Protein AF-A0A1V2LFI7-F1 (afdb_monomer)

Organism: Pichia kudriavzevii (NCBI:txid4909)

Sequence (660 aa):
MYMINSTVSSQMPGSMADKLGFGFVDTLTGFKWIGNKAIELEKKGYNVPFAFEEAIGFMFPVVHDKDGISALVVFLQLYNKLLKEGIKLGERLEQLYSKYGYFKQCNGYYITTPAVQDEIFNCIRSTKPYPSHIGNYRVNSWRDLTMGYDSDTVDHLPTLHVDPSSHMITCKLLTPNKDEFIRFTVRGSGTEPKLKVYIEAKAENENRADISDDKFTPKSKKKSTDIYKVLLGVIFTIGLFYKLFVHGPSPNETQRNLDASFNAESHVADTEVNPAEAMVTPPDQMNLAENVEFYDLMQYQGTPEGKSNEEIVLLLVPLRNAEKVLPLMFRNMMNITYDHSLIDIAFLVSDCSKSDKTLEKLYEYTSAMQEGKLVPILEDREREIKGKGVFGSSDLYLKYMPEGYIENVKKSYAPPFHSEYEKPFRSIQIYQKDFGQVIGQGFSDRHDVKIQGIRRKLMGRARNWLLSTAIKPYHSWVYWRDVDIELSPADILETMMNFGSEYDVIIPNVWRPLPVYLGGEQPYDLNSWIESNEALKLAKTLDEDDVIVEGYEEYATWRAHLAYIRDKNGDPNEVVELDGVGGVSILAKASTFRHGANFPAFTFLNHAETEAFGKMTRKMGMKIAGLPHYTIWHIYEPSEDDLIEISKLERRKRRFGKKH

Solvent-accessible surface area (backbone atoms only — not comparable to full-atom values): 37321 Å² total; per-residue (Å²): 81,36,40,39,35,21,72,81,25,82,61,60,64,44,40,42,17,80,76,67,79,42,45,62,45,80,27,57,81,58,63,71,46,49,25,53,48,45,55,45,39,42,58,62,72,31,54,50,73,38,34,41,37,72,86,82,30,35,29,47,90,84,52,70,50,74,36,69,64,64,49,49,52,54,51,50,54,51,50,59,49,31,59,76,72,72,48,51,71,67,61,54,50,48,55,47,24,72,70,50,41,20,75,37,76,57,70,52,70,44,80,44,54,68,70,60,48,52,52,52,52,49,56,60,60,65,50,62,77,68,67,66,50,61,62,93,28,42,44,71,32,48,32,30,34,34,79,49,32,14,62,84,40,96,88,30,50,50,93,52,88,64,37,73,90,47,54,36,40,37,37,35,26,42,52,102,51,87,98,32,33,41,39,42,35,43,27,58,44,97,79,50,58,30,42,36,39,34,35,38,25,36,15,86,40,63,86,72,12,60,77,80,51,91,78,71,57,87,84,70,95,73,94,71,102,50,74,69,57,58,55,49,50,59,47,47,60,53,49,54,45,72,78,64,76,84,72,88,81,90,85,92,83,85,91,83,92,87,86,91,83,92,89,70,73,80,85,90,88,90,85,90,83,79,82,85,82,71,80,78,78,79,77,84,83,71,89,61,57,99,90,56,87,85,78,68,61,86,78,21,52,48,47,44,60,24,84,83,67,68,46,25,32,38,40,39,32,65,40,60,65,38,53,85,39,48,70,47,30,51,54,55,57,34,46,34,69,60,61,29,70,33,29,35,37,36,38,36,42,36,58,55,56,100,85,55,49,32,68,63,53,45,53,55,46,56,52,26,36,62,68,61,47,36,68,65,54,56,50,51,55,53,50,51,53,60,71,69,71,66,82,44,84,84,54,53,56,69,83,39,39,48,88,62,48,74,56,51,57,48,54,79,74,44,82,85,71,63,90,42,38,63,48,43,52,55,42,79,44,81,44,79,56,71,87,78,63,83,84,89,68,56,82,71,66,57,67,42,63,79,56,39,41,51,49,32,19,51,48,8,50,50,54,43,52,49,48,75,68,65,67,59,78,72,30,7,28,35,32,38,36,47,53,54,46,64,47,66,71,36,53,50,63,58,60,51,25,57,49,33,83,78,28,46,30,36,29,64,18,34,29,25,60,33,37,47,94,74,66,34,52,44,66,58,45,63,44,24,19,29,80,32,76,52,32,64,51,51,55,75,75,50,57,65,78,44,44,66,68,84,92,45,89,91,57,78,37,78,51,55,32,39,37,76,64,48,48,96,83,51,58,58,83,46,72,44,75,46,35,26,28,38,70,57,44,34,43,28,27,32,45,52,47,74,75,66,44,56,29,36,52,48,55,45,96,28,17,34,9,42,33,18,24,29,45,45,34,49,72,72,74,48,41,35,35,30,21,34,37,32,66,32,28,36,56,73,79,78,51,74,68,51,49,50,48,52,50,49,50,54,52,49,48,68,70,52,72,76,74,127

Mean predicted aligned error: 17.85 Å

Radius of gyration: 32.69 Å; Cα contacts (8 Å, |Δi|>4): 1087; chains: 1; bounding box: 86×66×95 Å

Structure (mmCIF, N/CA/C/O backbone):
data_AF-A0A1V2LFI7-F1
#
_entry.id   AF-A0A1V2LFI7-F1
#
loop_
_atom_site.group_PDB
_atom_site.id
_atom_site.type_symbol
_atom_site.label_atom_id
_atom_site.label_alt_id
_atom_site.label_comp_id
_atom_site.label_asym_id
_atom_site.label_entity_id
_atom_site.label_seq_id
_atom_site.pdbx_PDB_ins_code
_atom_site.Cartn_x
_atom_site.Cartn_y
_atom_site.Cartn_z
_atom_site.occupancy
_atom_site.B_iso_or_equiv
_atom_site.auth_seq_id
_atom_site.auth_comp_id
_atom_site.auth_asym_id
_atom_site.auth_atom_id
_atom_site.pdbx_PDB_model_num
ATOM 1 N N . MET A 1 1 ? -32.663 1.498 31.294 1.00 93.19 1 MET A N 1
ATOM 2 C CA . MET A 1 1 ? -31.362 1.893 30.713 1.00 93.19 1 MET A CA 1
ATOM 3 C C . MET A 1 1 ? -30.389 0.762 30.967 1.00 93.19 1 MET A C 1
ATOM 5 O O . MET A 1 1 ? -30.428 0.239 32.076 1.00 93.19 1 MET A O 1
ATOM 9 N N . TYR A 1 2 ? -29.561 0.397 29.990 1.00 97.31 2 TYR A N 1
ATOM 10 C CA . TYR A 1 2 ? -28.500 -0.600 30.156 1.00 97.31 2 TYR A CA 1
ATOM 11 C C . TYR A 1 2 ? -27.151 -0.097 29.630 1.00 97.31 2 TYR A C 1
ATOM 13 O O . TYR A 1 2 ? -27.121 0.703 28.701 1.00 97.31 2 TYR A O 1
ATOM 21 N N . MET A 1 3 ? -26.044 -0.594 30.183 1.00 97.75 3 MET A N 1
ATOM 22 C CA . MET A 1 3 ? -24.731 -0.560 29.521 1.00 97.75 3 MET A CA 1
ATOM 23 C C . MET A 1 3 ? -24.240 -1.987 29.275 1.00 97.75 3 MET A C 1
ATOM 25 O O . MET A 1 3 ? -24.577 -2.899 30.032 1.00 97.75 3 MET A O 1
ATOM 29 N N . ILE A 1 4 ? -23.450 -2.176 28.220 1.00 97.75 4 ILE A N 1
ATOM 30 C CA . ILE A 1 4 ? -22.976 -3.494 27.776 1.00 97.75 4 ILE A CA 1
ATOM 31 C C . ILE A 1 4 ? -21.456 -3.445 27.602 1.00 97.75 4 ILE A C 1
ATOM 33 O O . ILE A 1 4 ? -20.920 -2.438 27.134 1.00 97.75 4 ILE A O 1
ATOM 37 N N . ASN A 1 5 ? -20.747 -4.517 27.949 1.00 96.75 5 ASN A N 1
ATOM 38 C CA . ASN A 1 5 ? -19.339 -4.667 27.581 1.00 96.75 5 ASN A CA 1
ATOM 39 C C . ASN A 1 5 ? -18.966 -6.121 27.254 1.00 96.75 5 ASN A C 1
ATOM 41 O O . ASN A 1 5 ? -19.789 -7.026 27.395 1.00 96.75 5 ASN A O 1
ATOM 45 N N . SER A 1 6 ? -17.725 -6.353 26.813 1.00 95.31 6 SER A N 1
ATOM 46 C CA . SER A 1 6 ? -17.168 -7.712 26.745 1.00 95.31 6 SER A CA 1
ATOM 47 C C . SER A 1 6 ? -16.627 -8.170 28.113 1.00 95.31 6 SER A C 1
ATOM 49 O O . SER A 1 6 ? -16.111 -7.369 28.892 1.00 95.31 6 SER A O 1
ATOM 51 N N . THR A 1 7 ? -16.632 -9.476 28.384 1.00 93.69 7 THR A N 1
ATOM 52 C CA . THR A 1 7 ? -16.223 -10.079 29.677 1.00 93.69 7 THR A CA 1
ATOM 53 C C . THR A 1 7 ? -14.741 -9.908 30.032 1.00 93.69 7 THR A C 1
ATOM 55 O O . THR A 1 7 ? -14.310 -10.105 31.173 1.00 93.69 7 THR A O 1
ATOM 58 N N . VAL A 1 8 ? -13.941 -9.475 29.057 1.00 93.69 8 VAL A N 1
ATOM 59 C CA . VAL A 1 8 ? -12.526 -9.100 29.203 1.00 93.69 8 VAL A CA 1
ATOM 60 C C . VAL A 1 8 ? -12.315 -7.579 29.314 1.00 93.69 8 VAL A C 1
ATOM 62 O O . VAL A 1 8 ? -11.237 -7.126 29.701 1.00 93.69 8 VAL A O 1
ATOM 65 N N . SER A 1 9 ? -13.353 -6.785 29.040 1.00 95.12 9 SER A N 1
ATOM 66 C CA . SER A 1 9 ? -13.378 -5.337 29.261 1.00 95.12 9 SER A CA 1
ATOM 67 C C . SER A 1 9 ? -13.508 -4.986 30.736 1.00 95.12 9 SER A C 1
ATOM 69 O O . SER A 1 9 ? -13.966 -5.796 31.556 1.00 95.12 9 SER A O 1
ATOM 71 N N . SER A 1 10 ? -13.136 -3.748 31.070 1.00 94.06 10 SER A N 1
ATOM 72 C CA . SER A 1 10 ? -13.283 -3.249 32.430 1.00 94.06 10 SER A CA 1
ATOM 73 C C . SER A 1 10 ? -14.738 -3.279 32.887 1.00 94.06 10 SER A C 1
ATOM 75 O O . SER A 1 10 ? -15.628 -2.764 32.207 1.00 94.06 10 SER A O 1
ATOM 77 N N . GLN A 1 11 ? -14.975 -3.859 34.061 1.00 94.00 11 GLN A N 1
ATOM 78 C CA . GLN A 1 11 ? -16.306 -4.000 34.659 1.00 94.00 11 GLN A CA 1
ATOM 79 C C . GLN A 1 11 ? -16.743 -2.743 35.435 1.00 94.00 11 GLN A C 1
ATOM 81 O O . GLN A 1 11 ? -17.710 -2.784 36.199 1.00 94.00 11 GLN A O 1
ATOM 86 N N . MET A 1 12 ? -16.077 -1.601 35.218 1.00 95.31 12 MET A N 1
ATOM 87 C CA . MET A 1 12 ? -16.473 -0.311 35.787 1.00 95.31 12 MET A CA 1
ATOM 88 C C . MET A 1 12 ? -17.936 0.071 35.483 1.00 95.31 12 MET A C 1
ATOM 90 O O . MET A 1 12 ? -18.602 0.523 36.416 1.00 95.31 12 MET A O 1
ATOM 94 N N . PRO A 1 13 ? -18.509 -0.169 34.279 1.00 95.44 13 PRO A N 1
ATOM 95 C CA . PRO A 1 13 ? -19.938 0.060 34.043 1.00 95.44 13 PRO A CA 1
ATOM 96 C C . PRO A 1 13 ? -20.858 -0.828 34.891 1.00 95.44 13 PRO A C 1
ATOM 98 O O . PRO A 1 13 ? -21.947 -0.385 35.246 1.00 95.44 13 PRO A O 1
ATOM 101 N N . GLY A 1 14 ? -20.407 -2.023 35.292 1.00 94.12 14 GLY A N 1
ATOM 102 C CA . GLY A 1 14 ? -21.100 -2.870 36.266 1.00 94.12 14 GLY A CA 1
ATOM 103 C C . GLY A 1 14 ? -21.158 -2.212 37.646 1.00 94.12 14 GLY A C 1
ATOM 104 O O . GLY A 1 14 ? -22.238 -1.996 38.179 1.00 94.12 14 GLY A O 1
ATOM 105 N N . SER A 1 15 ? -20.029 -1.734 38.181 1.00 94.62 15 SER A N 1
ATOM 106 C CA . SER A 1 15 ? -20.049 -0.978 39.451 1.00 94.62 15 SER A CA 1
ATOM 107 C C . SER A 1 15 ? -20.589 0.455 39.354 1.00 94.62 15 SER A C 1
ATOM 109 O O . SER A 1 15 ? -20.841 1.087 40.383 1.00 94.62 15 SER A O 1
ATOM 111 N N . MET A 1 16 ? -20.841 0.961 38.145 1.00 95.69 16 MET A N 1
ATOM 112 C CA . MET A 1 16 ? -21.719 2.110 37.923 1.00 95.69 16 MET A CA 1
ATOM 113 C C . MET A 1 16 ? -23.196 1.709 37.998 1.00 95.69 16 MET A C 1
ATOM 115 O O . MET A 1 16 ? -23.954 2.421 38.654 1.00 95.69 16 MET A O 1
ATOM 119 N N . ALA A 1 17 ? -23.593 0.584 37.393 1.00 95.94 17 ALA A N 1
ATOM 120 C CA . ALA A 1 17 ? -24.939 0.017 37.485 1.00 95.94 17 ALA A CA 1
ATOM 121 C C . ALA A 1 17 ? -25.322 -0.271 38.946 1.00 95.94 17 ALA A C 1
ATOM 123 O O . ALA A 1 17 ? -26.314 0.284 39.423 1.00 95.94 17 ALA A O 1
ATOM 124 N N . ASP A 1 18 ? -24.465 -0.987 39.689 1.00 93.25 18 ASP A N 1
ATOM 125 C CA . ASP A 1 18 ? -24.614 -1.289 41.125 1.00 93.25 18 ASP A CA 1
ATOM 126 C C . ASP A 1 18 ? -24.957 -0.039 41.964 1.00 93.25 18 ASP A C 1
ATOM 128 O O . ASP A 1 18 ? -25.740 -0.100 42.911 1.00 93.25 18 ASP A O 1
ATOM 132 N N . LYS A 1 19 ? -24.358 1.115 41.627 1.00 94.69 19 LYS A N 1
ATOM 133 C CA . LYS A 1 19 ? -24.480 2.377 42.383 1.00 94.69 19 LYS A CA 1
ATOM 134 C C . LYS A 1 19 ? -25.477 3.386 41.799 1.00 94.69 19 LYS A C 1
ATOM 136 O O . LYS A 1 19 ? -25.660 4.447 42.398 1.00 94.69 19 LYS A O 1
ATOM 141 N N . LEU A 1 20 ? -26.079 3.113 40.640 1.00 95.38 20 LEU A N 1
ATOM 142 C CA . LEU A 1 20 ? -27.017 4.021 39.958 1.00 95.38 20 LEU A CA 1
ATOM 143 C C . LEU A 1 20 ? -28.358 3.371 39.577 1.00 95.38 20 LEU A C 1
ATOM 145 O O . LEU A 1 20 ? -29.256 4.088 39.143 1.00 95.38 20 LEU A O 1
ATOM 149 N N . GLY A 1 21 ? -28.518 2.055 39.734 1.00 95.00 21 GLY A N 1
ATOM 150 C CA . GLY A 1 21 ? -29.783 1.354 39.483 1.00 95.00 21 GLY A CA 1
ATOM 151 C C . GLY A 1 21 ? -30.166 1.222 38.004 1.00 95.00 21 GLY A C 1
ATOM 152 O O . GLY A 1 21 ? -31.339 1.022 37.695 1.00 95.00 21 GLY A O 1
ATOM 153 N N . PHE A 1 22 ? -29.205 1.346 37.082 1.00 96.44 22 PHE A N 1
ATOM 154 C CA . PHE A 1 22 ? -29.393 0.958 35.679 1.00 96.44 22 PHE A CA 1
ATOM 155 C C . PHE A 1 22 ? -28.885 -0.477 35.456 1.00 96.44 22 PHE A C 1
ATOM 157 O O . PHE A 1 22 ? -28.164 -1.011 36.289 1.00 96.44 22 PHE A O 1
ATOM 164 N N . GLY A 1 23 ? -29.283 -1.127 34.361 1.00 96.12 23 GLY A N 1
ATOM 165 C CA . GLY A 1 23 ? -28.907 -2.515 34.090 1.00 96.12 23 GLY A CA 1
ATOM 166 C C . GLY A 1 23 ? -27.521 -2.663 33.453 1.00 96.12 23 GLY A C 1
ATOM 167 O O . GLY A 1 23 ? -27.052 -1.790 32.726 1.00 96.12 23 GLY A O 1
ATOM 168 N N . PHE A 1 24 ? -26.871 -3.800 33.662 1.00 96.94 24 PHE A N 1
ATOM 169 C CA . PHE A 1 24 ? -25.580 -4.110 33.049 1.00 96.94 24 PHE A CA 1
ATOM 170 C C . PHE A 1 24 ? -25.621 -5.500 32.412 1.00 96.94 24 PHE A C 1
ATOM 172 O O . PHE A 1 24 ? -26.244 -6.405 32.967 1.00 96.94 24 PHE A O 1
ATOM 179 N N . VAL A 1 25 ? -24.992 -5.665 31.244 1.00 95.62 25 VAL A N 1
ATOM 180 C CA . VAL A 1 25 ? -24.843 -6.975 30.593 1.00 95.62 25 VAL A CA 1
ATOM 181 C C . VAL A 1 25 ? -23.395 -7.212 30.176 1.00 95.62 25 VAL A C 1
ATOM 183 O O . VAL A 1 25 ? -22.834 -6.474 29.368 1.00 95.62 25 VAL A O 1
ATOM 186 N N . ASP A 1 26 ? -22.838 -8.295 30.709 1.00 93.44 26 ASP A N 1
ATOM 187 C CA . ASP A 1 26 ? -21.594 -8.911 30.259 1.00 93.44 26 ASP A CA 1
ATOM 188 C C . ASP A 1 26 ? -21.838 -9.731 28.973 1.00 93.44 26 ASP A C 1
ATOM 190 O O . ASP A 1 26 ? -22.870 -10.394 28.837 1.00 93.44 26 ASP A O 1
ATOM 194 N N . THR A 1 27 ? -20.901 -9.704 28.022 1.00 95.62 27 THR A N 1
ATOM 195 C CA . THR A 1 27 ? -20.996 -10.418 26.733 1.00 95.62 27 THR A CA 1
ATOM 196 C C . THR A 1 27 ? -19.667 -11.051 26.305 1.00 95.62 27 THR A C 1
ATOM 198 O O . THR A 1 27 ? -18.595 -10.758 26.836 1.00 95.62 27 THR A O 1
ATOM 201 N N . LEU A 1 28 ? -19.709 -11.950 25.318 1.00 93.50 28 LEU A N 1
ATOM 202 C CA . LEU A 1 28 ? -18.491 -12.483 24.705 1.00 93.50 28 LEU A CA 1
ATOM 203 C C . LEU A 1 28 ? -17.771 -11.420 23.858 1.00 93.50 28 LEU A C 1
ATOM 205 O O . LEU A 1 28 ? -18.378 -10.490 23.340 1.00 93.50 28 LEU A O 1
ATOM 209 N N . THR A 1 29 ? -16.463 -11.598 23.671 1.00 89.31 29 THR A N 1
ATOM 210 C CA . THR A 1 29 ? -15.646 -10.772 22.762 1.00 89.31 29 THR A CA 1
ATOM 211 C C . THR A 1 29 ? -16.115 -10.870 21.313 1.00 89.31 29 THR A C 1
ATOM 213 O O . THR A 1 29 ? -16.437 -11.966 20.838 1.00 89.31 29 THR A O 1
ATOM 216 N N . GLY A 1 30 ? -15.987 -9.777 20.574 1.00 88.44 30 GLY A N 1
ATOM 217 C CA . GLY A 1 30 ? -16.416 -9.634 19.194 1.00 88.44 30 GLY A CA 1
ATOM 218 C C . GLY A 1 30 ? -17.749 -8.905 19.146 1.00 88.44 30 GLY A C 1
ATOM 219 O O . GLY A 1 30 ? -18.752 -9.376 19.683 1.00 88.44 30 GLY A O 1
ATOM 220 N N . PHE A 1 31 ? -17.768 -7.756 18.473 1.00 91.25 31 PHE A N 1
ATOM 221 C CA . PHE A 1 31 ? -18.844 -6.774 18.611 1.00 91.25 31 PHE A CA 1
ATOM 222 C C . PHE A 1 31 ? -20.241 -7.275 18.214 1.00 91.25 31 PHE A C 1
ATOM 224 O O . PHE A 1 31 ? -21.228 -6.764 18.733 1.00 91.25 31 PHE A O 1
ATOM 231 N N . LYS A 1 32 ? -20.336 -8.359 17.427 1.00 92.81 32 LYS A N 1
ATOM 232 C CA . LYS A 1 32 ? -21.592 -9.087 17.170 1.00 92.81 32 LYS A CA 1
ATOM 233 C C . LYS A 1 32 ? -22.370 -9.436 18.447 1.00 92.81 32 LYS A C 1
ATOM 235 O O . LYS A 1 32 ? -23.593 -9.427 18.425 1.00 92.81 32 LYS A O 1
ATOM 240 N N . TRP A 1 33 ? -21.696 -9.738 19.560 1.00 94.69 33 TRP A N 1
ATOM 241 C CA . TRP A 1 33 ? -22.370 -10.053 20.825 1.00 94.69 33 TRP A CA 1
ATOM 242 C C . TRP A 1 33 ? -22.881 -8.797 21.536 1.00 94.69 33 TRP A C 1
ATOM 244 O O . TRP A 1 33 ? -23.938 -8.843 22.160 1.00 94.69 33 TRP A O 1
ATOM 254 N N . ILE A 1 34 ? -22.160 -7.682 21.406 1.00 95.69 34 ILE A N 1
ATOM 255 C CA . ILE A 1 34 ? -22.497 -6.388 22.007 1.00 95.69 34 ILE A CA 1
ATOM 256 C C . ILE A 1 34 ? -23.656 -5.737 21.241 1.00 95.69 34 ILE A C 1
ATOM 258 O O . ILE A 1 34 ? -24.687 -5.445 21.842 1.00 95.69 34 ILE A O 1
ATOM 262 N N . GLY A 1 35 ? -23.530 -5.598 19.917 1.00 96.12 35 GLY A N 1
ATOM 263 C CA . GLY A 1 35 ? -24.554 -5.023 19.041 1.00 96.12 35 GLY A CA 1
ATOM 264 C C . GLY A 1 35 ? -25.863 -5.814 19.062 1.00 96.12 35 GLY A C 1
ATOM 265 O O . GLY A 1 35 ? -26.921 -5.244 19.320 1.00 96.12 35 GLY A O 1
ATOM 266 N N . ASN A 1 36 ? -25.810 -7.147 18.925 1.00 96.06 36 ASN A N 1
ATOM 267 C CA . ASN A 1 36 ? -27.023 -7.971 19.016 1.00 96.06 36 ASN A CA 1
ATOM 268 C C . ASN A 1 36 ? -27.684 -7.874 20.399 1.00 96.06 36 ASN A C 1
ATOM 270 O O . ASN A 1 36 ? -28.910 -7.864 20.482 1.00 96.06 36 ASN A O 1
ATOM 274 N N . LYS A 1 37 ? -26.905 -7.766 21.488 1.00 96.31 37 LYS A N 1
ATOM 275 C CA . LYS A 1 37 ? -27.459 -7.578 22.837 1.00 96.31 37 LYS A CA 1
ATOM 276 C C . LYS A 1 37 ? -28.069 -6.185 23.023 1.00 96.31 37 LYS A C 1
ATOM 278 O O . LYS A 1 37 ? -29.076 -6.074 23.717 1.00 96.31 37 LYS A O 1
ATOM 283 N N . ALA A 1 38 ? -27.512 -5.150 22.393 1.00 96.94 38 ALA A N 1
ATOM 284 C CA . ALA A 1 38 ? -28.099 -3.812 22.374 1.00 96.94 38 ALA A CA 1
ATOM 285 C C . ALA A 1 38 ? -29.464 -3.821 21.673 1.00 96.94 38 ALA A C 1
ATOM 287 O O . ALA A 1 38 ? -30.466 -3.466 22.289 1.00 96.94 38 ALA A O 1
ATOM 288 N N . ILE A 1 39 ? -29.521 -4.369 20.455 1.00 97.38 39 ILE A N 1
ATOM 289 C CA . ILE A 1 39 ? -30.756 -4.554 19.677 1.00 97.38 39 ILE A CA 1
ATOM 290 C C . ILE A 1 39 ? -31.795 -5.372 20.467 1.00 97.38 39 ILE A C 1
ATOM 292 O O . ILE A 1 39 ? -32.974 -5.024 20.495 1.00 97.38 39 ILE A O 1
ATOM 296 N N . GLU A 1 40 ? -31.379 -6.442 21.154 1.00 96.88 40 GLU A N 1
ATOM 297 C CA . GLU A 1 40 ? -32.258 -7.262 22.001 1.00 96.88 40 GLU A CA 1
ATOM 298 C C . GLU A 1 40 ? -32.828 -6.482 23.202 1.00 96.88 40 GLU A C 1
ATOM 300 O O . GLU A 1 40 ? -33.975 -6.700 23.587 1.00 96.88 40 GLU A O 1
ATOM 305 N N . LEU A 1 41 ? -32.054 -5.579 23.811 1.00 96.62 41 LEU A N 1
ATOM 306 C CA . LEU A 1 41 ? -32.498 -4.748 24.936 1.00 96.62 41 LEU A CA 1
ATOM 307 C C . LEU A 1 41 ? -33.395 -3.589 24.477 1.00 96.62 41 LEU A C 1
ATOM 309 O O . LEU A 1 41 ? -34.417 -3.320 25.109 1.00 96.62 41 LEU A O 1
ATOM 313 N N . GLU A 1 42 ? -33.072 -2.952 23.355 1.00 96.50 42 GLU A N 1
ATOM 314 C CA . GLU A 1 42 ? -33.871 -1.876 22.759 1.00 96.50 42 GLU A CA 1
ATOM 315 C C . GLU A 1 42 ? -35.248 -2.373 22.310 1.00 96.50 42 GLU A C 1
ATOM 317 O O . GLU A 1 42 ? -36.256 -1.719 22.580 1.00 96.50 42 GLU A O 1
ATOM 322 N N . LYS A 1 43 ? -35.324 -3.588 21.755 1.00 97.38 43 LYS A N 1
ATOM 323 C CA . LYS A 1 43 ? -36.589 -4.260 21.407 1.00 97.38 43 LYS A CA 1
ATOM 324 C C . LYS A 1 43 ? -37.484 -4.589 22.609 1.00 97.38 43 LYS A C 1
ATOM 326 O O . LYS A 1 43 ? -38.687 -4.753 22.433 1.00 97.38 43 LYS A O 1
ATOM 331 N N . LYS A 1 44 ? -36.933 -4.613 23.829 1.00 97.25 44 LYS A N 1
ATOM 332 C CA . LYS A 1 44 ? -37.685 -4.693 25.101 1.00 97.25 44 LYS A CA 1
ATOM 333 C C . LYS A 1 44 ? -38.065 -3.313 25.660 1.00 97.25 44 LYS A C 1
ATOM 335 O O . LYS A 1 44 ? -38.572 -3.219 26.775 1.00 97.25 44 LYS A O 1
ATOM 340 N N . GLY A 1 45 ? -37.788 -2.233 24.927 1.00 96.75 45 GLY A N 1
ATOM 341 C CA . GLY A 1 45 ? -38.019 -0.852 25.353 1.00 96.75 45 GLY A CA 1
ATOM 342 C C . GLY A 1 45 ? -36.908 -0.252 26.226 1.00 96.75 45 GLY A C 1
ATOM 343 O O . GLY A 1 45 ? -37.118 0.798 26.838 1.00 96.75 45 GLY A O 1
ATOM 344 N N . TYR A 1 46 ? -35.726 -0.874 26.319 1.00 97.12 46 TYR A N 1
ATOM 345 C CA . TYR A 1 46 ? -34.617 -0.333 27.108 1.00 97.12 46 TYR A CA 1
ATOM 346 C C . TYR A 1 46 ? -33.633 0.493 26.269 1.00 97.12 46 TYR A C 1
ATOM 348 O O . TYR A 1 46 ? -32.974 -0.024 25.380 1.00 97.12 46 TYR A O 1
ATOM 356 N N . ASN A 1 47 ? -33.419 1.756 26.645 1.00 96.25 47 ASN A N 1
ATOM 357 C CA . ASN A 1 47 ? -32.333 2.578 26.095 1.00 96.25 47 ASN A CA 1
ATOM 358 C C . ASN A 1 47 ? -30.941 2.020 26.487 1.00 96.25 47 ASN A C 1
ATOM 360 O O . ASN A 1 47 ? -30.682 1.821 27.684 1.00 96.25 47 ASN A O 1
ATOM 364 N N . VAL A 1 48 ? -30.058 1.827 25.500 1.00 97.25 48 VAL A N 1
ATOM 365 C CA . VAL A 1 48 ? -28.647 1.424 25.650 1.00 97.25 48 VAL A CA 1
ATOM 366 C C . VAL A 1 48 ? -27.726 2.591 25.232 1.00 97.25 48 VAL A C 1
ATOM 368 O O . VAL A 1 48 ? -27.221 2.616 24.113 1.00 97.25 48 VAL A O 1
ATOM 371 N N . PRO A 1 49 ? -27.485 3.597 26.098 1.00 95.38 49 PRO A N 1
ATOM 372 C CA . PRO A 1 49 ? -26.754 4.811 25.717 1.00 95.38 49 PRO A CA 1
ATOM 373 C C . PRO A 1 49 ? -25.246 4.613 25.502 1.00 95.38 49 PRO A C 1
ATOM 375 O O . PRO A 1 49 ? -24.585 5.539 25.036 1.00 95.38 49 PRO A O 1
ATOM 378 N N . PHE A 1 50 ? -24.687 3.465 25.897 1.00 96.50 50 PHE A N 1
ATOM 379 C CA . PHE A 1 50 ? -23.263 3.166 25.764 1.00 96.50 50 PHE A CA 1
ATOM 380 C C . PHE A 1 50 ? -22.991 1.659 25.814 1.00 96.50 50 PHE A C 1
ATOM 382 O O . PHE A 1 50 ? -23.489 0.962 26.705 1.00 96.50 50 PHE A O 1
ATOM 389 N N . ALA A 1 51 ? -22.129 1.181 24.919 1.00 97.06 51 ALA A N 1
ATOM 390 C CA . ALA A 1 51 ? -21.478 -0.118 25.048 1.00 97.06 51 ALA A CA 1
ATOM 391 C C . ALA A 1 51 ? -20.018 -0.071 24.574 1.00 97.06 51 ALA A C 1
ATOM 393 O O . ALA A 1 51 ? -19.665 0.782 23.757 1.00 97.06 51 ALA A O 1
ATOM 394 N N . PHE A 1 52 ? -19.157 -0.965 25.080 1.00 96.31 52 PHE A N 1
ATOM 395 C CA . PHE A 1 52 ? -17.737 -0.955 24.703 1.00 96.31 52 PHE A CA 1
ATOM 396 C C . PHE A 1 52 ? -17.000 -2.301 24.789 1.00 96.31 52 PHE A C 1
ATOM 398 O O . PHE A 1 52 ? -17.414 -3.230 25.478 1.00 96.31 52 PHE A O 1
ATOM 405 N N . GLU A 1 53 ? -15.861 -2.372 24.105 1.00 94.50 53 GLU A N 1
ATOM 406 C CA . GLU A 1 53 ? -14.910 -3.483 24.120 1.00 94.50 53 GLU A CA 1
ATOM 407 C C . GLU A 1 53 ? -13.483 -2.957 24.367 1.00 94.50 53 GLU A C 1
ATOM 409 O O . GLU A 1 53 ? -13.114 -1.896 23.859 1.00 94.50 53 GLU A O 1
ATOM 414 N N . GLU A 1 54 ? -12.661 -3.705 25.113 1.00 89.12 54 GLU A N 1
ATOM 415 C CA . GLU A 1 54 ? -11.294 -3.328 25.506 1.00 89.12 54 GLU A CA 1
ATOM 416 C C . GLU A 1 54 ? -10.378 -3.078 24.304 1.00 89.12 54 GLU A C 1
ATOM 418 O O . GLU A 1 54 ? -9.480 -2.237 24.357 1.00 89.12 54 GLU A O 1
ATOM 423 N N . ALA A 1 55 ? -10.656 -3.763 23.193 1.00 87.19 55 ALA A N 1
ATOM 424 C CA . ALA A 1 55 ? -10.064 -3.544 21.879 1.00 87.19 55 ALA A CA 1
ATOM 425 C C . ALA A 1 55 ? -10.599 -2.262 21.195 1.00 87.19 55 ALA A C 1
ATOM 427 O O . ALA A 1 55 ? -11.012 -2.298 20.032 1.00 87.19 55 ALA A O 1
ATOM 428 N N . ILE A 1 56 ? -10.619 -1.149 21.945 1.00 90.94 56 ILE A N 1
ATOM 429 C CA . ILE A 1 56 ? -10.963 0.228 21.536 1.00 90.94 56 ILE A CA 1
ATOM 430 C C . ILE A 1 56 ? -12.267 0.298 20.710 1.00 90.94 56 ILE A C 1
ATOM 432 O O . ILE A 1 56 ? -12.391 1.058 19.752 1.00 90.94 56 ILE A O 1
ATOM 436 N N . GLY A 1 57 ? -13.248 -0.538 21.060 1.00 94.62 57 GLY A N 1
ATOM 437 C CA . GLY A 1 57 ? -14.565 -0.546 20.430 1.00 94.62 57 GLY A CA 1
ATOM 438 C C . GLY A 1 57 ? -15.557 0.227 21.279 1.00 94.62 57 GLY A C 1
ATOM 439 O O . GLY A 1 57 ? -15.710 -0.097 22.450 1.00 94.62 57 GLY A O 1
ATOM 440 N N . PHE A 1 58 ? -16.253 1.203 20.704 1.00 96.62 58 PHE A N 1
ATOM 441 C CA . PHE A 1 58 ? -17.266 1.996 21.402 1.00 96.62 58 PHE A CA 1
ATOM 442 C C . PHE A 1 58 ? -18.531 2.092 20.553 1.00 96.62 58 PHE A C 1
ATOM 444 O O . PHE A 1 58 ? -18.447 2.260 19.340 1.00 96.62 58 PHE A O 1
ATOM 451 N N . MET A 1 59 ? -19.687 2.005 21.204 1.00 96.62 59 MET A N 1
ATOM 452 C CA . MET A 1 59 ? -21.010 2.116 20.599 1.00 96.62 59 MET A CA 1
ATOM 453 C C . MET A 1 59 ? -21.804 3.185 21.345 1.00 96.62 59 MET A C 1
ATOM 455 O O . MET A 1 59 ? -21.894 3.163 22.576 1.00 96.62 59 MET A O 1
ATOM 459 N N . PHE A 1 60 ? -22.404 4.089 20.581 1.00 95.44 60 PHE A N 1
ATOM 460 C CA . PHE A 1 60 ? -23.376 5.080 21.037 1.00 95.44 60 PHE A CA 1
ATOM 461 C C . PHE A 1 60 ? -24.647 4.948 20.173 1.00 95.44 60 PHE A C 1
ATOM 463 O O . PHE A 1 60 ? -24.565 4.303 19.128 1.00 95.44 60 PHE A O 1
ATOM 470 N N . PRO A 1 61 ? -25.806 5.524 20.562 1.00 88.25 61 PRO A N 1
ATOM 471 C CA . PRO A 1 61 ? -27.089 5.338 19.860 1.00 88.25 61 PRO A CA 1
ATOM 472 C C . PRO A 1 61 ? -27.165 6.021 18.477 1.00 88.25 61 PRO A C 1
ATOM 474 O O . PRO A 1 61 ? -27.893 6.992 18.279 1.00 88.25 61 PRO A O 1
ATOM 477 N N . VAL A 1 62 ? -26.373 5.517 17.533 1.00 89.69 62 VAL A N 1
ATOM 478 C CA . VAL A 1 62 ? -26.250 5.960 16.136 1.00 89.69 62 VAL A CA 1
ATOM 479 C C . VAL A 1 62 ? -26.166 4.733 15.224 1.00 89.69 62 VAL A C 1
ATOM 481 O O . VAL A 1 62 ? -26.903 4.645 14.248 1.00 89.69 62 VAL A O 1
ATOM 484 N N . VAL A 1 63 ? -25.322 3.758 15.586 1.00 92.06 63 VAL A N 1
ATOM 485 C CA . VAL A 1 63 ? -25.202 2.438 14.946 1.00 92.06 63 VAL A CA 1
ATOM 486 C C . VAL A 1 63 ? -24.939 1.365 16.007 1.00 92.06 63 VAL A C 1
ATOM 488 O O . VAL A 1 63 ? -24.324 1.647 17.034 1.00 92.06 63 VAL A O 1
ATOM 491 N N . HIS A 1 64 ? -25.344 0.119 15.751 1.00 94.88 64 HIS A N 1
ATOM 492 C CA . HIS A 1 64 ? -25.082 -1.030 16.637 1.00 94.88 64 HIS A CA 1
ATOM 493 C C . HIS A 1 64 ? -23.729 -1.716 16.376 1.00 94.88 64 HIS A C 1
ATOM 495 O O . HIS A 1 64 ? -23.588 -2.924 16.563 1.00 94.88 64 HIS A O 1
ATOM 501 N N . ASP A 1 65 ? -22.730 -0.938 15.952 1.00 94.88 65 ASP A N 1
ATOM 502 C CA . ASP A 1 65 ? -21.352 -1.382 15.706 1.00 94.88 65 ASP A CA 1
ATOM 503 C C . ASP A 1 65 ? -20.329 -0.377 16.288 1.00 94.88 65 ASP A C 1
ATOM 505 O O . ASP A 1 65 ? -20.704 0.608 16.930 1.00 94.88 65 ASP A O 1
ATOM 509 N N . LYS A 1 66 ? -19.028 -0.633 16.118 1.00 94.25 66 LYS A N 1
ATOM 510 C CA . LYS A 1 66 ? -17.935 0.226 16.594 1.00 94.25 66 LYS A CA 1
ATOM 511 C C . LYS A 1 66 ? -17.884 1.545 15.816 1.00 94.25 66 LYS A C 1
ATOM 513 O O . LYS A 1 66 ? -17.410 1.574 14.684 1.00 94.25 66 LYS A O 1
ATOM 518 N N . ASP A 1 67 ? -18.249 2.652 16.460 1.00 95.06 67 ASP A N 1
ATOM 519 C CA . ASP A 1 67 ? -18.153 3.998 15.884 1.00 95.06 67 ASP A CA 1
ATOM 520 C C . ASP A 1 67 ? -17.179 4.896 16.671 1.00 95.06 67 ASP A C 1
ATOM 522 O O . ASP A 1 67 ? -17.500 5.489 17.707 1.00 95.06 67 ASP A O 1
ATOM 526 N N . GLY A 1 68 ? -15.965 5.025 16.129 1.00 95.06 68 GLY A N 1
ATOM 527 C CA . GLY A 1 68 ? -14.932 5.922 16.649 1.00 95.06 68 GLY A CA 1
ATOM 528 C C . GLY A 1 68 ? -15.212 7.415 16.424 1.00 95.06 68 GLY A C 1
ATOM 529 O O . GLY A 1 68 ? -14.685 8.239 17.171 1.00 95.06 68 GLY A O 1
ATOM 530 N N . ILE A 1 69 ? -16.048 7.781 15.446 1.00 95.75 69 ILE A N 1
ATOM 531 C CA . ILE A 1 69 ? -16.422 9.174 15.163 1.00 95.75 69 ILE A CA 1
ATOM 532 C C . ILE A 1 69 ? -17.456 9.636 16.193 1.00 95.75 69 ILE A C 1
ATOM 534 O O . ILE A 1 69 ? -17.238 10.658 16.846 1.00 95.75 69 ILE A O 1
ATOM 538 N N . SER A 1 70 ? -18.517 8.858 16.432 1.00 95.00 70 SER A N 1
ATOM 539 C CA . SER A 1 70 ? -19.464 9.142 17.523 1.00 95.00 70 SER A CA 1
ATOM 540 C C . SER A 1 70 ? -18.767 9.168 18.884 1.00 95.00 70 SER A C 1
ATOM 542 O O . SER A 1 70 ? -19.014 10.077 19.680 1.00 95.00 70 SER A O 1
ATOM 544 N N . ALA A 1 71 ? -17.833 8.245 19.142 1.00 96.06 71 ALA A N 1
ATOM 545 C CA . ALA A 1 71 ? -17.043 8.255 20.372 1.00 96.06 71 ALA A CA 1
ATOM 546 C C . ALA A 1 71 ? -16.197 9.532 20.531 1.00 96.06 71 ALA A C 1
ATOM 548 O O . ALA A 1 71 ? -16.184 10.130 21.610 1.00 96.06 71 ALA A O 1
ATOM 549 N N . LEU A 1 72 ? -15.545 9.997 19.458 1.00 97.00 72 LEU A N 1
ATOM 550 C CA . LEU A 1 72 ? -14.807 11.262 19.451 1.00 97.00 72 LEU A CA 1
ATOM 551 C C . LEU A 1 72 ? -15.734 12.463 19.701 1.00 97.00 72 LEU A C 1
ATOM 553 O O . LEU A 1 72 ? -15.407 13.323 20.519 1.00 97.00 72 LEU A O 1
ATOM 557 N N . VAL A 1 73 ? -16.901 12.520 19.053 1.00 96.94 73 VAL A N 1
ATOM 558 C CA . VAL A 1 73 ? -17.872 13.614 19.230 1.00 96.94 73 VAL A CA 1
ATOM 559 C C . VAL A 1 73 ? -18.396 13.666 20.668 1.00 96.94 73 VAL A C 1
ATOM 561 O O . VAL A 1 73 ? -18.395 14.740 21.273 1.00 96.94 73 VAL A O 1
ATOM 564 N N . VAL A 1 74 ? -18.771 12.528 21.262 1.00 96.25 74 VAL A N 1
ATOM 565 C CA . VAL A 1 74 ? -19.209 12.464 22.669 1.00 96.25 74 VAL A CA 1
ATOM 566 C C . VAL A 1 74 ? -18.075 12.857 23.626 1.00 96.25 74 VAL A C 1
ATOM 568 O O . VAL A 1 74 ? -18.306 13.594 24.589 1.00 96.25 74 VAL A O 1
ATOM 571 N N . PHE A 1 75 ? -16.830 12.455 23.348 1.00 96.31 75 PHE A N 1
ATOM 572 C CA . PHE A 1 75 ? -15.675 12.866 24.151 1.00 96.31 75 PHE A CA 1
ATOM 573 C C . PHE A 1 75 ? -15.395 14.377 24.053 1.00 96.31 75 PHE A C 1
ATOM 575 O O . PHE A 1 75 ? -15.112 15.022 25.064 1.00 96.31 75 PHE A O 1
ATOM 582 N N . LEU A 1 76 ? -15.540 14.979 22.868 1.00 97.62 76 LEU A N 1
ATOM 583 C CA . LEU A 1 76 ? -15.415 16.429 22.674 1.00 97.62 76 LEU A CA 1
ATOM 584 C C . LEU A 1 76 ? -16.543 17.209 23.371 1.00 97.62 76 LEU A C 1
ATOM 586 O O . LEU A 1 76 ? -16.287 18.272 23.941 1.00 97.62 76 LEU A O 1
ATOM 590 N N . GLN A 1 77 ? -17.770 16.678 23.397 1.00 97.00 77 GLN A N 1
ATOM 591 C CA . GLN A 1 77 ? -18.878 17.250 24.174 1.00 97.00 77 GLN A CA 1
ATOM 592 C C . GLN A 1 77 ? -18.588 17.217 25.684 1.00 97.00 77 GLN A C 1
ATOM 594 O O . GLN A 1 77 ? -18.767 18.233 26.363 1.00 97.00 77 GLN A O 1
ATOM 599 N N . LEU A 1 78 ? -18.075 16.093 26.202 1.00 96.25 78 LEU A N 1
ATOM 600 C CA . LEU A 1 78 ? -17.610 15.973 27.588 1.00 96.25 78 LEU A CA 1
ATOM 601 C C . LEU A 1 78 ? -16.500 16.990 27.894 1.00 96.25 78 LEU A C 1
ATOM 603 O O . LEU A 1 78 ? -16.585 17.706 28.889 1.00 96.25 78 LEU A O 1
ATOM 607 N N . TYR A 1 79 ? -15.487 17.095 27.033 1.00 96.88 79 TYR A N 1
ATOM 608 C CA . TYR A 1 79 ? -14.360 18.009 27.228 1.00 96.88 79 TYR A CA 1
ATOM 609 C C . TYR A 1 79 ? -14.791 19.486 27.227 1.00 96.88 79 TYR A C 1
ATOM 611 O O . TYR A 1 79 ? -14.440 20.228 28.141 1.00 96.88 79 TYR A O 1
ATOM 619 N N . ASN A 1 80 ? -15.630 19.902 26.271 1.00 97.75 80 ASN A N 1
ATOM 620 C CA . ASN A 1 80 ? -16.218 21.248 26.210 1.00 97.75 80 ASN A CA 1
ATOM 621 C C . ASN A 1 80 ? -17.033 21.585 27.473 1.00 97.75 80 ASN A C 1
ATOM 623 O O . ASN A 1 80 ? -16.979 22.710 27.970 1.00 97.75 80 ASN A O 1
ATOM 627 N N . LYS A 1 81 ? -17.761 20.608 28.031 1.00 97.75 81 LYS A N 1
ATOM 628 C CA . LYS A 1 81 ? -18.465 20.782 29.305 1.00 97.75 81 LYS A CA 1
ATOM 629 C C . LYS A 1 81 ? -17.488 20.976 30.471 1.00 97.75 81 LYS A C 1
ATOM 631 O O . LYS A 1 81 ? -17.614 21.959 31.196 1.00 97.75 81 LYS A O 1
ATOM 636 N N . LEU A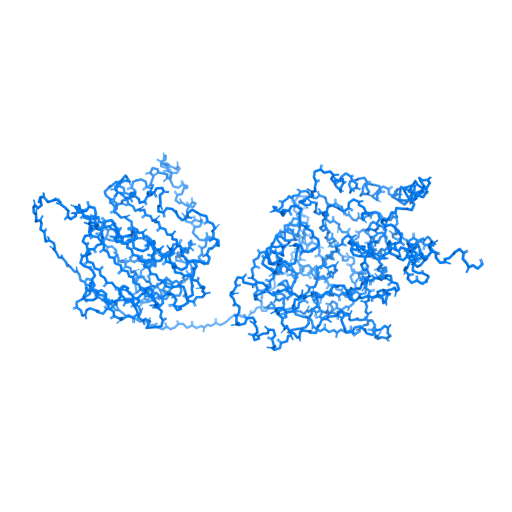 1 82 ? -16.500 20.094 30.619 1.00 97.06 82 LEU A N 1
ATOM 637 C CA . LEU A 1 82 ? -15.525 20.156 31.715 1.00 97.06 82 LEU A CA 1
ATOM 638 C C . LEU A 1 82 ? -14.689 21.446 31.686 1.00 97.06 82 LEU A C 1
ATOM 640 O O . LEU A 1 82 ? -14.464 22.041 32.737 1.00 97.06 82 LEU A O 1
ATOM 644 N N . LEU A 1 83 ? -14.320 21.938 30.496 1.00 96.38 83 LEU A N 1
ATOM 645 C CA . LEU A 1 83 ? -13.662 23.240 30.323 1.00 96.38 83 LEU A CA 1
ATOM 646 C C . LEU A 1 83 ? -14.502 24.405 30.872 1.00 96.38 83 LEU A C 1
ATOM 648 O O . LEU A 1 83 ? -13.955 25.294 31.519 1.00 96.38 83 LEU A O 1
ATOM 652 N N . LYS A 1 84 ? -15.823 24.397 30.650 1.00 97.19 84 LYS A N 1
ATOM 653 C CA . LYS A 1 84 ? -16.749 25.417 31.183 1.00 97.19 84 LYS A CA 1
ATOM 654 C C . LYS A 1 84 ? -16.962 25.295 32.693 1.00 97.19 84 LYS A C 1
ATOM 656 O O . LYS A 1 84 ? -17.234 26.295 33.347 1.00 97.19 84 LYS A O 1
ATOM 661 N N . GLU A 1 85 ? -16.832 24.087 33.235 1.00 96.81 85 GLU A N 1
ATOM 662 C CA . GLU A 1 85 ? -16.899 23.800 34.674 1.00 96.81 85 GLU A CA 1
ATOM 663 C C . GLU A 1 85 ? -15.546 24.020 35.389 1.00 96.81 85 GLU A C 1
ATOM 665 O O . GLU A 1 85 ? -15.488 23.967 36.615 1.00 96.81 85 GLU A O 1
ATOM 670 N N . GLY A 1 86 ? -14.460 24.288 34.649 1.00 96.75 86 GLY A N 1
ATOM 671 C CA . GLY A 1 86 ? -13.108 24.488 35.187 1.00 96.75 86 GLY A CA 1
ATOM 672 C C . GLY A 1 86 ? -12.393 23.205 35.638 1.00 96.75 86 GLY A C 1
ATOM 673 O O . GLY A 1 86 ? -11.363 23.287 36.304 1.00 96.75 86 GLY A O 1
ATOM 674 N N . ILE A 1 87 ? -12.923 22.029 35.287 1.00 96.25 87 ILE A N 1
ATOM 675 C CA . ILE A 1 87 ? -12.458 20.710 35.743 1.00 96.25 87 ILE A CA 1
ATOM 676 C C . ILE A 1 87 ? -11.557 20.076 34.672 1.00 96.25 87 ILE A C 1
ATOM 678 O O . ILE A 1 87 ? -11.893 20.074 33.487 1.00 96.25 87 ILE A O 1
ATOM 682 N N . LYS A 1 88 ? -10.423 19.480 35.058 1.00 95.38 88 LYS A N 1
ATOM 683 C CA . LYS A 1 88 ? -9.554 18.741 34.120 1.00 95.38 88 LYS A CA 1
ATOM 684 C C . LYS A 1 88 ? -10.064 17.317 33.878 1.00 95.38 88 LYS A C 1
ATOM 686 O O . LYS A 1 88 ? -10.637 16.687 34.762 1.00 95.38 88 LYS A O 1
ATOM 691 N N . LEU A 1 89 ? -9.764 16.748 32.706 1.00 92.88 89 LEU A N 1
ATOM 692 C CA . LEU A 1 89 ? -10.118 15.357 32.366 1.00 92.88 89 LEU A CA 1
ATOM 693 C C . LEU A 1 89 ? -9.614 14.333 33.401 1.00 92.88 89 LEU A C 1
ATOM 695 O O . LEU A 1 89 ? -10.368 13.444 33.785 1.00 92.88 89 LEU A O 1
ATOM 699 N N . GLY A 1 90 ? -8.378 14.485 33.892 1.00 93.50 90 GLY A N 1
ATOM 700 C CA . GLY A 1 90 ? -7.818 13.612 34.933 1.00 93.50 90 GLY A CA 1
ATOM 701 C C . GLY A 1 90 ? -8.552 13.730 36.272 1.00 93.50 90 GLY A C 1
ATOM 702 O O . GLY A 1 90 ? -8.904 12.720 36.867 1.00 93.50 90 GLY A O 1
ATOM 703 N N . GLU A 1 91 ? -8.881 14.952 36.699 1.00 95.56 91 GLU A N 1
ATOM 704 C CA . GLU A 1 91 ? -9.683 15.204 37.909 1.00 95.56 91 GLU A CA 1
ATOM 705 C C . GLU A 1 91 ? -11.090 14.608 37.777 1.00 95.56 91 GLU A C 1
ATOM 707 O O . GLU A 1 91 ? -11.640 14.076 38.740 1.00 95.56 91 GLU A O 1
ATOM 712 N N . ARG A 1 92 ? -11.672 14.643 36.570 1.00 95.50 92 ARG A N 1
ATOM 713 C CA . ARG A 1 92 ? -12.966 14.014 36.303 1.00 95.50 92 ARG A CA 1
ATOM 714 C C . ARG A 1 92 ? -12.893 12.487 36.318 1.00 95.50 92 ARG A C 1
ATOM 716 O O . ARG A 1 92 ? -13.826 11.862 36.816 1.00 95.50 92 ARG A O 1
ATOM 723 N N . LEU A 1 93 ? -11.825 11.889 35.791 1.00 93.75 93 LEU A N 1
ATOM 724 C CA . LEU A 1 93 ? -11.604 10.443 35.869 1.00 93.75 93 LEU A CA 1
ATOM 725 C C . LEU A 1 93 ? -11.414 9.997 37.326 1.00 93.75 93 LEU A C 1
ATOM 727 O O . LEU A 1 93 ? -12.041 9.032 37.752 1.00 93.75 93 LEU A O 1
ATOM 731 N N . GLU A 1 94 ? -10.650 10.759 38.107 1.00 94.62 94 GLU A N 1
ATOM 732 C CA . GLU A 1 94 ? -10.427 10.495 39.528 1.00 94.62 94 GLU A CA 1
ATOM 733 C C . GLU A 1 94 ? -11.742 10.522 40.323 1.00 94.62 94 GLU A C 1
ATOM 735 O O . GLU A 1 94 ? -12.051 9.573 41.036 1.00 94.62 94 GLU A O 1
ATOM 740 N N . GLN A 1 95 ? -12.606 11.522 40.097 1.00 95.25 95 GLN A N 1
ATOM 741 C CA . GLN A 1 95 ? -13.966 11.555 40.665 1.00 95.25 95 GLN A CA 1
ATOM 742 C C . GLN A 1 95 ? -14.806 10.310 40.322 1.00 95.25 95 GLN A C 1
ATOM 744 O O . GLN A 1 95 ? -15.667 9.913 41.111 1.00 95.25 95 GLN A O 1
ATOM 749 N N . LEU A 1 96 ? -14.613 9.712 39.140 1.00 95.25 96 LEU A N 1
ATOM 750 C CA . LEU A 1 96 ? -15.313 8.489 38.741 1.00 95.25 96 LEU A CA 1
ATOM 751 C C . LEU A 1 96 ? -14.730 7.266 39.462 1.00 95.25 96 LEU A C 1
ATOM 753 O O . LEU A 1 96 ? -15.510 6.450 39.955 1.00 95.25 96 LEU A O 1
ATOM 757 N N . TYR A 1 97 ? -13.406 7.162 39.600 1.00 94.94 97 TYR A N 1
ATOM 758 C CA . TYR A 1 97 ? -12.777 6.088 40.373 1.00 94.94 97 TYR A CA 1
ATOM 759 C C . TYR A 1 97 ? -13.112 6.172 41.867 1.00 94.94 97 TYR A C 1
ATOM 761 O O . TYR A 1 97 ? -13.610 5.194 42.423 1.00 94.94 97 TYR A O 1
ATOM 769 N N . SER A 1 98 ? -12.987 7.340 42.510 1.00 93.75 98 SER A N 1
ATOM 770 C CA . SER A 1 98 ? -13.389 7.510 43.915 1.00 93.75 98 SER A CA 1
ATOM 771 C C . SER A 1 98 ? -14.876 7.191 44.142 1.00 93.75 98 SER A C 1
ATOM 773 O O . SER A 1 98 ? -15.260 6.756 45.227 1.00 93.75 98 SER A O 1
ATOM 775 N N . LYS A 1 99 ? -15.740 7.371 43.128 1.00 94.75 99 LYS A N 1
ATOM 776 C CA . LYS A 1 99 ? -17.171 7.046 43.233 1.00 94.75 99 LYS A CA 1
ATOM 777 C C . LYS A 1 99 ? -17.490 5.567 42.978 1.00 94.75 99 LYS A C 1
ATOM 779 O O . LYS A 1 99 ? -18.322 5.010 43.700 1.00 94.75 99 LYS A O 1
ATOM 784 N N . TYR A 1 100 ? -16.889 4.919 41.979 1.00 94.75 100 TYR A N 1
ATOM 785 C CA . TYR A 1 100 ? -17.289 3.572 41.520 1.00 94.75 100 TYR A CA 1
ATOM 786 C C . TYR A 1 100 ? -16.272 2.455 41.833 1.00 94.75 100 TYR A C 1
ATOM 788 O O . TYR A 1 100 ? -16.610 1.275 41.719 1.00 94.75 100 TYR A O 1
ATOM 796 N N . GLY A 1 101 ? -15.080 2.811 42.315 1.00 92.94 101 GLY A N 1
ATOM 797 C CA . GLY A 1 101 ? -13.927 1.932 42.519 1.00 92.94 101 GLY A CA 1
ATOM 798 C C . GLY A 1 101 ? -12.824 2.228 41.500 1.00 92.94 101 GLY A C 1
ATOM 799 O O . GLY A 1 101 ? -13.109 2.633 40.373 1.00 92.94 101 GLY A O 1
ATOM 800 N N . TYR A 1 102 ? -11.568 2.019 41.891 1.00 91.94 102 TYR A N 1
ATOM 801 C CA . TYR A 1 102 ? -10.409 2.153 41.010 1.00 91.94 102 TYR A CA 1
ATOM 802 C C . TYR A 1 102 ? -10.232 0.847 40.251 1.00 91.94 102 TYR A C 1
ATOM 804 O O . TYR A 1 102 ? -10.069 -0.204 40.872 1.00 91.94 102 TYR A O 1
ATOM 812 N N . PHE A 1 103 ? -10.265 0.919 38.923 1.00 91.56 103 PHE A N 1
ATOM 813 C CA . PHE A 1 103 ? -10.097 -0.231 38.041 1.00 91.56 103 PHE A CA 1
ATOM 814 C C . PHE A 1 103 ? -8.757 -0.138 37.308 1.00 91.56 103 PHE A C 1
ATOM 816 O O . PHE A 1 103 ? -8.409 0.903 36.749 1.00 91.56 103 PHE A O 1
ATOM 823 N N . LYS A 1 104 ? -8.001 -1.236 37.302 1.00 87.69 104 LYS A N 1
ATOM 824 C CA . LYS A 1 104 ? -6.742 -1.383 36.558 1.00 87.69 104 LYS A CA 1
ATOM 825 C C . LYS A 1 104 ? -6.783 -2.680 35.767 1.00 87.69 104 LYS A C 1
ATOM 827 O O . LYS A 1 104 ? -7.196 -3.707 36.300 1.00 87.69 104 LYS A O 1
ATOM 832 N N . GLN A 1 105 ? -6.324 -2.641 34.517 1.00 83.25 105 GLN A N 1
ATOM 833 C CA . GLN A 1 105 ? -6.229 -3.821 33.658 1.00 83.25 105 GLN A CA 1
ATOM 834 C C . GLN A 1 105 ? -4.778 -4.103 33.247 1.00 83.25 105 GLN A C 1
ATOM 836 O O . GLN A 1 105 ? -4.035 -3.186 32.900 1.00 83.25 105 GLN A O 1
ATOM 841 N N . CYS A 1 106 ? -4.394 -5.378 33.252 1.00 80.69 106 CYS A N 1
ATOM 842 C CA . CYS A 1 106 ? -3.135 -5.893 32.726 1.00 80.69 106 CYS A CA 1
ATOM 843 C C . CYS A 1 106 ? -3.470 -7.037 31.765 1.00 80.69 106 CYS A C 1
ATOM 845 O O . CYS A 1 106 ? -3.821 -8.142 32.182 1.00 80.69 106 CYS A O 1
ATOM 847 N N . ASN A 1 107 ? -3.419 -6.735 30.468 1.00 84.44 107 ASN A N 1
ATOM 848 C CA . ASN A 1 107 ? -3.861 -7.621 29.396 1.00 84.44 107 ASN A CA 1
ATOM 849 C C . ASN A 1 107 ? -2.667 -7.973 28.498 1.00 84.44 107 ASN A C 1
ATOM 851 O O . ASN A 1 107 ? -1.816 -7.126 28.221 1.00 84.44 107 ASN A O 1
ATOM 855 N N . GLY A 1 108 ? -2.602 -9.213 28.020 1.00 77.62 108 GLY A N 1
ATOM 856 C CA . GLY A 1 108 ? -1.498 -9.709 27.203 1.00 77.62 108 GLY A CA 1
ATOM 857 C C . GLY A 1 108 ? -1.821 -11.028 26.508 1.00 77.62 108 GLY A C 1
ATOM 858 O O . GLY A 1 108 ? -2.946 -11.523 26.554 1.00 77.62 108 GLY A O 1
ATOM 859 N N . TYR A 1 109 ? -0.828 -11.608 25.837 1.00 81.19 109 TYR A N 1
ATOM 860 C CA . TYR A 1 109 ? -0.960 -12.919 25.207 1.00 81.19 109 TYR A CA 1
ATOM 861 C C . TYR A 1 109 ? 0.383 -13.642 25.092 1.00 81.19 109 TYR A C 1
ATOM 863 O O . TYR A 1 109 ? 1.444 -13.018 25.056 1.00 81.19 109 TYR A O 1
ATOM 871 N N . TYR A 1 110 ? 0.312 -14.964 24.965 1.00 72.44 110 TYR A N 1
ATOM 872 C CA . TYR A 1 110 ? 1.427 -15.839 24.614 1.00 72.44 110 TYR A CA 1
ATOM 873 C C . TYR A 1 110 ? 1.168 -16.453 23.239 1.00 72.44 110 TYR A C 1
ATOM 875 O O . TYR A 1 110 ? 0.046 -16.869 22.960 1.00 72.44 110 TYR A O 1
ATOM 883 N N . ILE A 1 111 ? 2.187 -16.522 22.380 1.00 71.56 111 ILE A N 1
ATOM 884 C CA . ILE A 1 111 ? 2.092 -17.240 21.099 1.00 71.56 111 ILE A CA 1
ATOM 885 C C . ILE A 1 111 ? 2.226 -18.740 21.385 1.00 71.56 111 ILE A C 1
ATOM 887 O O . ILE A 1 111 ? 3.157 -19.143 22.082 1.00 71.56 111 ILE A O 1
ATOM 891 N N . THR A 1 112 ? 1.289 -19.551 20.894 1.00 70.00 112 THR A N 1
ATOM 892 C CA . THR A 1 112 ? 1.191 -20.984 21.212 1.00 70.00 112 THR A CA 1
ATOM 893 C C . THR A 1 112 ? 0.319 -21.740 20.199 1.00 70.00 112 THR A C 1
ATOM 895 O O . THR A 1 112 ? -0.562 -21.155 19.572 1.00 70.00 112 THR A O 1
ATOM 898 N N . THR A 1 113 ? 0.539 -23.046 20.040 1.00 75.12 113 THR A N 1
ATOM 899 C CA . THR A 1 113 ? -0.264 -23.909 19.155 1.00 75.12 113 THR A CA 1
ATOM 900 C C . THR A 1 113 ? -1.563 -24.363 19.838 1.00 75.12 113 THR A C 1
ATOM 902 O O . THR A 1 113 ? -1.630 -24.345 21.069 1.00 75.12 113 THR A O 1
ATOM 905 N N . PRO A 1 114 ? -2.592 -24.812 19.088 1.00 79.25 114 PRO A N 1
ATOM 906 C CA . PRO A 1 114 ? -3.802 -25.396 19.673 1.00 79.25 114 PRO A CA 1
ATOM 907 C C . PRO A 1 114 ? -3.499 -26.544 20.643 1.00 79.25 114 PRO A C 1
ATOM 909 O O . PRO A 1 114 ? -3.911 -26.473 21.790 1.00 79.25 114 PRO A O 1
ATOM 912 N N . ALA A 1 115 ? -2.645 -27.502 20.261 1.00 77.56 115 ALA A N 1
ATOM 913 C CA . ALA A 1 115 ? -2.271 -28.625 21.127 1.00 77.56 115 ALA A CA 1
ATOM 914 C C . ALA A 1 115 ? -1.660 -28.190 22.478 1.00 77.56 115 ALA A C 1
ATOM 916 O O . ALA A 1 115 ? -1.971 -28.771 23.512 1.00 77.56 115 ALA A O 1
ATOM 917 N N . VAL A 1 116 ? -0.836 -27.135 22.502 1.00 77.06 116 VAL A N 1
ATOM 918 C CA . VAL A 1 116 ? -0.273 -26.604 23.760 1.00 77.06 116 VAL A CA 1
ATOM 919 C C . VAL A 1 116 ? -1.320 -25.804 24.552 1.00 77.06 116 VAL A C 1
ATOM 921 O O . VAL A 1 116 ? -1.253 -25.754 25.778 1.00 77.06 116 VAL A O 1
ATOM 924 N N . GLN A 1 117 ? -2.325 -25.209 23.898 1.00 80.31 117 GLN A N 1
ATOM 925 C CA . GLN A 1 117 ? -3.497 -24.673 24.603 1.00 80.31 117 GLN A CA 1
ATOM 926 C C . GLN A 1 117 ? -4.313 -25.808 25.234 1.00 80.31 117 GLN A C 1
ATOM 928 O O . GLN A 1 117 ? -4.622 -25.720 26.420 1.00 80.31 117 GLN A O 1
ATOM 933 N N . ASP A 1 118 ? -4.586 -26.885 24.497 1.00 83.94 118 ASP A N 1
ATOM 934 C CA . ASP A 1 118 ? -5.286 -28.066 25.007 1.00 83.94 118 ASP A CA 1
ATOM 935 C C . ASP A 1 118 ? -4.540 -28.655 26.215 1.00 83.94 118 ASP A C 1
ATOM 937 O O . ASP A 1 118 ? -5.149 -28.891 27.254 1.00 83.94 118 ASP A O 1
ATOM 941 N N . GLU A 1 119 ? -3.214 -28.821 26.146 1.00 82.50 119 GLU A N 1
ATOM 942 C CA . GLU A 1 119 ? -2.380 -29.249 27.282 1.00 82.50 119 GLU A CA 1
ATOM 943 C C . GLU A 1 119 ? -2.509 -28.315 28.497 1.00 82.50 119 GLU A C 1
ATOM 945 O O . GLU A 1 119 ? -2.744 -28.786 29.613 1.00 82.50 119 GLU A O 1
ATOM 950 N N . ILE A 1 120 ? -2.399 -26.994 28.303 1.00 81.94 120 ILE A N 1
ATOM 951 C CA . ILE A 1 120 ? -2.505 -25.999 29.384 1.00 81.94 120 ILE A CA 1
ATOM 952 C C . ILE A 1 120 ? -3.893 -26.039 30.032 1.00 81.94 120 ILE A C 1
ATOM 954 O O . ILE A 1 120 ? -4.004 -26.102 31.258 1.00 81.94 120 ILE A O 1
ATOM 958 N N . PHE A 1 121 ? -4.963 -26.030 29.240 1.00 87.50 121 PHE A N 1
ATOM 959 C CA . PHE A 1 121 ? -6.326 -26.033 29.764 1.00 87.50 121 PHE A CA 1
ATOM 960 C C . PHE A 1 121 ? -6.738 -27.393 30.332 1.00 87.50 121 PHE A C 1
ATOM 962 O O . PHE A 1 121 ? -7.468 -27.423 31.319 1.00 87.50 121 PHE A O 1
ATOM 969 N N . ASN A 1 122 ? -6.252 -28.513 29.795 1.00 85.38 122 ASN A N 1
ATOM 970 C CA . ASN A 1 122 ? -6.460 -29.835 30.391 1.00 85.38 122 ASN A CA 1
ATOM 971 C C . ASN A 1 122 ? -5.679 -29.989 31.702 1.00 85.38 122 ASN A C 1
ATOM 973 O O . ASN A 1 122 ? -6.203 -30.570 32.649 1.00 85.38 122 ASN A O 1
ATOM 977 N N . CYS A 1 123 ? -4.484 -29.400 31.812 1.00 83.75 123 CYS A N 1
ATOM 978 C CA . CYS A 1 123 ? -3.760 -29.280 33.077 1.00 83.75 123 CYS A CA 1
ATOM 979 C C . CYS A 1 123 ? -4.553 -28.444 34.098 1.00 83.75 123 CYS A C 1
ATOM 981 O O . CYS A 1 123 ? -4.770 -28.887 35.221 1.00 83.75 123 CYS A O 1
ATOM 983 N N . ILE A 1 124 ? -5.095 -27.288 33.699 1.00 83.06 124 ILE A N 1
ATOM 984 C CA . ILE A 1 124 ? -5.984 -26.487 34.557 1.00 83.06 124 ILE A CA 1
ATOM 985 C C . ILE A 1 124 ? -7.229 -27.298 34.970 1.00 83.06 124 ILE A C 1
ATOM 987 O O . ILE A 1 124 ? -7.581 -27.336 36.148 1.00 83.06 124 ILE A O 1
ATOM 991 N N . ARG A 1 125 ? -7.879 -28.002 34.036 1.00 86.31 125 ARG A N 1
ATOM 992 C CA . ARG A 1 125 ? -9.090 -28.811 34.281 1.00 86.31 125 ARG A CA 1
ATOM 993 C C . ARG A 1 125 ? -8.835 -30.103 35.059 1.00 86.31 125 ARG A C 1
ATOM 995 O O . ARG A 1 125 ? -9.791 -30.640 35.615 1.00 86.31 125 ARG A O 1
ATOM 1002 N N . SER A 1 126 ? -7.599 -30.600 35.133 1.00 80.50 126 SER A N 1
ATOM 1003 C CA . SER A 1 126 ? -7.253 -31.778 35.942 1.00 80.50 126 SER A CA 1
ATOM 1004 C C . SER A 1 126 ? -7.246 -31.477 37.443 1.00 80.50 126 SER A C 1
ATOM 1006 O O . SER A 1 126 ? -7.388 -32.393 38.246 1.00 80.50 126 SER A O 1
ATOM 1008 N N . THR A 1 127 ? -7.202 -30.195 37.831 1.00 73.81 127 THR A N 1
ATOM 1009 C CA . THR A 1 127 ? -7.305 -29.753 39.233 1.00 73.81 127 THR A CA 1
ATOM 1010 C C . THR A 1 127 ? -8.692 -29.953 39.866 1.00 73.81 127 THR A C 1
ATOM 1012 O O . THR A 1 127 ? -8.865 -29.597 41.025 1.00 73.81 127 THR A O 1
ATOM 1015 N N . LYS A 1 128 ? -9.680 -30.500 39.134 1.00 69.56 128 LYS A N 1
ATOM 1016 C CA . LYS A 1 128 ? -11.087 -30.645 39.561 1.00 69.56 128 LYS A CA 1
ATOM 1017 C C . LYS A 1 128 ? -11.244 -31.350 40.931 1.00 69.56 128 LYS A C 1
ATOM 1019 O O . LYS A 1 128 ? -10.665 -32.419 41.119 1.00 69.56 128 LYS A O 1
ATOM 1024 N N . PRO A 1 129 ? -12.110 -30.846 41.839 1.00 70.38 129 PRO A N 1
ATOM 1025 C CA . PRO A 1 129 ? -12.893 -29.607 41.735 1.00 70.38 129 PRO A CA 1
ATOM 1026 C C . PRO A 1 129 ? -11.982 -28.373 41.726 1.00 70.38 129 PRO A C 1
ATOM 1028 O O . PRO A 1 129 ? -10.986 -28.345 42.438 1.00 70.38 129 PRO A O 1
ATOM 1031 N N . TYR A 1 130 ? -12.319 -27.388 40.885 1.00 80.31 130 TYR A N 1
ATOM 1032 C CA . TYR A 1 130 ? -11.445 -26.263 40.521 1.00 80.31 130 TYR A CA 1
ATOM 1033 C C . TYR A 1 130 ? -10.826 -25.548 41.742 1.00 80.31 130 TYR A C 1
ATOM 1035 O O . TYR A 1 130 ? -11.417 -25.557 42.828 1.00 80.31 130 TYR A O 1
ATOM 1043 N N . PRO A 1 131 ? -9.648 -24.907 41.593 1.00 82.38 131 PRO A N 1
ATOM 1044 C CA . PRO A 1 131 ? -8.850 -24.471 42.732 1.00 82.38 131 PRO A CA 1
ATOM 1045 C C . PRO A 1 131 ? -9.629 -23.539 43.660 1.00 82.38 131 PRO A C 1
ATOM 1047 O O . PRO A 1 131 ? -10.215 -22.554 43.222 1.00 82.38 131 PRO A O 1
ATOM 1050 N N . SER A 1 132 ? -9.598 -23.813 44.965 1.00 83.25 132 SER A N 1
ATOM 1051 C CA . SER A 1 132 ? -10.225 -22.939 45.967 1.00 83.25 132 SER A CA 1
ATOM 1052 C C . SER A 1 132 ? -9.445 -21.638 46.196 1.00 83.25 132 SER A C 1
ATOM 1054 O O . SER A 1 132 ? -9.993 -20.677 46.739 1.00 83.25 132 SER A O 1
ATOM 1056 N N . HIS A 1 133 ? -8.174 -21.600 45.786 1.00 82.25 133 HIS A N 1
ATOM 1057 C CA . HIS A 1 133 ? -7.250 -20.478 45.938 1.00 82.25 133 HIS A CA 1
ATOM 1058 C C . HIS A 1 133 ? -6.327 -20.366 44.717 1.00 82.25 133 HIS A C 1
ATOM 1060 O O . HIS A 1 133 ? -5.995 -21.376 44.095 1.00 82.25 133 HIS A O 1
ATOM 1066 N N . ILE A 1 134 ? -5.865 -19.149 44.422 1.00 76.75 134 ILE A N 1
ATOM 1067 C CA . ILE A 1 134 ? -4.756 -18.860 43.505 1.00 76.75 134 ILE A CA 1
ATOM 1068 C C . ILE A 1 134 ? -3.780 -17.932 44.239 1.00 76.75 134 ILE A C 1
ATOM 1070 O O . ILE A 1 134 ? -4.089 -16.774 44.529 1.00 76.75 134 ILE A O 1
ATOM 1074 N N . GLY A 1 135 ? -2.605 -18.461 44.588 1.00 74.31 135 GLY A N 1
ATOM 1075 C CA . GLY A 1 135 ? -1.689 -17.809 45.522 1.00 74.31 135 GLY A CA 1
ATOM 1076 C C . GLY A 1 135 ? -2.375 -17.571 46.871 1.00 74.31 135 GLY A C 1
ATOM 1077 O O . GLY A 1 135 ? -2.957 -18.487 47.446 1.00 74.31 135 GLY A O 1
ATOM 1078 N N . ASN A 1 136 ? -2.349 -16.324 47.346 1.00 75.19 136 ASN A N 1
ATOM 1079 C CA . ASN A 1 136 ? -2.983 -15.924 48.609 1.00 75.19 136 ASN A CA 1
ATOM 1080 C C . ASN A 1 136 ? -4.475 -15.585 48.485 1.00 75.19 136 ASN A C 1
ATOM 1082 O O . ASN A 1 136 ? -5.118 -15.308 49.496 1.00 75.19 136 ASN A O 1
ATOM 1086 N N . TYR A 1 137 ? -5.027 -15.562 47.272 1.00 79.44 137 TYR A N 1
ATOM 1087 C CA . TYR A 1 137 ? -6.394 -15.111 47.041 1.00 79.44 137 TYR A CA 1
ATOM 1088 C C . TYR A 1 137 ? -7.338 -16.302 46.917 1.00 79.44 137 TYR A C 1
ATOM 1090 O O . TYR A 1 137 ? -7.097 -17.228 46.142 1.00 79.44 137 TYR A O 1
ATOM 1098 N N . ARG A 1 138 ? -8.441 -16.269 47.666 1.00 84.38 138 ARG A N 1
ATOM 1099 C CA . ARG A 1 138 ? -9.515 -17.259 47.550 1.00 84.38 138 ARG A CA 1
ATOM 1100 C C . ARG A 1 138 ? -10.264 -17.049 46.236 1.00 84.38 138 ARG A C 1
ATOM 1102 O O . ARG A 1 138 ? -10.653 -15.924 45.923 1.00 84.38 138 ARG A O 1
ATOM 1109 N N . VAL A 1 139 ? -10.528 -18.128 45.505 1.00 88.50 139 VAL A N 1
ATOM 1110 C CA . VAL A 1 139 ? -11.426 -18.097 44.346 1.00 88.50 139 VAL A CA 1
ATOM 1111 C C . VAL A 1 139 ? -12.854 -17.868 44.852 1.00 88.50 139 VAL A C 1
ATOM 1113 O O . VAL A 1 139 ? -13.387 -18.663 45.627 1.00 88.50 139 VAL A O 1
ATOM 1116 N N . ASN A 1 140 ? -13.454 -16.749 44.442 1.00 90.44 140 ASN A N 1
ATOM 1117 C CA . ASN A 1 140 ? -14.884 -16.491 44.589 1.00 90.44 140 ASN A CA 1
ATOM 1118 C C . ASN A 1 140 ? -15.665 -17.402 43.647 1.00 90.44 140 ASN A C 1
ATOM 1120 O O . ASN A 1 140 ? -16.585 -18.095 44.072 1.00 90.44 140 ASN A O 1
ATOM 1124 N N . SER A 1 141 ? -15.278 -17.374 42.371 1.00 92.69 141 SER A N 1
ATOM 1125 C CA . SER A 1 141 ? -16.012 -18.033 41.304 1.00 92.69 141 SER A CA 1
ATOM 1126 C C . SER A 1 141 ? -15.144 -18.440 40.125 1.00 92.69 141 SER A C 1
ATOM 1128 O O . SER A 1 141 ? -14.055 -17.897 39.910 1.00 92.69 141 SER A O 1
ATOM 1130 N N . TRP A 1 142 ? -15.645 -19.425 39.382 1.00 93.81 142 TRP A N 1
ATOM 1131 C CA . TRP A 1 142 ? -14.972 -20.086 38.276 1.00 93.81 142 TRP A CA 1
ATOM 1132 C C . TRP A 1 142 ? -15.960 -20.397 37.148 1.00 93.81 142 TRP A C 1
ATOM 1134 O O . TRP A 1 142 ? -16.920 -21.144 37.337 1.00 93.81 142 TRP A O 1
ATOM 1144 N N . ARG A 1 143 ? -15.676 -19.863 35.963 1.00 94.94 143 ARG A N 1
ATOM 1145 C CA . ARG A 1 143 ? -16.431 -20.019 34.719 1.00 94.94 143 ARG A CA 1
ATOM 1146 C C . ARG A 1 143 ? -15.526 -20.680 33.684 1.00 94.94 143 ARG A C 1
ATOM 1148 O O . ARG A 1 143 ? -14.483 -20.127 33.356 1.00 94.94 143 ARG A O 1
ATOM 1155 N N . ASP A 1 144 ? -15.919 -21.834 33.158 1.00 95.12 144 ASP A N 1
ATOM 1156 C CA . ASP A 1 144 ? -15.252 -22.554 32.067 1.00 95.12 144 ASP A CA 1
ATOM 1157 C C . ASP A 1 144 ? -16.253 -22.716 30.915 1.00 95.12 144 ASP A C 1
ATOM 1159 O O . ASP A 1 144 ? -17.116 -23.598 30.929 1.00 95.12 144 ASP A O 1
ATOM 1163 N N . LEU A 1 145 ? -16.156 -21.824 29.924 1.00 95.00 145 LEU A N 1
ATOM 1164 C CA . LEU A 1 145 ? -17.096 -21.743 28.798 1.00 95.00 145 LEU A CA 1
ATOM 1165 C C . LEU A 1 145 ? -16.895 -22.848 27.756 1.00 95.00 145 LEU A C 1
ATOM 1167 O O . LEU A 1 145 ? -17.723 -22.991 26.862 1.00 95.00 145 LEU A O 1
ATOM 1171 N N . THR A 1 146 ? -15.838 -23.650 27.888 1.00 93.06 146 THR A N 1
ATOM 1172 C CA . THR A 1 146 ? -15.654 -24.880 27.107 1.00 93.06 146 THR A CA 1
ATOM 1173 C C . THR A 1 146 ? -16.379 -26.050 27.763 1.00 93.06 146 THR A C 1
ATOM 1175 O O . THR A 1 146 ? -16.975 -26.880 27.086 1.00 93.06 146 THR A O 1
ATOM 1178 N N . MET A 1 147 ? -16.338 -26.120 29.099 1.00 92.81 147 MET A N 1
ATOM 1179 C CA . MET A 1 147 ? -17.015 -27.170 29.866 1.00 92.81 147 MET A CA 1
ATOM 1180 C C . MET A 1 147 ? -18.505 -26.892 30.103 1.00 92.81 147 MET A C 1
ATOM 1182 O O . MET A 1 147 ? -19.199 -27.777 30.597 1.00 92.81 147 MET A O 1
ATOM 1186 N N . GLY A 1 148 ? -18.985 -25.681 29.799 1.00 93.94 148 GLY A N 1
ATOM 1187 C CA . GLY A 1 148 ? -20.359 -25.265 30.082 1.00 93.94 148 GLY A CA 1
ATOM 1188 C C . GLY A 1 148 ? -20.642 -25.110 31.576 1.00 93.94 148 GLY A C 1
ATOM 1189 O O . GLY A 1 148 ? -21.724 -25.473 32.022 1.00 93.94 148 GLY A O 1
ATOM 1190 N N . TYR A 1 149 ? -19.671 -24.600 32.343 1.00 94.25 149 TYR A N 1
ATOM 1191 C CA . TYR A 1 149 ? -19.758 -24.471 33.802 1.00 94.25 149 TYR A CA 1
ATOM 1192 C C . TYR A 1 149 ? -19.532 -23.025 34.267 1.00 94.25 149 TYR A C 1
ATOM 1194 O O . TYR A 1 149 ? -18.565 -22.397 33.836 1.00 94.25 149 TYR A O 1
ATOM 1202 N N . ASP A 1 150 ? -20.366 -22.508 35.171 1.00 94.56 150 ASP A N 1
ATOM 1203 C CA . ASP A 1 150 ? -20.168 -21.220 35.853 1.00 94.56 150 ASP A CA 1
ATOM 1204 C C . ASP A 1 150 ? -20.605 -21.289 37.321 1.00 94.56 150 ASP A C 1
ATOM 1206 O O . ASP A 1 150 ? -21.779 -21.456 37.626 1.00 94.56 150 ASP A O 1
ATOM 1210 N N . SER A 1 151 ? -19.673 -21.143 38.263 1.00 93.38 151 SER A N 1
ATOM 1211 C CA . SER A 1 151 ? -20.011 -21.202 39.687 1.00 93.38 151 SER A CA 1
ATOM 1212 C C . SER A 1 151 ? -20.692 -19.937 40.235 1.00 93.38 151 SER A C 1
ATOM 1214 O O . SER A 1 151 ? -21.075 -19.948 41.403 1.00 93.38 151 SER A O 1
ATOM 1216 N N . ASP A 1 152 ? -20.793 -18.843 39.466 1.00 88.44 152 ASP A N 1
ATOM 1217 C CA . ASP A 1 152 ? -21.577 -17.655 39.856 1.00 88.44 152 ASP A CA 1
ATOM 1218 C C . ASP A 1 152 ? -23.094 -17.831 39.585 1.00 88.44 152 ASP A C 1
ATOM 1220 O O . ASP A 1 152 ? -23.875 -16.948 39.938 1.00 88.44 152 ASP A O 1
ATOM 1224 N N . THR A 1 153 ? -23.539 -18.958 39.002 1.00 88.69 153 THR A N 1
ATOM 1225 C CA . THR A 1 153 ? -24.960 -19.245 38.705 1.00 88.69 153 THR A CA 1
ATOM 1226 C C . THR A 1 153 ? -25.532 -20.413 39.521 1.00 88.69 153 THR A C 1
ATOM 1228 O O . THR A 1 153 ? -24.806 -21.297 39.985 1.00 88.69 153 THR A O 1
ATOM 1231 N N . VAL A 1 154 ? -26.858 -20.410 39.726 1.00 87.31 154 VAL A N 1
ATOM 1232 C CA . VAL A 1 154 ? -27.591 -21.355 40.602 1.00 87.31 154 VAL A CA 1
ATOM 1233 C C . VAL A 1 154 ? -27.626 -22.780 40.047 1.00 87.31 154 VAL A C 1
ATOM 1235 O O . VAL A 1 154 ? -27.477 -23.743 40.795 1.00 87.31 154 VAL A O 1
ATOM 1238 N N . ASP A 1 155 ? -27.829 -22.909 38.739 1.00 92.56 155 ASP A N 1
ATOM 1239 C CA . ASP A 1 155 ? -27.819 -24.164 37.977 1.00 92.56 155 ASP A CA 1
ATOM 1240 C C . ASP A 1 155 ? -26.404 -24.581 37.535 1.00 92.56 155 ASP A C 1
ATOM 1242 O O . ASP A 1 155 ? -26.216 -25.650 36.953 1.00 92.56 155 ASP A O 1
ATOM 1246 N N . HIS A 1 156 ? -25.414 -23.739 37.837 1.00 92.31 156 HIS A N 1
ATOM 1247 C CA . HIS A 1 156 ? -24.029 -23.809 37.390 1.00 92.31 156 HIS A CA 1
ATOM 1248 C C . HIS A 1 156 ? -23.823 -23.736 35.867 1.00 92.31 156 HIS A C 1
ATOM 1250 O O . HIS A 1 156 ? -22.761 -24.124 35.370 1.00 92.31 156 HIS A O 1
ATOM 1256 N N . LEU A 1 157 ? -24.803 -23.217 35.118 1.00 92.81 157 LEU A N 1
ATOM 1257 C CA . LEU A 1 157 ? -24.707 -22.998 33.675 1.00 92.81 157 LEU A CA 1
ATOM 1258 C C . LEU A 1 157 ? -24.289 -21.544 33.369 1.00 92.81 157 LEU A C 1
ATOM 1260 O O . LEU A 1 157 ? -24.844 -20.615 33.960 1.00 92.81 157 LEU A O 1
ATOM 1264 N N . PRO A 1 158 ? -23.333 -21.299 32.452 1.00 92.44 158 PRO A N 1
ATOM 1265 C CA . PRO A 1 158 ? -22.931 -19.944 32.086 1.00 92.44 158 PRO A CA 1
ATOM 1266 C C . PRO A 1 158 ? -24.046 -19.113 31.442 1.00 92.44 158 PRO A C 1
ATOM 1268 O O . PRO A 1 158 ? -24.751 -19.570 30.545 1.00 92.44 158 PRO A O 1
ATOM 1271 N N . THR A 1 159 ? -24.123 -17.834 31.818 1.00 87.88 159 THR A N 1
ATOM 1272 C CA . THR A 1 159 ? -24.973 -16.830 31.144 1.00 87.88 159 THR A CA 1
ATOM 1273 C C . THR A 1 159 ? -24.394 -16.339 29.812 1.00 87.88 159 THR A C 1
ATOM 1275 O O . THR A 1 159 ? -25.110 -15.750 29.000 1.00 87.88 159 THR A O 1
ATOM 1278 N N . LEU A 1 160 ? -23.101 -16.582 29.576 1.00 92.31 160 LEU A N 1
ATOM 1279 C CA . LEU A 1 160 ? -22.433 -16.380 28.291 1.00 92.31 160 LEU A CA 1
ATOM 1280 C C . LEU A 1 160 ? -22.536 -17.650 27.438 1.00 92.31 160 LEU A C 1
ATOM 1282 O O . LEU A 1 160 ? -22.558 -18.758 27.965 1.00 92.31 160 LEU A O 1
ATOM 1286 N N . HIS A 1 161 ? -22.553 -17.494 26.113 1.00 89.81 161 HIS A N 1
ATOM 1287 C CA . HIS A 1 161 ? -22.630 -18.629 25.193 1.00 89.81 161 HIS A CA 1
ATOM 1288 C C . HIS A 1 161 ? -21.453 -19.606 25.387 1.00 89.81 161 HIS A C 1
ATOM 1290 O O . HIS A 1 161 ? -20.296 -19.196 25.496 1.00 89.81 161 HIS A O 1
ATOM 1296 N N . VAL A 1 162 ? -21.783 -20.897 25.434 1.00 91.31 162 VAL A N 1
ATOM 1297 C CA . VAL A 1 162 ? -20.866 -22.019 25.669 1.00 91.31 162 VAL A CA 1
ATOM 1298 C C . VAL A 1 162 ? -20.383 -22.563 24.329 1.00 91.31 162 VAL A C 1
ATOM 1300 O O . VAL A 1 162 ? -21.198 -22.876 23.465 1.00 91.31 162 VAL A O 1
ATOM 1303 N N . ASP A 1 163 ? -19.070 -22.717 24.179 1.00 88.31 163 ASP A N 1
ATOM 1304 C CA . ASP A 1 163 ? -18.436 -23.258 22.976 1.00 88.31 163 ASP A CA 1
ATOM 1305 C C . ASP A 1 163 ? -17.400 -24.324 23.377 1.00 88.31 163 ASP A C 1
ATOM 1307 O O . ASP A 1 163 ? -16.271 -23.985 23.745 1.00 88.31 163 ASP A O 1
ATOM 1311 N N . PRO A 1 164 ? -17.746 -25.623 23.294 1.00 87.50 164 PRO A N 1
ATOM 1312 C CA . PRO A 1 164 ? -16.831 -26.717 23.619 1.00 87.50 164 PRO A CA 1
ATOM 1313 C C . PRO A 1 164 ? -15.582 -26.802 22.728 1.00 87.50 164 PRO A C 1
ATOM 1315 O O . PRO A 1 164 ? -14.641 -27.507 23.086 1.00 87.50 164 PRO A O 1
ATOM 1318 N N . SER A 1 165 ? -15.547 -26.097 21.591 1.00 84.19 165 SER A N 1
ATOM 1319 C CA . SER A 1 165 ? -14.365 -26.002 20.725 1.00 84.19 165 SER A CA 1
ATOM 1320 C C . SER A 1 165 ? -13.436 -24.840 21.093 1.00 84.19 165 SER A C 1
ATOM 1322 O O . SER A 1 165 ? -12.268 -24.843 20.709 1.00 84.19 165 SER A O 1
ATOM 1324 N N . SER A 1 166 ? -13.909 -23.868 21.882 1.00 86.56 166 SER A N 1
ATOM 1325 C CA . SER A 1 166 ? -13.161 -22.656 22.218 1.00 86.56 166 SER A CA 1
ATOM 1326 C C . SER A 1 166 ? -12.758 -22.630 23.688 1.00 86.56 166 SER A C 1
ATOM 1328 O O . SER A 1 166 ? -13.578 -22.692 24.605 1.00 86.56 166 SER A O 1
ATOM 1330 N N . HIS A 1 167 ? -11.453 -22.560 23.937 1.00 91.88 167 HIS A N 1
ATOM 1331 C CA . HIS A 1 167 ? -10.904 -22.575 25.287 1.00 91.88 167 HIS A CA 1
ATOM 1332 C C . HIS A 1 167 ? -11.049 -21.216 25.978 1.00 91.88 167 HIS A C 1
ATOM 1334 O O . HIS A 1 167 ? -10.446 -20.238 25.544 1.00 91.88 167 HIS A O 1
ATOM 1340 N N . MET A 1 168 ? -11.833 -21.138 27.059 1.00 95.00 168 MET A N 1
ATOM 1341 C CA . MET A 1 168 ? -12.006 -19.902 27.832 1.00 95.00 168 MET A CA 1
ATOM 1342 C C . MET A 1 168 ? -12.391 -20.180 29.289 1.00 95.00 168 MET A C 1
ATOM 1344 O O . MET A 1 168 ? -13.450 -20.741 29.566 1.00 95.00 168 MET A O 1
ATOM 1348 N N . ILE A 1 169 ? -11.531 -19.744 30.215 1.00 94.31 169 ILE A N 1
ATOM 1349 C CA . ILE A 1 169 ? -11.731 -19.827 31.663 1.00 94.31 169 ILE A CA 1
ATOM 1350 C C . ILE A 1 169 ? -11.598 -18.430 32.277 1.00 94.31 169 ILE A C 1
ATOM 1352 O O . ILE A 1 169 ? -10.590 -17.751 32.086 1.00 94.31 169 ILE A O 1
ATOM 1356 N N . THR A 1 170 ? -12.596 -18.034 33.061 1.00 94.88 170 THR A N 1
ATOM 1357 C CA . THR A 1 170 ? -12.603 -16.822 33.887 1.00 94.88 170 THR A CA 1
ATOM 1358 C C . THR A 1 170 ? -12.715 -17.230 35.351 1.00 94.88 170 THR A C 1
ATOM 1360 O O . THR A 1 170 ? -13.583 -18.023 35.703 1.00 94.88 170 THR A O 1
ATOM 1363 N N . CYS A 1 171 ? -11.900 -16.656 36.231 1.00 91.44 171 CYS A N 1
ATOM 1364 C CA . CYS A 1 171 ? -12.089 -16.768 37.673 1.00 91.44 171 CYS A CA 1
ATOM 1365 C C . CYS A 1 171 ? -12.028 -15.398 38.354 1.00 91.44 171 CYS A C 1
ATOM 1367 O O . CYS A 1 171 ? -11.231 -14.530 37.987 1.00 91.44 171 CYS A O 1
ATOM 1369 N N . LYS A 1 172 ? -12.859 -15.211 39.379 1.00 91.50 172 LYS A N 1
ATOM 1370 C CA . LYS A 1 172 ? -12.852 -14.025 40.241 1.00 91.50 172 LYS A CA 1
ATOM 1371 C C . LYS A 1 172 ? -12.241 -14.402 41.583 1.00 91.50 172 LYS A C 1
ATOM 1373 O O . LYS A 1 172 ? -12.607 -15.417 42.169 1.00 91.50 172 LYS A O 1
ATOM 1378 N N . LEU A 1 173 ? -11.315 -13.588 42.068 1.00 87.44 173 LEU A N 1
ATOM 1379 C CA . LEU A 1 173 ? -10.569 -13.786 43.304 1.00 87.44 173 LEU A CA 1
ATOM 1380 C C . LEU A 1 173 ? -10.970 -12.711 44.319 1.00 87.44 173 LEU A C 1
ATOM 1382 O O . LEU A 1 173 ? -11.043 -11.529 43.972 1.00 87.44 173 LEU A O 1
ATOM 1386 N N . LEU A 1 174 ? -11.211 -13.116 45.566 1.00 79.38 174 LEU A N 1
ATOM 1387 C CA . LEU A 1 174 ? -11.465 -12.197 46.677 1.00 79.38 174 LEU A CA 1
ATOM 1388 C C . LEU A 1 174 ? -10.146 -11.616 47.197 1.00 79.38 174 LEU A C 1
ATOM 1390 O O . LEU A 1 174 ? -9.198 -12.365 47.443 1.00 79.38 174 LEU A O 1
ATOM 1394 N N . THR A 1 175 ? -10.109 -10.302 47.430 1.00 80.50 175 THR A N 1
ATOM 1395 C CA . THR A 1 175 ? -9.087 -9.683 48.293 1.00 80.50 175 THR A CA 1
ATOM 1396 C C . THR A 1 175 ? -9.555 -9.748 49.761 1.00 80.50 175 THR A C 1
ATOM 1398 O O . THR A 1 175 ? -10.722 -10.051 50.018 1.00 80.50 175 THR A O 1
ATOM 1401 N N . PRO A 1 176 ? -8.690 -9.456 50.751 1.00 76.38 176 PRO A N 1
ATOM 1402 C CA . PRO A 1 176 ? -9.102 -9.325 52.153 1.00 76.38 176 PRO A CA 1
ATOM 1403 C C . PRO A 1 176 ? -10.045 -8.143 52.455 1.00 76.38 176 PRO A C 1
ATOM 1405 O O . PRO A 1 176 ? -10.410 -7.953 53.612 1.00 76.38 176 PRO A O 1
ATOM 1408 N N . ASN A 1 177 ? -10.399 -7.316 51.464 1.00 78.44 177 ASN A N 1
ATOM 1409 C CA . ASN A 1 177 ? -11.154 -6.076 51.648 1.00 78.44 177 ASN A CA 1
ATOM 1410 C C . ASN A 1 177 ? -12.468 -6.121 50.858 1.00 78.44 177 ASN A C 1
ATOM 1412 O O . ASN A 1 177 ? -12.579 -6.767 49.816 1.00 78.44 177 ASN A O 1
ATOM 1416 N N . LYS A 1 178 ? -13.483 -5.430 51.377 1.00 77.00 178 LYS A N 1
ATOM 1417 C CA . LYS A 1 178 ? -14.842 -5.475 50.837 1.00 77.00 178 LYS A CA 1
ATOM 1418 C C . LYS A 1 178 ? -14.958 -4.711 49.507 1.00 77.00 178 LYS A C 1
ATOM 1420 O O . LYS A 1 178 ? -14.319 -3.685 49.315 1.00 77.00 178 LYS A O 1
ATOM 1425 N N . ASP A 1 179 ? -15.819 -5.211 48.618 1.00 80.81 179 ASP A N 1
ATOM 1426 C CA . ASP A 1 179 ? -16.177 -4.642 47.305 1.00 80.81 179 ASP A CA 1
ATOM 1427 C C . ASP A 1 179 ? -15.022 -4.571 46.279 1.00 80.81 179 ASP A C 1
ATOM 1429 O O . ASP A 1 179 ? -15.191 -4.023 45.181 1.00 80.81 179 ASP A O 1
ATOM 1433 N N . GLU A 1 180 ? -13.893 -5.208 46.607 1.00 87.56 180 GLU A N 1
ATOM 1434 C CA . GLU A 1 180 ? -12.710 -5.417 45.772 1.00 87.56 180 GLU A CA 1
ATOM 1435 C C . GLU A 1 180 ? -12.671 -6.814 45.142 1.00 87.56 180 GLU A C 1
ATOM 1437 O O . GLU A 1 180 ? -13.250 -7.770 45.661 1.00 87.56 180 GLU A O 1
ATOM 1442 N N . PHE A 1 181 ? -11.937 -6.959 44.038 1.00 86.81 181 PHE A N 1
ATOM 1443 C CA . PHE A 1 181 ? -11.636 -8.264 43.444 1.00 86.81 181 PHE A CA 1
ATOM 1444 C C . PHE A 1 181 ? -10.435 -8.201 42.498 1.00 86.81 181 PHE A C 1
ATOM 1446 O O . PHE A 1 181 ? -10.087 -7.137 41.987 1.00 86.81 181 PHE A O 1
ATOM 1453 N N . ILE A 1 182 ? -9.879 -9.371 42.180 1.00 88.94 182 ILE A N 1
ATOM 1454 C CA . ILE A 1 182 ? -9.055 -9.583 40.983 1.00 88.94 182 ILE A CA 1
ATOM 1455 C C . ILE A 1 182 ? -9.812 -10.561 40.076 1.00 88.94 182 ILE A C 1
ATOM 1457 O O . ILE A 1 182 ? -10.104 -11.677 40.494 1.00 88.94 182 ILE A O 1
ATOM 1461 N N . ARG A 1 183 ? -10.157 -10.174 38.846 1.00 91.12 183 ARG A N 1
ATOM 1462 C CA . ARG A 1 183 ? -10.681 -11.087 37.818 1.00 91.12 183 ARG A CA 1
ATOM 1463 C C . ARG A 1 183 ? -9.542 -11.470 36.888 1.00 91.12 183 ARG A C 1
ATOM 1465 O O . ARG A 1 183 ? -8.878 -10.597 36.339 1.00 91.12 183 ARG A O 1
ATOM 1472 N N . PHE A 1 184 ? -9.348 -12.766 36.704 1.00 89.62 184 PHE A N 1
ATOM 1473 C CA . PHE A 1 184 ? -8.410 -13.339 35.751 1.00 89.62 184 PHE A CA 1
ATOM 1474 C C . PHE A 1 184 ? -9.203 -14.089 34.682 1.00 89.62 184 PHE A C 1
ATOM 1476 O O . PHE A 1 184 ? -10.053 -14.912 35.014 1.00 89.62 184 PHE A O 1
ATOM 1483 N N . THR A 1 185 ? -8.910 -13.830 33.412 1.00 93.50 185 THR A N 1
ATOM 1484 C CA . THR A 1 185 ? -9.503 -14.536 32.274 1.00 93.50 185 THR A CA 1
ATOM 1485 C C . THR A 1 185 ? -8.396 -15.016 31.350 1.00 93.50 185 THR A C 1
ATOM 1487 O O . THR A 1 185 ? -7.632 -14.209 30.823 1.00 93.50 185 THR A O 1
ATOM 1490 N N . VAL A 1 186 ? -8.332 -16.324 31.114 1.00 91.62 186 VAL A N 1
ATOM 1491 C CA . VAL A 1 186 ? -7.443 -16.955 30.136 1.00 91.62 186 VAL A CA 1
ATOM 1492 C C . VAL A 1 186 ? -8.274 -17.595 29.034 1.00 91.62 186 VAL A C 1
ATOM 1494 O O . VAL A 1 186 ? -9.273 -18.265 29.299 1.00 91.62 186 VAL A O 1
ATOM 1497 N N . ARG A 1 187 ? -7.880 -17.390 27.778 1.00 91.44 187 ARG A N 1
ATOM 1498 C CA . ARG A 1 187 ? -8.606 -17.923 26.624 1.00 91.44 187 ARG A CA 1
ATOM 1499 C C . ARG A 1 187 ? -7.717 -18.169 25.414 1.00 91.44 187 ARG A C 1
ATOM 1501 O O . ARG A 1 187 ? -6.725 -17.471 25.218 1.00 91.44 187 ARG A O 1
ATOM 1508 N N . GLY A 1 188 ? -8.126 -19.088 24.556 1.00 85.12 188 GLY A N 1
ATOM 1509 C CA . GLY A 1 188 ? -7.634 -19.153 23.190 1.00 85.12 188 GLY A CA 1
ATOM 1510 C C . GLY A 1 188 ? -8.161 -17.999 22.337 1.00 85.12 188 GLY A C 1
ATOM 1511 O O . GLY A 1 188 ? -9.231 -17.424 22.589 1.00 85.12 188 GLY A O 1
ATOM 1512 N N . SER A 1 189 ? -7.395 -17.649 21.310 1.00 77.81 189 SER A N 1
ATOM 1513 C CA . SER A 1 189 ? -7.885 -16.876 20.173 1.00 77.81 189 SER A CA 1
ATOM 1514 C C . SER A 1 189 ? -8.377 -17.843 19.097 1.00 77.81 189 SER A C 1
ATOM 1516 O O . SER A 1 189 ? -7.680 -18.795 18.766 1.00 77.81 189 SER A O 1
ATOM 1518 N N . GLY A 1 190 ? -9.576 -17.614 18.557 1.00 64.69 190 GLY A N 1
ATOM 1519 C CA . GLY A 1 190 ? -10.166 -18.489 17.531 1.00 64.69 190 GLY A CA 1
ATOM 1520 C C . GLY A 1 190 ? -9.626 -18.257 16.114 1.00 64.69 190 GLY A C 1
ATOM 1521 O O . GLY A 1 190 ? -9.987 -18.992 15.205 1.00 64.69 190 GLY A O 1
ATOM 1522 N N . THR A 1 191 ? -8.801 -17.224 15.925 1.00 58.25 191 THR A N 1
ATOM 1523 C CA . THR A 1 191 ? -8.287 -16.764 14.622 1.00 58.25 191 THR A CA 1
ATOM 1524 C C . THR A 1 191 ? -6.771 -16.542 14.620 1.00 58.25 191 THR A C 1
ATOM 1526 O O . THR A 1 191 ? -6.229 -16.016 13.657 1.00 58.25 191 THR A O 1
ATOM 1529 N N . GLU A 1 192 ? -6.076 -16.873 15.713 1.00 57.62 192 GLU A N 1
ATOM 1530 C CA . GLU A 1 192 ? -4.639 -16.626 15.876 1.00 57.62 192 GLU A CA 1
ATOM 1531 C C . GLU A 1 192 ? -4.026 -17.700 16.798 1.00 57.62 192 GLU A C 1
ATOM 1533 O O . GLU A 1 192 ? -4.676 -18.089 17.773 1.00 57.62 192 GLU A O 1
ATOM 1538 N N . PRO A 1 193 ? -2.752 -18.100 16.622 1.00 75.00 193 PRO A N 1
ATOM 1539 C CA . PRO A 1 193 ? -2.038 -18.995 17.540 1.00 75.00 193 PRO A CA 1
ATOM 1540 C C . PRO A 1 193 ? -1.637 -18.266 18.840 1.00 75.00 193 PRO A C 1
ATOM 1542 O O . PRO A 1 193 ? -0.456 -18.053 19.129 1.00 75.00 193 PRO A O 1
ATOM 1545 N N . LYS A 1 194 ? -2.628 -17.792 19.611 1.00 79.00 194 LYS A N 1
ATOM 1546 C CA . LYS A 1 194 ? -2.448 -16.911 20.778 1.00 79.00 194 LYS A CA 1
ATOM 1547 C C . LYS A 1 194 ? -3.336 -17.325 21.958 1.00 79.00 194 LYS A C 1
ATOM 1549 O O . LYS A 1 194 ? -4.559 -17.338 21.850 1.00 79.00 194 LYS A O 1
ATOM 1554 N N . LEU A 1 195 ? -2.712 -17.553 23.112 1.00 82.44 195 LEU A N 1
ATOM 1555 C CA . LEU A 1 195 ? -3.355 -17.669 24.423 1.00 82.44 195 LEU A CA 1
ATOM 1556 C C . LEU A 1 195 ? -3.437 -16.269 25.040 1.00 82.44 195 LEU A C 1
ATOM 1558 O O . LEU A 1 195 ? -2.417 -15.729 25.469 1.00 82.44 195 LEU A O 1
ATOM 1562 N N . LYS A 1 196 ? -4.624 -15.663 25.052 1.00 87.19 196 LYS A N 1
ATOM 1563 C CA . LYS A 1 196 ? -4.865 -14.316 25.587 1.00 87.19 196 LYS A CA 1
ATOM 1564 C C . LYS A 1 196 ? -5.169 -14.392 27.083 1.00 87.19 196 LYS A C 1
ATOM 1566 O O . LYS A 1 196 ? -5.923 -15.257 27.528 1.00 87.19 196 LYS A O 1
ATOM 1571 N N . VAL A 1 197 ? -4.574 -13.481 27.846 1.00 86.62 197 VAL A N 1
ATOM 1572 C CA . VAL A 1 197 ? -4.693 -13.377 29.304 1.00 86.62 197 VAL A CA 1
ATOM 1573 C C . VAL A 1 197 ? -5.094 -11.953 29.660 1.00 86.62 197 VAL A C 1
ATOM 1575 O O . VAL A 1 197 ? -4.474 -10.993 29.208 1.00 86.62 197 VAL A O 1
ATOM 1578 N N . TYR A 1 198 ? -6.120 -11.830 30.489 1.00 90.12 198 TYR A N 1
ATOM 1579 C CA . TYR A 1 198 ? -6.680 -10.568 30.942 1.00 90.12 198 TYR A CA 1
ATOM 1580 C C . TYR A 1 198 ? -6.756 -10.582 32.463 1.00 90.12 198 TYR A C 1
ATOM 1582 O O . TYR A 1 198 ? -7.289 -11.526 33.048 1.00 90.12 198 TYR A O 1
ATOM 1590 N N . ILE A 1 199 ? -6.232 -9.541 33.101 1.00 89.25 199 ILE A N 1
ATOM 1591 C CA . ILE A 1 199 ? -6.301 -9.356 34.549 1.00 89.25 199 ILE A CA 1
ATOM 1592 C C . ILE A 1 199 ? -6.941 -7.999 34.804 1.00 89.25 199 ILE A C 1
ATOM 1594 O O . ILE A 1 199 ? -6.435 -6.989 34.326 1.00 89.25 199 ILE A O 1
ATOM 1598 N N . GLU A 1 200 ? -8.030 -7.957 35.565 1.00 92.19 200 GLU A N 1
ATOM 1599 C CA . GLU A 1 200 ? -8.593 -6.715 36.096 1.00 92.19 200 GLU A CA 1
ATOM 1600 C C . GLU A 1 200 ? -8.589 -6.750 37.621 1.00 92.19 200 GLU A C 1
ATOM 1602 O O . GLU A 1 200 ? -9.133 -7.677 38.218 1.00 92.19 200 GLU A O 1
ATOM 1607 N N . ALA A 1 201 ? -8.038 -5.716 38.248 1.00 90.25 201 ALA A N 1
ATOM 1608 C CA . ALA A 1 201 ? -8.202 -5.459 39.671 1.00 90.25 201 ALA A CA 1
ATOM 1609 C C . ALA A 1 201 ? -9.168 -4.290 39.891 1.00 90.25 201 ALA A C 1
ATOM 1611 O O . ALA A 1 201 ? -9.086 -3.268 39.204 1.00 90.25 201 ALA A O 1
ATOM 1612 N N . LYS A 1 202 ? -10.056 -4.443 40.877 1.00 91.88 202 LYS A N 1
ATOM 1613 C CA . LYS A 1 202 ? -10.885 -3.374 41.437 1.00 91.88 202 LYS A CA 1
ATOM 1614 C C . LYS A 1 202 ? -10.502 -3.171 42.899 1.00 91.88 202 LYS A C 1
ATOM 1616 O O . LYS A 1 202 ? -10.570 -4.134 43.663 1.00 91.88 202 LYS A O 1
ATOM 1621 N N . ALA A 1 203 ? -10.190 -1.938 43.292 1.00 90.81 203 ALA A N 1
ATOM 1622 C CA . ALA A 1 203 ? -9.901 -1.586 44.683 1.00 90.81 203 ALA A CA 1
ATOM 1623 C C . ALA A 1 203 ? -10.500 -0.237 45.114 1.00 90.81 203 ALA A C 1
ATOM 1625 O O . ALA A 1 203 ? -11.034 0.524 44.304 1.00 90.81 203 ALA A O 1
ATOM 1626 N N . GLU A 1 204 ? -10.383 0.065 46.407 1.00 85.38 204 GLU A N 1
ATOM 1627 C CA . GLU A 1 204 ? -10.796 1.346 47.000 1.00 85.38 204 GLU A CA 1
ATOM 1628 C C . GLU A 1 204 ? -9.935 2.545 46.551 1.00 85.38 204 GLU A C 1
ATOM 1630 O O . GLU A 1 204 ? -10.434 3.665 46.498 1.00 85.38 204 GLU A O 1
ATOM 1635 N N . ASN A 1 205 ? -8.658 2.328 46.213 1.00 83.88 205 ASN A N 1
ATOM 1636 C CA . ASN A 1 205 ? -7.729 3.367 45.750 1.00 83.88 205 ASN A CA 1
ATOM 1637 C C . ASN A 1 205 ? -6.702 2.823 44.742 1.00 83.88 205 ASN A C 1
ATOM 1639 O O . ASN A 1 205 ? -6.467 1.615 44.681 1.00 83.88 205 ASN A O 1
ATOM 1643 N N . GLU A 1 206 ? -6.072 3.719 43.974 1.00 79.88 206 GLU A N 1
ATOM 1644 C CA . GLU A 1 206 ? -5.154 3.369 42.879 1.00 79.88 206 GLU A CA 1
ATOM 1645 C C . GLU A 1 206 ? -4.029 2.413 43.306 1.00 79.88 206 GLU A C 1
ATOM 1647 O O . GLU A 1 206 ? -3.858 1.370 42.679 1.00 79.88 206 GLU A O 1
ATOM 1652 N N . ASN A 1 207 ? -3.331 2.705 44.409 1.00 76.00 207 ASN A N 1
ATOM 1653 C CA . ASN A 1 207 ? -2.213 1.891 44.913 1.00 76.00 207 ASN A CA 1
ATOM 1654 C C . ASN A 1 207 ? -2.615 0.449 45.268 1.00 76.00 207 ASN A C 1
ATOM 1656 O O . ASN A 1 207 ? -1.764 -0.435 45.316 1.00 76.00 207 ASN A O 1
ATOM 1660 N N . ARG A 1 208 ? -3.898 0.213 45.569 1.00 78.31 208 ARG A N 1
ATOM 1661 C CA . ARG A 1 208 ? -4.437 -1.110 45.916 1.00 78.31 208 ARG A CA 1
ATOM 1662 C C . ARG A 1 208 ? -5.108 -1.808 44.729 1.00 78.31 208 ARG A C 1
ATOM 1664 O O . ARG A 1 208 ? -5.297 -3.020 44.784 1.00 78.31 208 ARG A O 1
ATOM 1671 N N . ALA A 1 209 ? -5.425 -1.067 43.665 1.00 72.50 209 ALA A N 1
ATOM 1672 C CA . ALA A 1 209 ? -5.803 -1.615 42.364 1.00 72.50 209 ALA A CA 1
ATOM 1673 C C . ALA A 1 209 ? -4.573 -1.928 41.497 1.00 72.50 209 ALA A C 1
ATOM 1675 O O . ALA A 1 209 ? -4.704 -2.598 40.476 1.00 72.50 209 ALA A O 1
ATOM 1676 N N . ASP A 1 210 ? -3.390 -1.424 41.858 1.00 71.06 210 ASP A N 1
ATOM 1677 C CA . ASP A 1 210 ? -2.196 -1.588 41.042 1.00 71.06 210 ASP A CA 1
ATOM 1678 C C . ASP A 1 210 ? -1.755 -3.058 40.936 1.00 71.06 210 ASP A C 1
ATOM 1680 O O . ASP A 1 210 ? -1.555 -3.770 41.920 1.00 71.06 210 ASP A O 1
ATOM 1684 N N . ILE A 1 211 ? -1.602 -3.492 39.688 1.00 67.12 211 ILE A N 1
ATOM 1685 C CA . ILE A 1 211 ? -1.181 -4.832 39.267 1.00 67.12 211 ILE A CA 1
ATOM 1686 C C . ILE A 1 211 ? 0.109 -4.775 38.431 1.00 67.12 211 ILE A C 1
ATOM 1688 O O . ILE A 1 211 ? 0.504 -5.769 37.821 1.00 67.12 211 ILE A O 1
ATOM 1692 N N . SER A 1 212 ? 0.792 -3.625 38.415 1.00 48.62 212 SER A N 1
ATOM 1693 C CA . SER A 1 212 ? 2.055 -3.404 37.709 1.00 48.62 212 SER A CA 1
ATOM 1694 C C . SER A 1 212 ? 3.300 -3.779 38.537 1.00 48.62 212 SER A C 1
ATOM 1696 O O . SER A 1 212 ? 4.225 -2.987 38.704 1.00 48.62 212 SER A O 1
ATOM 1698 N N . ASP A 1 213 ? 3.402 -5.041 38.989 1.00 44.97 213 ASP A N 1
ATOM 1699 C CA . ASP A 1 213 ? 4.741 -5.578 39.299 1.00 44.97 213 ASP A CA 1
ATOM 1700 C C . ASP A 1 213 ? 5.545 -5.599 37.990 1.00 44.97 213 ASP A C 1
ATOM 1702 O O . ASP A 1 213 ? 5.110 -6.142 36.970 1.00 44.97 213 ASP A O 1
ATOM 1706 N N . ASP A 1 214 ? 6.752 -5.043 38.026 1.00 37.38 214 ASP A N 1
ATOM 1707 C CA . ASP A 1 214 ? 7.653 -4.868 36.885 1.00 37.38 214 ASP A CA 1
ATOM 1708 C C . ASP A 1 214 ? 8.169 -6.207 36.289 1.00 37.38 214 ASP A C 1
ATOM 1710 O O . ASP A 1 214 ? 8.964 -6.237 35.345 1.00 37.38 214 ASP A O 1
ATOM 1714 N N . LYS A 1 215 ? 7.687 -7.331 36.839 1.00 36.22 215 LYS A N 1
ATOM 1715 C CA . LYS A 1 215 ? 7.856 -8.721 36.382 1.00 36.22 215 LYS A CA 1
ATOM 1716 C C . LYS A 1 215 ? 6.649 -9.287 35.616 1.00 36.22 215 LYS A C 1
ATOM 1718 O O . LYS A 1 215 ? 6.819 -10.262 34.892 1.00 36.22 215 LYS A O 1
ATOM 1723 N N . PHE A 1 216 ? 5.452 -8.718 35.790 1.00 34.44 216 PHE A N 1
ATOM 1724 C CA . PHE A 1 216 ? 4.214 -9.167 35.134 1.00 34.44 216 PHE A CA 1
ATOM 1725 C C . PHE A 1 216 ? 3.945 -8.462 33.798 1.00 34.44 216 PHE A C 1
ATOM 1727 O O . PHE A 1 216 ? 3.145 -8.950 33.002 1.00 34.44 216 PHE A O 1
ATOM 1734 N N . THR A 1 217 ? 4.638 -7.358 33.505 1.00 33.25 217 THR A N 1
ATOM 1735 C CA . THR A 1 217 ? 4.618 -6.750 32.168 1.00 33.25 217 THR A CA 1
ATOM 1736 C C . THR A 1 217 ? 5.235 -7.709 31.131 1.00 33.25 217 THR A C 1
ATOM 1738 O O . THR A 1 217 ? 6.374 -8.148 31.318 1.00 33.25 217 THR A O 1
ATOM 1741 N N . PRO A 1 218 ? 4.550 -8.033 30.010 1.00 38.41 218 PRO A N 1
ATOM 1742 C CA . PRO A 1 218 ? 5.103 -8.880 28.944 1.00 38.41 218 PRO A CA 1
ATOM 1743 C C . PRO A 1 218 ? 6.254 -8.196 28.181 1.00 38.41 218 PRO A C 1
ATOM 1745 O O . PRO A 1 218 ? 6.095 -7.671 27.077 1.00 38.41 218 PRO A O 1
ATOM 1748 N N . LYS A 1 219 ? 7.447 -8.171 28.787 1.00 29.88 219 LYS A N 1
ATOM 1749 C CA . LYS A 1 219 ? 8.627 -7.452 28.290 1.00 29.88 219 LYS A CA 1
ATOM 1750 C C . LYS A 1 219 ? 9.243 -8.100 27.044 1.00 29.88 219 LYS A C 1
ATOM 1752 O O . LYS A 1 219 ? 10.257 -8.794 27.104 1.00 29.88 219 LYS A O 1
ATOM 1757 N N . SER A 1 220 ? 8.700 -7.689 25.897 1.00 30.12 220 SER A N 1
ATOM 1758 C CA . SER A 1 220 ? 9.267 -7.764 24.541 1.00 30.12 220 SER A CA 1
ATOM 1759 C C . SER A 1 220 ? 9.278 -9.127 23.831 1.00 30.12 220 SER A C 1
ATOM 1761 O O . SER A 1 220 ? 9.219 -10.201 24.424 1.00 30.12 220 SER A O 1
ATOM 1763 N N . LYS A 1 221 ? 9.373 -9.047 22.497 1.00 31.50 221 LYS A N 1
ATOM 1764 C CA . LYS A 1 221 ? 9.438 -10.173 21.559 1.00 31.50 221 LYS A CA 1
ATOM 1765 C C . LYS A 1 221 ? 10.691 -11.028 21.815 1.00 31.50 221 LYS A C 1
ATOM 1767 O O . LYS A 1 221 ? 11.799 -10.582 21.526 1.00 31.50 221 LYS A O 1
ATOM 1772 N N . LYS A 1 222 ? 10.527 -12.286 22.238 1.00 27.39 222 LYS A N 1
ATOM 1773 C CA . LYS A 1 222 ? 11.588 -13.310 22.190 1.00 27.39 222 LYS A CA 1
ATOM 1774 C C . LYS A 1 222 ? 11.079 -14.604 21.555 1.00 27.39 222 LYS A C 1
ATOM 1776 O O . LYS A 1 222 ? 10.234 -15.282 22.128 1.00 27.39 222 LYS A O 1
ATOM 1781 N N . LYS A 1 223 ? 11.644 -14.971 20.396 1.00 30.39 223 LYS A N 1
ATOM 1782 C CA . LYS A 1 223 ? 11.591 -16.352 19.884 1.00 30.39 223 LYS A CA 1
ATOM 1783 C C . LYS A 1 223 ? 12.393 -17.238 20.853 1.00 30.39 223 LYS A C 1
ATOM 1785 O O . LYS A 1 223 ? 13.548 -16.924 21.129 1.00 30.39 223 LYS A O 1
ATOM 1790 N N . SER A 1 224 ? 11.812 -18.324 21.361 1.00 29.33 224 SER A N 1
ATOM 1791 C CA . SER A 1 224 ? 12.534 -19.351 22.129 1.00 29.33 224 SER A CA 1
ATOM 1792 C C . SER A 1 224 ? 11.790 -20.682 22.038 1.00 29.33 224 SER A C 1
ATOM 1794 O O . SER A 1 224 ? 10.730 -20.852 22.633 1.00 29.33 224 SER A O 1
ATOM 1796 N N . THR A 1 225 ? 12.341 -21.626 21.279 1.00 28.83 225 THR A N 1
ATOM 1797 C CA . THR A 1 225 ? 11.808 -22.984 21.093 1.00 28.83 225 THR A CA 1
ATOM 1798 C C . THR A 1 225 ? 12.180 -23.884 22.276 1.00 28.83 225 THR A C 1
ATOM 1800 O O . THR A 1 225 ? 12.954 -24.821 22.127 1.00 28.83 225 THR A O 1
ATOM 1803 N N . ASP A 1 226 ? 11.663 -23.562 23.466 1.00 31.58 226 ASP A N 1
ATOM 1804 C CA . ASP A 1 226 ? 11.915 -24.286 24.721 1.00 31.58 226 ASP A CA 1
ATOM 1805 C C . ASP A 1 226 ? 10.613 -24.431 25.529 1.00 31.58 226 ASP A C 1
ATOM 1807 O O . ASP A 1 226 ? 10.292 -23.616 26.399 1.00 31.58 226 ASP A O 1
ATOM 1811 N N . ILE A 1 227 ? 9.855 -25.498 25.254 1.00 36.97 227 ILE A N 1
ATOM 1812 C CA . ILE A 1 227 ? 8.546 -25.768 25.882 1.00 36.97 227 ILE A CA 1
ATOM 1813 C C . ILE A 1 227 ? 8.635 -25.837 27.422 1.00 36.97 227 ILE A C 1
ATOM 1815 O O . ILE A 1 227 ? 7.743 -25.368 28.132 1.00 36.97 227 ILE A O 1
ATOM 1819 N N . TYR A 1 228 ? 9.777 -26.296 27.946 1.00 33.72 228 TYR A N 1
ATOM 1820 C CA . TYR A 1 228 ? 10.065 -26.366 29.381 1.00 33.72 228 TYR A CA 1
ATOM 1821 C C . TYR A 1 228 ? 10.014 -25.010 30.100 1.00 33.72 228 TYR A C 1
ATOM 1823 O O . TYR A 1 228 ? 9.716 -24.979 31.292 1.00 33.72 228 TYR A O 1
ATOM 1831 N N . LYS A 1 229 ? 10.260 -23.883 29.413 1.00 32.72 229 LYS A N 1
ATOM 1832 C CA . LYS A 1 229 ? 10.239 -22.540 30.030 1.00 32.72 229 LYS A CA 1
ATOM 1833 C C . LYS A 1 229 ? 8.826 -21.971 30.178 1.00 32.72 229 LYS A C 1
ATOM 1835 O O . LYS A 1 229 ? 8.589 -21.196 31.100 1.00 32.72 229 LYS A O 1
ATOM 1840 N N . VAL A 1 230 ? 7.884 -22.378 29.322 1.00 36.78 230 VAL A N 1
ATOM 1841 C CA . VAL A 1 230 ? 6.470 -21.962 29.406 1.00 36.78 230 VAL A CA 1
ATOM 1842 C C . VAL A 1 230 ? 5.787 -22.660 30.583 1.00 36.78 230 VAL A C 1
ATOM 1844 O O . VAL A 1 230 ? 5.170 -21.999 31.419 1.00 36.78 230 VAL A O 1
ATOM 1847 N N . LEU A 1 231 ? 6.009 -23.973 30.721 1.00 38.47 231 LEU A N 1
ATOM 1848 C CA . LEU A 1 231 ? 5.634 -24.739 31.913 1.00 38.47 231 LEU A CA 1
ATOM 1849 C C . LEU A 1 231 ? 6.248 -24.137 33.184 1.00 38.47 231 LEU A C 1
ATOM 1851 O O . LEU A 1 231 ? 5.522 -23.904 34.145 1.00 38.47 231 LEU A O 1
ATOM 1855 N N . LEU A 1 232 ? 7.542 -23.790 33.176 1.00 37.25 232 LEU A N 1
ATOM 1856 C CA . LEU A 1 232 ? 8.194 -23.128 34.315 1.00 37.25 232 LEU A CA 1
ATOM 1857 C C . LEU A 1 232 ? 7.580 -21.767 34.680 1.00 37.25 232 LEU A C 1
ATOM 1859 O O . LEU A 1 232 ? 7.638 -21.398 35.846 1.00 37.25 232 LEU A O 1
ATOM 1863 N N . GLY A 1 233 ? 6.964 -21.048 33.735 1.00 37.72 233 GLY A N 1
ATOM 1864 C CA . GLY A 1 233 ? 6.233 -19.804 34.000 1.00 37.72 233 GLY A CA 1
ATOM 1865 C C . GLY A 1 233 ? 4.926 -20.033 34.764 1.00 37.72 233 GLY A C 1
ATOM 1866 O O . GLY A 1 233 ? 4.710 -19.418 35.805 1.00 37.72 233 GLY A O 1
ATOM 1867 N N . VAL A 1 234 ? 4.095 -20.978 34.309 1.00 43.19 234 VAL A N 1
ATOM 1868 C CA . VAL A 1 234 ? 2.862 -21.386 35.017 1.00 43.19 234 VAL A CA 1
ATOM 1869 C C . VAL A 1 234 ? 3.196 -22.008 36.380 1.00 43.19 234 VAL A C 1
ATOM 1871 O O . VAL A 1 234 ? 2.551 -21.716 37.389 1.00 43.19 234 VAL A O 1
ATOM 1874 N N . ILE A 1 235 ? 4.272 -22.796 36.440 1.00 42.94 235 ILE A N 1
ATOM 1875 C CA . ILE A 1 235 ? 4.823 -23.350 37.680 1.00 42.94 235 ILE A CA 1
ATOM 1876 C C . ILE A 1 235 ? 5.418 -22.250 38.575 1.00 42.94 235 ILE A C 1
ATOM 1878 O O . ILE A 1 235 ? 5.444 -22.442 39.782 1.00 42.94 235 ILE A O 1
ATOM 1882 N N . PHE A 1 236 ? 5.818 -21.078 38.068 1.00 39.69 236 PHE A N 1
ATOM 1883 C CA . PHE A 1 236 ? 6.231 -19.947 38.915 1.00 39.69 236 PHE A CA 1
ATOM 1884 C C . PHE A 1 236 ? 5.031 -19.277 39.601 1.00 39.69 236 PHE A C 1
ATOM 1886 O O . PHE A 1 236 ? 5.127 -18.892 40.767 1.00 39.69 236 PHE A O 1
ATOM 1893 N N . THR A 1 237 ? 3.874 -19.225 38.931 1.00 40.03 237 THR A N 1
ATOM 1894 C CA . THR A 1 237 ? 2.594 -18.825 39.542 1.00 40.03 237 THR A CA 1
ATOM 1895 C C . THR A 1 237 ? 2.188 -19.791 40.662 1.00 40.03 237 THR A C 1
ATOM 1897 O O . THR A 1 237 ? 1.696 -19.364 41.705 1.00 40.03 237 THR A O 1
ATOM 1900 N N . ILE A 1 238 ? 2.469 -21.089 40.490 1.00 41.59 238 ILE A N 1
ATOM 1901 C CA . ILE A 1 238 ? 2.310 -22.114 41.537 1.00 41.59 238 ILE A CA 1
ATOM 1902 C C . ILE A 1 238 ? 3.432 -22.012 42.594 1.00 41.59 238 ILE A C 1
ATOM 1904 O O . ILE A 1 238 ? 3.194 -22.218 43.779 1.00 41.59 238 ILE A O 1
ATOM 1908 N N . GLY A 1 239 ? 4.642 -21.606 42.212 1.00 35.38 239 GLY A N 1
ATOM 1909 C CA . GLY A 1 239 ? 5.804 -21.450 43.090 1.00 35.38 239 GLY A CA 1
ATOM 1910 C C . GLY A 1 239 ? 5.612 -20.394 44.179 1.00 35.38 239 GLY A C 1
ATOM 1911 O O . GLY A 1 239 ? 6.224 -20.492 45.244 1.00 35.38 239 GLY A O 1
ATOM 1912 N N . LEU A 1 240 ? 4.702 -19.436 43.974 1.00 36.38 240 LEU A N 1
ATOM 1913 C CA . LEU A 1 240 ? 4.311 -18.487 45.015 1.00 36.38 240 LEU A CA 1
ATOM 1914 C C . LEU A 1 240 ? 3.565 -19.161 46.188 1.00 36.38 240 LEU A C 1
ATOM 1916 O O . LEU A 1 240 ? 3.727 -18.711 47.322 1.00 36.38 240 LEU A O 1
ATOM 1920 N N . PHE A 1 241 ? 2.843 -20.274 45.966 1.00 37.22 241 PHE A N 1
ATOM 1921 C CA . PHE A 1 241 ? 2.236 -21.063 47.057 1.00 37.22 241 PHE A CA 1
ATOM 1922 C C . PHE A 1 241 ? 3.296 -21.632 48.013 1.00 37.22 241 PHE A C 1
ATOM 1924 O O . PHE A 1 241 ? 3.059 -21.717 49.218 1.00 37.22 241 PHE A O 1
ATOM 1931 N N . TYR A 1 242 ? 4.488 -21.983 47.510 1.00 35.88 242 TYR A N 1
ATOM 1932 C CA . TYR A 1 242 ? 5.544 -22.586 48.333 1.00 35.88 242 TYR A CA 1
ATOM 1933 C C . TYR A 1 242 ? 6.079 -21.628 49.412 1.00 35.88 242 TYR A C 1
ATOM 1935 O O . TYR A 1 242 ? 6.646 -22.064 50.411 1.00 35.88 242 TYR A O 1
ATOM 1943 N N . LYS A 1 243 ? 5.882 -20.310 49.251 1.00 31.33 243 LYS A N 1
ATOM 1944 C CA . LYS A 1 243 ? 6.419 -19.302 50.175 1.00 31.33 243 LYS A CA 1
ATOM 1945 C C . LYS A 1 243 ? 5.505 -18.965 51.362 1.00 31.33 243 LYS A C 1
ATOM 1947 O O . LYS A 1 243 ? 5.925 -18.186 52.214 1.00 31.33 243 LYS A O 1
ATOM 1952 N N . LEU A 1 244 ? 4.293 -19.530 51.440 1.00 31.30 244 LEU A N 1
ATOM 1953 C CA . LEU A 1 244 ? 3.297 -19.190 52.473 1.00 31.30 244 LEU A CA 1
ATOM 1954 C C . LEU A 1 244 ? 2.756 -20.374 53.297 1.00 31.30 244 LEU A C 1
ATOM 1956 O O . LEU A 1 244 ? 1.889 -20.173 54.140 1.00 31.30 244 LEU A O 1
ATOM 1960 N N . PHE A 1 245 ? 3.311 -21.581 53.142 1.00 35.97 245 PHE A N 1
ATOM 1961 C CA . PHE A 1 245 ? 2.887 -22.777 53.894 1.00 35.97 245 PHE A CA 1
ATOM 1962 C C . PHE A 1 245 ? 3.909 -23.318 54.913 1.00 35.97 245 PHE A C 1
ATOM 1964 O O . PHE A 1 245 ? 3.835 -24.478 55.309 1.00 35.97 245 PHE A O 1
ATOM 1971 N N . VAL A 1 246 ? 4.848 -22.483 55.380 1.00 36.16 246 VAL A N 1
ATOM 1972 C CA . VAL A 1 246 ? 5.849 -22.884 56.397 1.00 36.16 246 VAL A CA 1
ATOM 1973 C C . VAL A 1 246 ? 5.557 -22.314 57.800 1.00 36.16 246 VAL A C 1
ATOM 1975 O O . VAL A 1 246 ? 5.943 -22.939 58.781 1.00 36.16 246 VAL A O 1
ATOM 1978 N N . HIS A 1 247 ? 4.833 -21.190 57.935 1.00 28.72 247 HIS A N 1
ATOM 1979 C CA . HIS A 1 247 ? 4.418 -20.625 59.237 1.00 28.72 247 HIS A CA 1
ATOM 1980 C C . HIS A 1 247 ? 3.050 -19.897 59.143 1.00 28.72 247 HIS A C 1
ATOM 1982 O O . HIS A 1 247 ? 2.899 -19.006 58.312 1.00 28.72 247 HIS A O 1
ATOM 1988 N N . GLY A 1 248 ? 2.074 -20.264 59.994 1.00 26.22 248 GLY A N 1
ATOM 1989 C CA . GLY A 1 248 ? 0.780 -19.560 60.214 1.00 26.22 248 GLY A CA 1
ATOM 1990 C C . GLY A 1 248 ? 0.756 -18.787 61.554 1.00 26.22 248 GLY A C 1
ATOM 1991 O O . GLY A 1 248 ? 1.851 -18.569 62.079 1.00 26.22 248 GLY A O 1
ATOM 1992 N N . PRO A 1 249 ? -0.403 -18.412 62.172 1.00 30.11 249 PRO A N 1
ATOM 1993 C CA . PRO A 1 249 ? -1.834 -18.722 61.886 1.00 30.11 249 PRO A CA 1
ATOM 1994 C C . PRO A 1 249 ? -2.728 -17.461 61.576 1.00 30.11 249 PRO A C 1
ATOM 1996 O O . PRO A 1 249 ? -2.289 -16.350 61.839 1.00 30.11 249 PRO A O 1
ATOM 1999 N N . SER A 1 250 ? -3.866 -17.528 60.840 1.00 24.64 250 SER A N 1
ATOM 2000 C CA . SER A 1 250 ? -5.300 -17.802 61.224 1.00 24.64 250 SER A CA 1
ATOM 2001 C C . SER A 1 250 ? -6.007 -16.706 62.081 1.00 24.64 250 SER A C 1
ATOM 2003 O O . SER A 1 250 ? -5.276 -16.106 62.868 1.00 24.64 250 SER A O 1
ATOM 2005 N N . PRO A 1 251 ? -7.362 -16.461 62.070 1.00 33.12 251 PRO A N 1
ATOM 2006 C CA . PRO A 1 251 ? -8.505 -17.095 61.337 1.00 33.12 251 PRO A CA 1
ATOM 2007 C C . PRO A 1 251 ? -9.609 -16.153 60.697 1.00 33.12 251 PRO A C 1
ATOM 2009 O O . PRO A 1 251 ? -9.614 -14.953 60.941 1.00 33.12 251 PRO A O 1
ATOM 2012 N N . ASN A 1 252 ? -10.609 -16.756 59.997 1.00 24.94 252 ASN A N 1
ATOM 2013 C CA . ASN A 1 252 ? -12.035 -16.338 59.729 1.00 24.94 252 ASN A CA 1
ATOM 2014 C C . ASN A 1 252 ? -12.386 -15.089 58.839 1.00 24.94 252 ASN A C 1
ATOM 2016 O O . ASN A 1 252 ? -11.624 -14.134 58.807 1.00 24.94 252 ASN A O 1
ATOM 2020 N N . GLU A 1 253 ? -13.526 -14.966 58.101 1.00 25.91 253 GLU A N 1
ATOM 2021 C CA . GLU A 1 253 ? -14.618 -15.895 57.662 1.00 25.91 253 GLU A CA 1
ATOM 2022 C C . GLU A 1 253 ? -15.494 -15.374 56.458 1.00 25.91 253 GLU A C 1
ATOM 2024 O O . GLU A 1 253 ? -15.640 -14.174 56.275 1.00 25.91 253 GLU A O 1
ATOM 2029 N N . THR A 1 254 ? -16.106 -16.306 55.688 1.00 23.22 254 THR A N 1
ATOM 2030 C CA . THR A 1 254 ? -17.447 -16.326 54.986 1.00 23.22 254 THR A CA 1
ATOM 2031 C C . THR A 1 254 ? -18.013 -15.085 54.206 1.00 23.22 254 THR A C 1
ATOM 2033 O O . THR A 1 254 ? -18.256 -14.057 54.816 1.00 23.22 254 THR A O 1
ATOM 2036 N N . GLN A 1 255 ? -18.198 -15.068 52.855 1.00 25.44 255 GLN A N 1
ATOM 2037 C CA . GLN A 1 255 ? -19.303 -15.587 51.950 1.00 25.44 255 GLN A CA 1
ATOM 2038 C C . GLN A 1 255 ? -20.688 -14.832 52.068 1.00 25.44 255 GLN A C 1
ATOM 2040 O O . GLN A 1 255 ? -20.967 -14.370 53.164 1.00 25.44 255 GLN A O 1
ATOM 2045 N N . ARG A 1 256 ? -21.621 -14.609 51.090 1.00 25.66 256 ARG A N 1
ATOM 2046 C CA . ARG A 1 256 ? -22.159 -15.304 49.861 1.00 25.66 256 ARG A CA 1
ATOM 2047 C C . ARG A 1 256 ? -22.934 -14.374 48.852 1.00 25.66 256 ARG A C 1
ATOM 2049 O O . ARG A 1 256 ? -23.357 -13.317 49.294 1.00 25.66 256 ARG A O 1
ATOM 2056 N N . ASN A 1 257 ? -23.164 -14.850 47.597 1.00 24.81 257 ASN A N 1
ATOM 2057 C CA . ASN A 1 257 ? -24.370 -14.873 46.676 1.00 24.81 257 ASN A CA 1
ATOM 2058 C C . ASN A 1 257 ? -25.369 -13.659 46.576 1.00 24.81 257 ASN A C 1
ATOM 2060 O O . ASN A 1 257 ? -25.505 -12.951 47.562 1.00 24.81 257 ASN A O 1
ATOM 2064 N N . LEU A 1 258 ? -26.210 -13.363 45.544 1.00 24.91 258 LEU A N 1
ATOM 2065 C CA . LEU A 1 258 ? -26.585 -13.793 44.144 1.00 24.91 258 LEU A CA 1
ATOM 2066 C C . LEU A 1 258 ? -27.467 -12.624 43.503 1.00 24.91 258 LEU A C 1
ATOM 2068 O O . LEU A 1 258 ? -27.355 -11.529 44.047 1.00 24.91 258 LEU A O 1
ATOM 2072 N N . ASP A 1 259 ? -28.331 -12.617 42.446 1.00 26.61 259 ASP A N 1
ATOM 2073 C CA . ASP A 1 259 ? -28.992 -13.586 41.511 1.00 26.61 259 ASP A CA 1
ATOM 2074 C C . ASP A 1 259 ? -29.634 -12.924 40.217 1.00 26.61 259 ASP A C 1
ATOM 2076 O O . ASP A 1 259 ? -29.668 -11.702 40.114 1.00 26.61 259 ASP A O 1
ATOM 2080 N N . ALA A 1 260 ? -30.161 -13.754 39.283 1.00 29.78 260 ALA A N 1
ATOM 2081 C CA . ALA A 1 260 ? -31.275 -13.682 38.269 1.00 29.78 260 ALA A CA 1
ATOM 2082 C C . ALA A 1 260 ? -32.014 -12.371 37.788 1.00 29.78 260 ALA A C 1
ATOM 2084 O O . ALA A 1 260 ? -32.197 -11.442 38.564 1.00 29.78 260 ALA A O 1
ATOM 2085 N N . SER A 1 261 ? -32.672 -12.262 36.592 1.00 27.83 261 SER A N 1
ATOM 2086 C CA . SER A 1 261 ? -32.687 -13.020 35.290 1.00 27.83 261 SER A CA 1
ATOM 2087 C C . SER A 1 261 ? -33.629 -12.413 34.176 1.00 27.83 261 SER A C 1
ATOM 2089 O O . SER A 1 261 ? -34.577 -11.715 34.526 1.00 27.83 261 SER A O 1
ATOM 2091 N N . PHE A 1 262 ? -33.435 -12.780 32.876 1.00 24.64 262 PHE A N 1
ATOM 2092 C CA . PHE A 1 262 ? -34.404 -12.767 31.712 1.00 24.64 262 PHE A CA 1
ATOM 2093 C C . PHE A 1 262 ? -35.016 -11.399 31.231 1.00 24.64 262 PHE A C 1
ATOM 2095 O O . PHE A 1 262 ? -34.722 -10.383 31.846 1.00 24.64 262 PHE A O 1
ATOM 2102 N N . ASN A 1 263 ? -35.832 -11.176 30.156 1.00 28.75 263 ASN A N 1
ATOM 2103 C CA . ASN A 1 263 ? -36.163 -11.731 28.790 1.00 28.75 263 ASN A CA 1
ATOM 2104 C C . ASN A 1 263 ? -36.963 -10.638 27.979 1.00 28.75 263 ASN A C 1
ATOM 2106 O O . ASN A 1 263 ? -37.285 -9.628 28.592 1.00 28.75 263 ASN A O 1
ATOM 2110 N N . ALA A 1 264 ? -37.349 -10.663 26.677 1.00 27.47 264 ALA A N 1
ATOM 2111 C CA . ALA A 1 264 ? -36.974 -11.366 25.418 1.00 27.47 264 ALA A CA 1
ATOM 2112 C C . ALA A 1 264 ? -37.456 -10.558 24.145 1.00 27.47 264 ALA A C 1
ATOM 2114 O O . ALA A 1 264 ? -38.313 -9.697 24.284 1.00 27.47 264 ALA A O 1
ATOM 2115 N N . GLU A 1 265 ? -36.867 -10.837 22.963 1.00 30.41 265 GLU A N 1
ATOM 2116 C CA . GLU A 1 265 ? -37.293 -10.733 21.519 1.00 30.41 265 GLU A CA 1
ATOM 2117 C C . GLU A 1 265 ? -38.210 -9.642 20.867 1.00 30.41 265 GLU A C 1
ATOM 2119 O O . GLU A 1 265 ? -39.222 -9.223 21.417 1.00 30.41 265 GLU A O 1
ATOM 2124 N N . SER A 1 266 ? -37.919 -9.311 19.580 1.00 26.70 266 SER A N 1
ATOM 2125 C CA . SER A 1 266 ? -38.887 -9.084 18.455 1.00 26.70 266 SER A CA 1
ATOM 2126 C C . SER A 1 266 ? -38.200 -8.826 17.067 1.00 26.70 266 SER A C 1
ATOM 2128 O O . SER A 1 266 ? -36.970 -8.868 16.958 1.00 26.70 266 SER A O 1
ATOM 2130 N N . HIS A 1 267 ? -38.965 -8.612 15.976 1.00 31.75 267 HIS A N 1
ATOM 2131 C CA . HIS A 1 267 ? -38.531 -8.635 14.547 1.00 31.75 267 HIS A CA 1
ATOM 2132 C C . HIS A 1 267 ? -38.597 -7.254 13.817 1.00 31.75 267 HIS A C 1
ATOM 2134 O O . HIS A 1 267 ? -38.527 -6.232 14.491 1.00 31.75 267 HIS A O 1
ATOM 2140 N N . VAL A 1 268 ? -38.746 -7.250 12.471 1.00 28.17 268 VAL A N 1
ATOM 2141 C CA . VAL A 1 268 ? -38.894 -6.109 11.516 1.00 28.17 268 VAL A CA 1
ATOM 2142 C C . VAL A 1 268 ? -37.568 -5.401 11.131 1.00 28.17 268 VAL A C 1
ATOM 2144 O O . VAL A 1 268 ? -36.709 -5.283 12.001 1.00 28.17 268 VAL A O 1
ATOM 2147 N N . ALA A 1 269 ? -37.357 -4.835 9.921 1.00 26.31 269 ALA A N 1
ATOM 2148 C CA . ALA A 1 269 ? -37.515 -5.289 8.504 1.00 26.31 269 ALA A CA 1
ATOM 2149 C C . ALA A 1 269 ? -36.997 -4.184 7.526 1.00 26.31 269 ALA A C 1
ATOM 2151 O O . ALA A 1 269 ? -36.867 -3.036 7.947 1.00 26.31 269 ALA A O 1
ATOM 2152 N N . ASP A 1 270 ? -36.767 -4.504 6.239 1.00 32.34 270 ASP A N 1
ATOM 2153 C CA . ASP A 1 270 ? -36.104 -3.623 5.245 1.00 32.34 270 ASP A CA 1
ATOM 2154 C C . ASP A 1 270 ? -37.016 -3.042 4.136 1.00 32.34 270 ASP A C 1
ATOM 2156 O O . ASP A 1 270 ? -37.983 -3.678 3.710 1.00 32.34 270 ASP A O 1
ATOM 2160 N N . THR A 1 271 ? -36.640 -1.869 3.598 1.00 30.44 271 THR A N 1
ATOM 2161 C CA . THR A 1 271 ? -37.137 -1.285 2.329 1.00 30.44 271 THR A CA 1
ATOM 2162 C C . THR A 1 271 ? -36.041 -0.458 1.639 1.00 30.44 271 THR A C 1
ATOM 2164 O O . THR A 1 271 ? -35.446 0.410 2.277 1.00 30.44 271 THR A O 1
ATOM 2167 N N . GLU A 1 272 ? -35.802 -0.683 0.344 1.00 35.06 272 GLU A N 1
ATOM 2168 C CA . GLU A 1 272 ? -34.760 -0.008 -0.456 1.00 35.06 272 GLU A CA 1
ATOM 2169 C C . GLU A 1 272 ? -35.211 1.345 -1.053 1.00 35.06 272 GLU A C 1
ATOM 2171 O O . GLU A 1 272 ? -36.406 1.625 -1.161 1.00 35.06 272 GLU A O 1
ATOM 2176 N N . VAL A 1 273 ? -34.250 2.174 -1.490 1.00 36.38 273 VAL A N 1
ATOM 2177 C CA . VAL A 1 273 ? -34.478 3.459 -2.187 1.00 36.38 273 VAL A CA 1
ATOM 2178 C C . VAL A 1 273 ? -33.599 3.537 -3.446 1.00 36.38 273 VAL A C 1
ATOM 2180 O O . VAL A 1 273 ? -32.444 3.117 -3.430 1.00 36.38 273 VAL A O 1
ATOM 2183 N N . ASN A 1 274 ? -34.148 4.065 -4.544 1.00 34.16 274 ASN A N 1
ATOM 2184 C CA . ASN A 1 274 ? -33.523 4.075 -5.872 1.00 34.16 274 ASN A CA 1
ATOM 2185 C C . ASN A 1 274 ? -32.554 5.274 -6.063 1.00 34.16 274 ASN A C 1
ATOM 2187 O O . ASN A 1 274 ? -32.995 6.413 -5.905 1.00 34.16 274 ASN A O 1
ATOM 2191 N N . PRO A 1 275 ? -31.274 5.080 -6.455 1.00 40.44 275 PRO A N 1
ATOM 2192 C CA . PRO A 1 275 ? -30.299 6.176 -6.578 1.00 40.44 275 PRO A CA 1
ATOM 2193 C C . PRO A 1 275 ? -30.560 7.219 -7.681 1.00 40.44 275 PRO A C 1
ATOM 2195 O O . PRO A 1 275 ? -29.938 8.281 -7.668 1.00 40.44 275 PRO A O 1
ATOM 2198 N N . ALA A 1 276 ? -31.423 6.931 -8.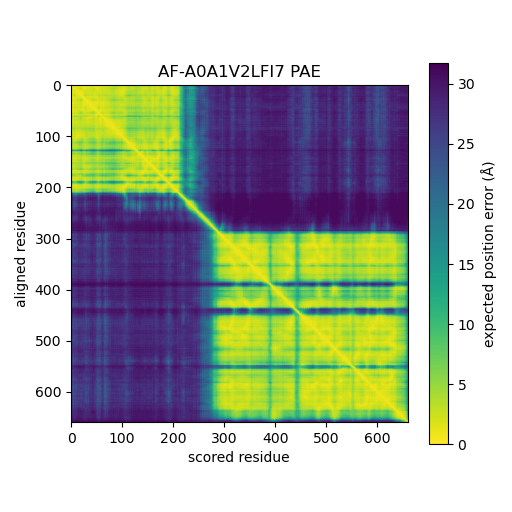661 1.00 37.66 276 ALA A N 1
ATOM 2199 C CA . ALA A 1 276 ? -31.504 7.707 -9.906 1.00 37.66 276 ALA A CA 1
ATOM 2200 C C . ALA A 1 276 ? -32.084 9.135 -9.775 1.00 37.66 276 ALA A C 1
ATOM 2202 O O . ALA A 1 276 ? -31.875 9.956 -10.665 1.00 37.66 276 ALA A O 1
ATOM 2203 N N . GLU A 1 277 ? -32.801 9.454 -8.693 1.00 37.06 277 GLU A N 1
ATOM 2204 C CA . GLU A 1 277 ? -33.533 10.729 -8.548 1.00 37.06 277 GLU A CA 1
ATOM 2205 C C . GLU A 1 277 ? -32.711 11.858 -7.883 1.00 37.06 277 GLU A C 1
ATOM 2207 O O . GLU A 1 277 ? -33.219 12.957 -7.675 1.00 37.06 277 GLU A O 1
ATOM 2212 N N . ALA A 1 278 ? -31.435 11.616 -7.558 1.00 40.97 278 ALA A N 1
ATOM 2213 C CA . ALA A 1 278 ? -30.607 12.503 -6.729 1.00 40.97 278 ALA A CA 1
ATOM 2214 C C . ALA A 1 278 ? -29.642 13.441 -7.498 1.00 40.97 278 ALA A C 1
ATOM 2216 O O . ALA A 1 278 ? -28.708 13.983 -6.903 1.00 40.97 278 ALA A O 1
ATOM 2217 N N . MET A 1 279 ? -29.829 13.653 -8.807 1.00 40.38 279 MET A N 1
ATOM 2218 C CA . MET A 1 279 ? -28.975 14.565 -9.588 1.00 40.38 279 MET A CA 1
ATOM 2219 C C . MET A 1 279 ? -29.311 16.040 -9.322 1.00 40.38 279 MET A C 1
ATOM 2221 O O . MET A 1 279 ? -30.245 16.597 -9.895 1.00 40.38 279 MET A O 1
ATOM 2225 N N . VAL A 1 280 ? -28.509 16.692 -8.476 1.00 45.69 280 VAL A N 1
ATOM 2226 C CA . VAL A 1 280 ? -28.540 18.149 -8.282 1.00 45.69 280 VAL A CA 1
ATOM 2227 C C . VAL A 1 280 ? -27.754 18.823 -9.406 1.00 45.69 280 VAL A C 1
ATOM 2229 O O . VAL A 1 280 ? -26.529 18.721 -9.452 1.00 45.69 280 VAL A O 1
ATOM 2232 N N . THR A 1 281 ? -28.441 19.540 -10.295 1.00 45.50 281 THR A N 1
ATOM 2233 C CA . THR A 1 281 ? -27.795 20.349 -11.338 1.00 45.50 281 THR A CA 1
ATOM 2234 C C . THR A 1 281 ? -26.951 21.465 -10.703 1.00 45.50 281 THR A C 1
ATOM 2236 O O . THR A 1 281 ? -27.495 22.236 -9.905 1.00 45.50 281 THR A O 1
ATOM 2239 N N . PRO A 1 282 ? -25.654 21.606 -11.038 1.00 52.78 282 PRO A N 1
ATOM 2240 C CA . PRO A 1 282 ? -24.859 22.751 -10.599 1.00 52.78 282 PRO A CA 1
ATOM 2241 C C . PRO A 1 282 ? -25.454 24.074 -11.119 1.00 52.78 282 PRO A C 1
ATOM 2243 O O . PRO A 1 282 ? -25.926 24.109 -12.257 1.00 52.78 282 PRO A O 1
ATOM 2246 N N . PRO A 1 283 ? -25.436 25.174 -10.341 1.00 51.22 283 PRO A N 1
ATOM 2247 C CA . PRO A 1 283 ? -25.853 26.483 -10.839 1.00 51.22 283 PRO A CA 1
ATOM 2248 C C . PRO A 1 283 ? -24.917 26.983 -11.947 1.00 51.22 283 PRO A C 1
ATOM 2250 O O . PRO A 1 283 ? -23.699 27.006 -11.759 1.00 51.22 283 PRO A O 1
ATOM 2253 N N . ASP A 1 284 ? -25.481 27.433 -13.071 1.00 51.59 284 ASP A N 1
ATOM 2254 C CA . ASP A 1 284 ? -24.711 27.989 -14.188 1.00 51.59 284 ASP A CA 1
ATOM 2255 C C . ASP A 1 284 ? -23.813 29.157 -13.745 1.00 51.59 284 ASP A C 1
ATOM 2257 O O . ASP A 1 284 ? -24.288 30.181 -13.252 1.00 51.59 284 ASP A O 1
ATOM 2261 N N . GLN A 1 285 ? -22.505 28.999 -13.976 1.00 53.12 285 GLN A N 1
ATOM 2262 C CA . GLN A 1 285 ? -21.482 30.054 -13.981 1.00 53.12 285 GLN A CA 1
ATOM 2263 C C . GLN A 1 285 ? -21.558 31.066 -12.820 1.00 53.12 285 GLN A C 1
ATOM 2265 O O . GLN A 1 285 ? -21.669 32.279 -13.022 1.00 53.12 285 GLN A O 1
ATOM 2270 N N . MET A 1 286 ? -21.419 30.589 -11.579 1.00 57.03 286 MET A N 1
ATOM 2271 C CA . MET A 1 286 ? -21.156 31.493 -10.456 1.00 57.03 286 MET A CA 1
ATOM 2272 C C . MET A 1 286 ? -19.814 32.222 -10.628 1.00 57.03 286 MET A C 1
ATOM 2274 O O . MET A 1 286 ? -18.765 31.590 -10.739 1.00 57.03 286 MET A O 1
ATOM 2278 N N . ASN A 1 287 ? -19.836 33.554 -10.507 1.00 61.50 287 ASN A N 1
ATOM 2279 C CA . ASN A 1 287 ? -18.660 34.330 -10.104 1.00 61.50 287 ASN A CA 1
ATOM 2280 C C . ASN A 1 287 ? -18.325 33.981 -8.644 1.00 61.50 287 ASN A C 1
ATOM 2282 O O . ASN A 1 287 ? -18.770 34.654 -7.711 1.00 61.50 287 ASN A O 1
ATOM 2286 N N . LEU A 1 288 ? -17.597 32.882 -8.451 1.00 66.62 288 LEU A N 1
ATOM 2287 C CA . LEU A 1 288 ? -17.027 32.501 -7.163 1.00 66.62 288 LEU A CA 1
ATOM 2288 C C . LEU A 1 288 ? -15.970 33.534 -6.739 1.00 66.62 288 LEU A C 1
ATOM 2290 O O . LEU A 1 288 ? -15.347 34.189 -7.576 1.00 66.62 288 LEU A O 1
ATOM 2294 N N . ALA A 1 289 ? -15.776 33.701 -5.430 1.00 76.31 289 ALA A N 1
ATOM 2295 C CA . ALA A 1 289 ? -14.674 34.514 -4.923 1.00 76.31 289 ALA A CA 1
ATOM 2296 C C . ALA A 1 289 ? -13.328 33.838 -5.242 1.00 76.31 289 ALA A C 1
ATOM 2298 O O . ALA A 1 289 ? -13.261 32.613 -5.309 1.00 76.31 289 ALA A O 1
ATOM 2299 N N . GLU A 1 290 ? -12.252 34.619 -5.379 1.00 77.06 290 GLU A N 1
ATOM 2300 C CA . GLU A 1 290 ? -10.916 34.147 -5.808 1.00 77.06 290 GLU A CA 1
ATOM 2301 C C . GLU A 1 290 ? -10.326 33.009 -4.948 1.00 77.06 290 GLU A C 1
ATOM 2303 O O . GLU A 1 290 ? -9.396 32.330 -5.370 1.00 77.06 290 GLU A O 1
ATOM 2308 N N . ASN A 1 291 ? -10.859 32.795 -3.742 1.00 85.88 291 ASN A N 1
ATOM 2309 C CA . ASN A 1 291 ? -10.463 31.757 -2.794 1.00 85.88 291 ASN A CA 1
ATOM 2310 C C . ASN A 1 291 ? -11.491 30.612 -2.646 1.00 85.88 291 ASN A C 1
ATOM 2312 O O . ASN A 1 291 ? -11.460 29.899 -1.641 1.00 85.88 291 ASN A O 1
ATOM 2316 N N . VAL A 1 292 ? -12.425 30.461 -3.592 1.00 81.12 292 VAL A N 1
ATOM 2317 C CA . VAL A 1 292 ? -13.458 29.413 -3.598 1.00 81.12 292 VAL A CA 1
ATOM 2318 C C . VAL A 1 292 ? -13.357 28.600 -4.888 1.00 81.12 292 VAL A C 1
ATOM 2320 O O . VAL A 1 292 ? -13.811 29.022 -5.947 1.00 81.12 292 VAL A O 1
ATOM 2323 N N . GLU A 1 293 ? -12.781 27.406 -4.778 1.00 84.75 293 GLU A N 1
ATOM 2324 C CA . GLU A 1 293 ? -12.676 26.437 -5.870 1.00 84.75 293 GLU A CA 1
ATOM 2325 C C . GLU A 1 293 ? -13.904 25.508 -5.887 1.00 84.75 293 GLU A C 1
ATOM 2327 O O . GLU A 1 293 ? -14.378 25.066 -4.838 1.00 84.75 293 GLU A O 1
ATOM 2332 N N . PHE A 1 294 ? -14.404 25.177 -7.080 1.00 86.56 294 PHE A N 1
ATOM 2333 C CA . PHE A 1 294 ? -15.443 24.166 -7.289 1.00 86.56 294 PHE A CA 1
ATOM 2334 C C . PHE A 1 294 ? -14.942 23.107 -8.273 1.00 86.56 294 PHE A C 1
ATOM 2336 O O . PHE A 1 294 ? -14.375 23.444 -9.311 1.00 86.56 294 PHE A O 1
ATOM 2343 N N . TYR A 1 295 ? -15.188 21.836 -7.956 1.00 88.12 295 TYR A N 1
ATOM 2344 C CA . TYR A 1 295 ? -14.808 20.697 -8.785 1.00 88.12 295 TYR A CA 1
ATOM 2345 C C . TYR A 1 295 ? -15.949 19.684 -8.837 1.00 88.12 295 TYR A C 1
ATOM 2347 O O . TYR A 1 295 ? -16.257 19.033 -7.838 1.00 88.12 295 TYR A O 1
ATOM 2355 N N . ASP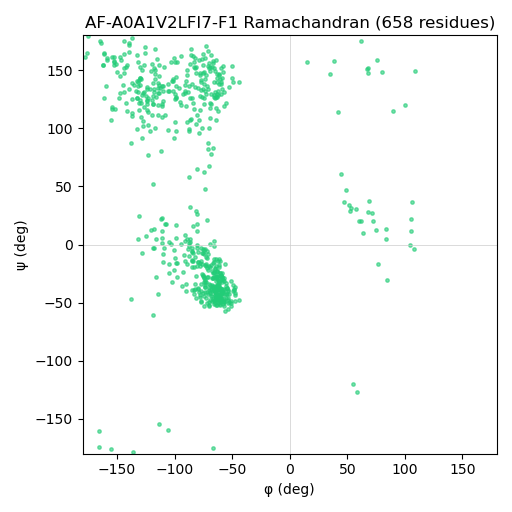 A 1 296 ? -16.540 19.517 -10.015 1.00 88.19 296 ASP A N 1
ATOM 2356 C CA . ASP A 1 296 ? -17.409 18.381 -10.300 1.00 88.19 296 ASP A CA 1
ATOM 2357 C C . ASP A 1 296 ? -16.538 17.154 -10.603 1.00 88.19 296 ASP A C 1
ATOM 2359 O O . ASP A 1 296 ? -15.900 17.055 -11.651 1.00 88.19 296 ASP A O 1
ATOM 2363 N N . LEU A 1 297 ? -16.495 16.203 -9.667 1.00 88.62 297 LEU A N 1
ATOM 2364 C CA . LEU A 1 297 ? -15.680 14.996 -9.806 1.00 88.62 297 LEU A CA 1
ATOM 2365 C C . LEU A 1 297 ? -16.153 14.073 -10.943 1.00 88.62 297 LEU A C 1
ATOM 2367 O O . LEU A 1 297 ? -15.379 13.213 -11.365 1.00 88.62 297 LEU A O 1
ATOM 2371 N N . MET A 1 298 ? -17.363 14.253 -11.487 1.00 88.69 298 MET A N 1
ATOM 2372 C CA . MET A 1 298 ? -17.820 13.512 -12.669 1.00 88.69 298 MET A CA 1
ATOM 2373 C C . MET A 1 298 ? -17.065 13.905 -13.946 1.00 88.69 298 MET A C 1
ATOM 2375 O O . MET A 1 298 ? -17.058 13.133 -14.900 1.00 88.69 298 MET A O 1
ATOM 2379 N N . GLN A 1 299 ? -16.377 15.052 -13.951 1.00 88.19 299 GLN A N 1
ATOM 2380 C CA . GLN A 1 299 ? -15.592 15.544 -15.092 1.00 88.19 299 GLN A CA 1
ATOM 2381 C C . GLN A 1 299 ? -14.144 15.015 -15.099 1.00 88.19 299 GLN A C 1
ATOM 2383 O O . GLN A 1 299 ? -13.446 15.153 -16.097 1.00 88.19 299 GLN A O 1
ATOM 2388 N N . TYR A 1 300 ? -13.696 14.365 -14.015 1.00 93.06 300 TYR A N 1
ATOM 2389 C CA . TYR A 1 300 ? -12.312 13.900 -13.830 1.00 93.06 300 TYR A CA 1
ATOM 2390 C C . TYR A 1 300 ? -12.234 12.373 -13.672 1.00 93.06 300 TYR A C 1
ATOM 2392 O O . TYR A 1 300 ? -11.703 11.860 -12.684 1.00 93.06 300 TYR A O 1
ATOM 2400 N N . GLN A 1 301 ? -12.831 11.621 -14.600 1.00 91.75 301 GLN A N 1
ATOM 2401 C CA . GLN A 1 301 ? -12.969 10.160 -14.475 1.00 91.75 301 GLN A CA 1
ATOM 2402 C C . GLN A 1 301 ? -11.836 9.348 -15.122 1.00 91.75 301 GLN A C 1
ATOM 2404 O O . GLN A 1 301 ? -11.593 8.228 -14.672 1.00 91.75 301 GLN A O 1
ATOM 2409 N N . GLY A 1 302 ? -11.125 9.904 -16.109 1.00 94.75 302 GLY A N 1
ATOM 2410 C CA . GLY A 1 302 ? -10.113 9.191 -16.890 1.00 94.75 302 GLY A CA 1
ATOM 2411 C C . GLY A 1 302 ? -10.723 8.515 -18.119 1.00 94.75 302 GLY A C 1
ATOM 2412 O O . GLY A 1 302 ? -11.531 7.594 -17.993 1.00 94.75 302 GLY A O 1
ATOM 2413 N N . THR A 1 303 ? -10.325 8.971 -19.306 1.00 96.56 303 THR A N 1
ATOM 2414 C CA . THR A 1 303 ? -10.852 8.544 -20.614 1.00 96.56 303 THR A CA 1
ATOM 2415 C C . THR A 1 303 ? -9.736 8.081 -21.563 1.00 96.56 303 THR A C 1
ATOM 2417 O O . THR A 1 303 ? -8.597 8.532 -21.424 1.00 96.56 303 THR A O 1
ATOM 2420 N N . PRO A 1 304 ? -10.032 7.210 -22.550 1.00 96.75 304 PRO A N 1
ATOM 2421 C CA . PRO A 1 304 ? -9.100 6.888 -23.638 1.00 96.75 304 PRO A CA 1
ATOM 2422 C C . PRO A 1 304 ? -8.590 8.124 -24.381 1.00 96.75 304 PRO A C 1
ATOM 2424 O O . PRO A 1 304 ? -7.404 8.250 -24.673 1.00 96.75 304 PRO A O 1
ATOM 2427 N N . GLU A 1 305 ? -9.477 9.086 -24.614 1.00 95.56 305 GLU A N 1
ATOM 2428 C CA . GLU A 1 305 ? -9.214 10.338 -25.316 1.00 95.56 305 GLU A CA 1
ATOM 2429 C C . GLU A 1 305 ? -8.532 11.403 -24.430 1.00 95.56 305 GLU A C 1
ATOM 2431 O O . GLU A 1 305 ? -8.534 12.587 -24.780 1.00 95.56 305 GLU A O 1
ATOM 2436 N N . GLY A 1 306 ? -7.930 11.011 -23.297 1.00 94.88 306 GLY A N 1
ATOM 2437 C CA . GLY A 1 306 ? -7.422 11.911 -22.256 1.00 94.88 306 GLY A CA 1
ATOM 2438 C C . GLY A 1 306 ? -6.542 13.056 -22.766 1.00 94.88 306 GLY A C 1
ATOM 2439 O O . GLY A 1 306 ? -6.722 14.201 -22.358 1.00 94.88 306 GLY A O 1
ATOM 2440 N N . LYS A 1 307 ? -5.674 12.792 -23.753 1.00 92.81 307 LYS A N 1
ATOM 2441 C CA . LYS A 1 307 ? -4.802 13.811 -24.368 1.00 92.81 307 LYS A CA 1
ATOM 2442 C C . LYS A 1 307 ? -5.570 14.919 -25.101 1.00 92.81 307 LYS A C 1
ATOM 2444 O O . LYS A 1 307 ? -5.153 16.070 -25.072 1.00 92.81 307 LYS A O 1
ATOM 2449 N N . SER A 1 308 ? -6.678 14.578 -25.760 1.00 95.19 308 SER A N 1
ATOM 2450 C CA . SER A 1 308 ? -7.585 15.529 -26.427 1.00 95.19 308 SER A CA 1
ATOM 2451 C C . SER A 1 308 ? -8.625 16.140 -25.484 1.00 95.19 308 SER A C 1
ATOM 2453 O O . SER A 1 308 ? -9.162 17.200 -25.788 1.00 95.19 308 SER A O 1
ATOM 2455 N N . ASN A 1 309 ? -8.874 15.499 -24.341 1.00 95.75 309 ASN A N 1
ATOM 2456 C CA . ASN A 1 309 ? -9.749 15.984 -23.271 1.00 95.75 309 ASN A CA 1
ATOM 2457 C C . ASN A 1 309 ? -8.988 16.822 -22.215 1.00 95.75 309 ASN A C 1
ATOM 2459 O O . ASN A 1 309 ? -9.548 17.140 -21.170 1.00 95.75 309 ASN A O 1
ATOM 2463 N N . GLU A 1 310 ? -7.714 17.148 -22.473 1.00 96.62 310 GLU A N 1
ATOM 2464 C CA . GLU A 1 310 ? -6.794 17.859 -21.568 1.00 96.62 310 GLU A CA 1
ATOM 2465 C C . GLU A 1 310 ? -6.705 17.243 -20.149 1.00 96.62 310 GLU A C 1
ATOM 2467 O O . GLU A 1 310 ? -6.516 17.932 -19.144 1.00 96.62 310 GLU A O 1
ATOM 2472 N N . GLU A 1 311 ? -6.825 15.914 -20.052 1.00 98.25 311 GLU A N 1
ATOM 2473 C CA . GLU A 1 311 ? -6.873 15.203 -18.775 1.00 98.25 311 GLU A CA 1
ATOM 2474 C C . GLU A 1 311 ? -5.537 15.244 -18.028 1.00 98.25 311 GLU A C 1
ATOM 2476 O O . GLU A 1 311 ? -4.481 14.883 -18.557 1.00 98.25 311 GLU A O 1
ATOM 2481 N N . ILE A 1 312 ? -5.601 15.631 -16.752 1.00 98.62 312 ILE A N 1
ATOM 2482 C CA . ILE A 1 312 ? -4.416 15.839 -15.923 1.00 98.62 312 ILE A CA 1
ATOM 2483 C C . ILE A 1 312 ? -3.993 14.516 -15.275 1.00 98.62 312 ILE A C 1
ATOM 2485 O O . ILE A 1 312 ? -4.779 13.859 -14.578 1.00 98.62 312 ILE A O 1
ATOM 2489 N N . VAL A 1 313 ? -2.726 14.158 -15.482 1.00 98.88 313 VAL A N 1
ATOM 2490 C CA . VAL A 1 313 ? -2.071 12.956 -14.957 1.00 98.88 313 VAL A CA 1
ATOM 2491 C C . VAL A 1 313 ? -1.206 13.327 -13.757 1.00 98.88 313 VAL A C 1
ATOM 2493 O O . VAL A 1 313 ? -0.393 14.246 -13.830 1.00 98.88 313 VAL A O 1
ATOM 2496 N N . LEU A 1 314 ? -1.329 12.577 -12.665 1.00 98.88 314 LEU A N 1
ATOM 2497 C CA . LEU A 1 314 ? -0.438 12.674 -11.512 1.00 98.88 314 LEU A CA 1
ATOM 2498 C C . LEU A 1 314 ? 0.618 11.560 -11.547 1.00 98.88 314 LEU A C 1
ATOM 2500 O O . LEU A 1 314 ? 0.314 10.410 -11.232 1.00 98.88 314 LEU A O 1
ATOM 2504 N N . LEU A 1 315 ? 1.860 11.899 -11.890 1.00 98.81 315 LEU A N 1
ATOM 2505 C CA . LEU A 1 315 ? 3.011 10.994 -11.854 1.00 98.81 315 LEU A CA 1
ATOM 2506 C C . LEU A 1 315 ? 3.600 10.919 -10.434 1.00 98.81 315 LEU A C 1
ATOM 2508 O O . LEU A 1 315 ? 4.109 11.907 -9.904 1.00 98.81 315 LEU A O 1
ATOM 2512 N N . LEU A 1 316 ? 3.549 9.733 -9.823 1.00 98.81 316 LEU A N 1
ATOM 2513 C CA . LEU A 1 316 ? 4.011 9.459 -8.461 1.00 98.81 316 LEU A CA 1
ATOM 2514 C C . LEU A 1 316 ? 5.254 8.565 -8.459 1.00 98.81 316 LEU A C 1
ATOM 2516 O O . LEU A 1 316 ? 5.202 7.417 -8.905 1.00 98.81 316 LEU A O 1
ATOM 2520 N N . VAL A 1 317 ? 6.357 9.089 -7.912 1.00 98.12 317 VAL A N 1
ATOM 2521 C CA . VAL A 1 317 ? 7.671 8.425 -7.924 1.00 98.12 317 VAL A CA 1
ATOM 2522 C C . VAL A 1 317 ? 8.265 8.344 -6.504 1.00 98.12 317 VAL A C 1
ATOM 2524 O O . VAL A 1 317 ? 8.714 9.360 -5.955 1.00 98.12 317 VAL A O 1
ATOM 2527 N N . PRO A 1 318 ? 8.282 7.156 -5.869 1.00 96.56 318 PRO A N 1
ATOM 2528 C CA . PRO A 1 318 ? 8.998 6.930 -4.616 1.00 96.56 318 PRO A CA 1
ATOM 2529 C C . PRO A 1 318 ? 10.511 6.782 -4.865 1.00 96.56 318 PRO A C 1
ATOM 2531 O O . PRO A 1 318 ? 10.941 6.142 -5.820 1.00 96.56 318 PRO A O 1
ATOM 2534 N N . LEU A 1 319 ? 11.338 7.362 -3.992 1.00 96.31 319 LEU A N 1
ATOM 2535 C CA . LEU A 1 319 ? 12.790 7.469 -4.161 1.00 96.31 319 LEU A CA 1
ATOM 2536 C C . LEU A 1 319 ? 13.552 7.085 -2.887 1.00 96.31 319 LEU A C 1
ATOM 2538 O O . LEU A 1 319 ? 13.288 7.595 -1.795 1.00 96.31 319 LEU A O 1
ATOM 2542 N N . ARG A 1 320 ? 14.570 6.230 -3.043 1.00 92.44 320 ARG A N 1
ATOM 2543 C CA . ARG A 1 320 ? 15.455 5.798 -1.953 1.00 92.44 320 ARG A CA 1
ATOM 2544 C C . ARG A 1 320 ? 16.846 5.419 -2.470 1.00 92.44 320 ARG A C 1
ATOM 2546 O O . ARG A 1 320 ? 16.972 4.442 -3.194 1.00 92.44 320 ARG A O 1
ATOM 2553 N N . ASN A 1 321 ? 17.895 6.138 -2.055 1.00 92.06 321 ASN A N 1
ATOM 2554 C CA . ASN A 1 321 ? 19.282 5.948 -2.533 1.00 92.06 321 ASN A CA 1
ATOM 2555 C C . ASN A 1 321 ? 19.4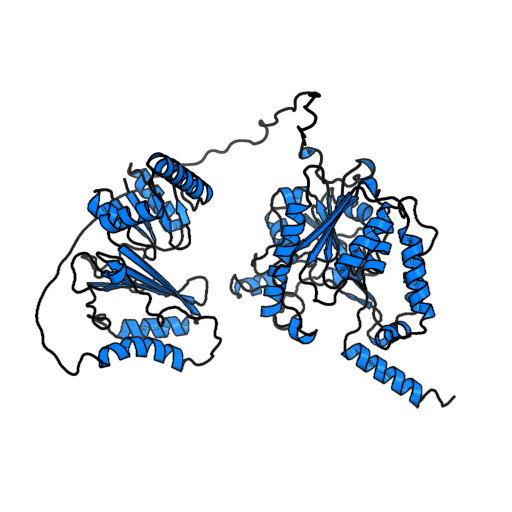31 5.981 -4.075 1.00 92.06 321 ASN A C 1
ATOM 2557 O O . ASN A 1 321 ? 20.291 5.311 -4.646 1.00 92.06 321 ASN A O 1
ATOM 2561 N N . ALA A 1 322 ? 18.582 6.761 -4.744 1.00 94.44 322 ALA A N 1
ATOM 2562 C CA . ALA A 1 322 ? 18.395 6.785 -6.188 1.00 94.44 322 ALA A CA 1
ATOM 2563 C C . ALA A 1 322 ? 19.363 7.715 -6.954 1.00 94.44 322 ALA A C 1
ATOM 2565 O O . ALA A 1 322 ? 19.257 7.807 -8.175 1.00 94.44 322 ALA A O 1
ATOM 2566 N N . GLU A 1 323 ? 20.316 8.396 -6.296 1.00 93.50 323 GLU A N 1
ATOM 2567 C CA . GLU A 1 323 ? 21.201 9.405 -6.925 1.00 93.50 323 GLU A CA 1
ATOM 2568 C C . GLU A 1 323 ? 21.841 8.948 -8.254 1.00 93.50 323 GLU A C 1
ATOM 2570 O O . GLU A 1 323 ? 21.985 9.741 -9.187 1.00 93.50 323 GLU A O 1
ATOM 2575 N N . LYS A 1 324 ? 22.196 7.659 -8.354 1.00 89.81 324 LYS A N 1
ATOM 2576 C CA . LYS A 1 324 ? 22.809 7.054 -9.547 1.00 89.81 324 LYS A CA 1
ATOM 2577 C C . LYS A 1 324 ? 21.846 6.869 -10.723 1.00 89.81 324 LYS A C 1
ATOM 2579 O O . LYS A 1 324 ? 22.293 6.942 -11.862 1.00 89.81 324 LYS A O 1
ATOM 2584 N N . VAL A 1 325 ? 20.565 6.612 -10.451 1.00 92.31 325 VAL A N 1
ATOM 2585 C CA . VAL A 1 325 ? 19.532 6.291 -11.455 1.00 92.31 325 VAL A CA 1
ATOM 2586 C C . VAL A 1 325 ? 18.671 7.496 -11.838 1.00 92.31 325 VAL A C 1
ATOM 2588 O O . VAL A 1 325 ? 18.089 7.492 -12.918 1.00 92.31 325 VAL A O 1
ATOM 2591 N N . LEU A 1 326 ? 18.684 8.588 -11.058 1.00 95.31 326 LEU A N 1
ATOM 2592 C CA . LEU A 1 326 ? 18.036 9.854 -11.443 1.00 95.31 326 LEU A CA 1
ATOM 2593 C C . LEU A 1 326 ? 18.352 10.317 -12.890 1.00 95.31 326 LEU A C 1
ATOM 2595 O O . LEU A 1 326 ? 17.411 10.705 -13.578 1.00 95.31 326 LEU A O 1
ATOM 2599 N N . PRO A 1 327 ? 19.599 10.260 -13.417 1.00 93.31 327 PRO A N 1
ATOM 2600 C CA . PRO A 1 327 ? 19.879 10.641 -14.809 1.00 93.31 327 PRO A CA 1
ATOM 2601 C C . PRO A 1 327 ? 19.104 9.821 -15.853 1.00 93.31 327 PRO A C 1
ATOM 2603 O O . PRO A 1 327 ? 18.764 10.347 -16.910 1.00 93.31 327 PRO A O 1
ATOM 2606 N N . LEU A 1 328 ? 18.834 8.546 -15.560 1.00 91.81 328 LEU A N 1
ATOM 2607 C CA . LEU A 1 328 ? 18.061 7.642 -16.412 1.00 91.81 328 LEU A CA 1
ATOM 2608 C C . LEU A 1 328 ? 16.562 7.940 -16.288 1.00 91.81 328 LEU A C 1
ATOM 2610 O O . LEU A 1 328 ? 15.903 8.164 -17.301 1.00 91.81 328 LEU A O 1
ATOM 2614 N N . MET A 1 329 ? 16.065 8.060 -15.050 1.00 94.81 329 MET A N 1
ATOM 2615 C CA . MET A 1 329 ? 14.686 8.454 -14.746 1.00 94.81 329 MET A CA 1
ATOM 2616 C C . MET A 1 329 ? 14.291 9.738 -15.484 1.00 94.81 329 MET A C 1
ATOM 2618 O O . MET A 1 329 ? 13.270 9.761 -16.163 1.00 94.81 329 MET A O 1
ATOM 2622 N N . PHE A 1 330 ? 15.108 10.795 -15.402 1.00 95.50 330 PHE A N 1
ATOM 2623 C CA . PHE A 1 330 ? 14.801 12.067 -16.059 1.00 95.50 330 PHE A CA 1
ATOM 2624 C C . PHE A 1 330 ? 14.787 11.962 -17.585 1.00 95.50 330 PHE A C 1
ATOM 2626 O O . PHE A 1 330 ? 13.885 12.514 -18.208 1.00 95.50 330 PHE A O 1
ATOM 2633 N N . ARG A 1 331 ? 15.722 11.222 -18.200 1.00 92.50 331 ARG A N 1
ATOM 2634 C CA . ARG A 1 331 ? 15.681 10.963 -19.650 1.00 92.50 331 ARG A CA 1
ATOM 2635 C C . ARG A 1 331 ? 14.416 10.195 -20.051 1.00 92.50 331 ARG A C 1
ATOM 2637 O O . ARG A 1 331 ? 13.800 10.540 -21.051 1.00 92.50 331 ARG A O 1
ATOM 2644 N N . ASN A 1 332 ? 13.990 9.207 -19.261 1.00 92.12 332 ASN A N 1
ATOM 2645 C CA . ASN A 1 332 ? 12.779 8.428 -19.539 1.00 92.12 332 ASN A CA 1
ATOM 2646 C C . ASN A 1 332 ? 11.473 9.196 -19.245 1.00 92.12 332 ASN A C 1
ATOM 2648 O O . ASN A 1 332 ? 10.456 8.935 -19.877 1.00 92.12 332 ASN A O 1
ATOM 2652 N N . MET A 1 333 ? 11.487 10.150 -18.308 1.00 94.31 333 MET A N 1
ATOM 2653 C CA . MET A 1 333 ? 10.360 11.054 -18.050 1.00 94.31 333 MET A CA 1
ATOM 2654 C C . MET A 1 333 ? 10.214 12.120 -19.135 1.00 94.31 333 MET A C 1
ATOM 2656 O O . MET A 1 333 ? 9.103 12.341 -19.593 1.00 94.31 333 MET A O 1
ATOM 2660 N N . MET A 1 334 ? 11.314 12.744 -19.572 1.00 94.50 334 MET A N 1
ATOM 2661 C CA . MET A 1 334 ? 11.294 13.696 -20.693 1.00 94.50 334 MET A CA 1
ATOM 2662 C C . MET A 1 334 ? 10.869 13.023 -22.007 1.00 94.50 334 MET A C 1
ATOM 2664 O O . MET A 1 334 ? 10.282 13.674 -22.858 1.00 94.50 334 MET A O 1
ATOM 2668 N N . ASN A 1 335 ? 11.115 11.717 -22.159 1.00 93.81 335 ASN A N 1
ATOM 2669 C CA . ASN A 1 335 ? 10.711 10.922 -23.320 1.00 93.81 335 ASN A CA 1
ATOM 2670 C C . ASN A 1 335 ? 9.234 10.454 -23.280 1.00 93.81 335 ASN A C 1
ATOM 2672 O O . ASN A 1 335 ? 8.929 9.380 -23.794 1.00 93.81 335 ASN A O 1
ATOM 2676 N N . ILE A 1 336 ? 8.327 11.193 -22.634 1.00 95.56 336 ILE A N 1
ATOM 2677 C CA . ILE A 1 336 ? 6.883 10.906 -22.628 1.00 95.56 336 ILE A CA 1
ATOM 2678 C C . ILE A 1 336 ? 6.200 11.827 -23.648 1.00 95.56 336 ILE A C 1
ATOM 2680 O O . ILE A 1 336 ? 6.346 13.041 -23.580 1.00 95.56 336 ILE A O 1
ATOM 2684 N N . THR A 1 337 ? 5.438 11.283 -24.603 1.00 95.56 337 THR A N 1
ATOM 2685 C CA . THR A 1 337 ? 4.795 12.112 -25.647 1.00 95.56 337 THR A CA 1
ATOM 2686 C C . THR A 1 337 ? 3.518 12.807 -25.196 1.00 95.56 337 THR A C 1
ATOM 2688 O O . THR A 1 337 ? 3.051 13.713 -25.894 1.00 95.56 337 THR A O 1
ATOM 2691 N N . TYR A 1 338 ? 2.929 12.391 -24.074 1.00 97.69 338 TYR A N 1
ATOM 2692 C CA . TYR A 1 338 ? 1.802 13.078 -23.449 1.00 97.69 338 TYR A CA 1
ATOM 2693 C C . TYR A 1 338 ? 2.207 14.503 -23.046 1.00 97.69 338 TYR A C 1
ATOM 2695 O O . TYR A 1 338 ? 3.354 14.740 -22.675 1.00 97.69 338 TYR A O 1
ATOM 2703 N N . ASP A 1 339 ? 1.287 15.464 -23.128 1.00 97.06 339 ASP A N 1
ATOM 2704 C CA . ASP A 1 339 ? 1.634 16.873 -22.919 1.00 97.06 339 ASP A CA 1
ATOM 2705 C C . ASP A 1 339 ? 2.123 17.109 -21.478 1.00 97.06 339 ASP A C 1
ATOM 2707 O O . ASP A 1 339 ? 1.373 16.936 -20.516 1.00 97.06 339 ASP A O 1
ATOM 2711 N N . HIS A 1 340 ? 3.381 17.531 -21.317 1.00 97.69 340 HIS A N 1
ATOM 2712 C CA . HIS A 1 340 ? 3.984 17.763 -20.002 1.00 97.69 340 HIS A CA 1
ATOM 2713 C C . HIS A 1 340 ? 3.218 18.809 -19.163 1.00 97.69 340 HIS A C 1
ATOM 2715 O O . HIS A 1 340 ? 3.187 18.702 -17.937 1.00 97.69 340 HIS A O 1
ATOM 2721 N N . SER A 1 341 ? 2.520 19.769 -19.785 1.00 96.88 341 SER A N 1
ATOM 2722 C CA . SER A 1 341 ? 1.669 20.756 -19.089 1.00 96.88 341 SER A CA 1
ATOM 2723 C C . SER A 1 341 ? 0.341 20.182 -18.553 1.00 96.88 341 SER A C 1
ATOM 2725 O O . SER A 1 341 ? -0.388 20.853 -17.812 1.00 96.88 341 SER A O 1
ATOM 2727 N N . LEU A 1 342 ? 0.071 18.905 -18.839 1.00 98.25 342 LEU A N 1
ATOM 2728 C CA . LEU A 1 342 ? -0.985 18.087 -18.242 1.00 98.25 342 LEU A CA 1
ATOM 2729 C C . LEU A 1 342 ? -0.446 17.059 -17.226 1.00 98.25 342 LEU A C 1
ATOM 2731 O O . LEU A 1 342 ? -1.230 16.294 -16.673 1.00 98.25 342 LEU A O 1
ATOM 2735 N N . ILE A 1 343 ? 0.865 17.026 -16.948 1.00 98.69 343 ILE A N 1
ATOM 2736 C CA . ILE A 1 343 ? 1.474 16.076 -16.002 1.00 98.69 343 ILE A CA 1
ATOM 2737 C C . ILE A 1 343 ? 1.973 16.810 -14.752 1.00 98.69 343 ILE A C 1
ATOM 2739 O O . ILE A 1 343 ? 2.984 17.514 -14.785 1.00 98.69 343 ILE A O 1
ATOM 2743 N N . ASP A 1 344 ? 1.293 16.597 -13.626 1.00 98.81 344 ASP A N 1
ATOM 2744 C CA . ASP A 1 344 ? 1.808 16.938 -12.298 1.00 98.81 344 ASP A CA 1
ATOM 2745 C C . ASP A 1 344 ? 2.730 15.820 -11.804 1.00 98.81 344 ASP A C 1
ATOM 2747 O O . ASP A 1 344 ? 2.377 14.644 -11.881 1.00 98.81 344 ASP A O 1
ATOM 2751 N N . ILE A 1 345 ? 3.891 16.160 -11.242 1.00 98.75 345 ILE A N 1
ATOM 2752 C CA . ILE A 1 345 ? 4.814 15.180 -10.654 1.00 98.75 345 ILE A CA 1
ATOM 2753 C C . ILE A 1 345 ? 4.856 15.346 -9.135 1.00 98.75 345 ILE A C 1
ATOM 2755 O O . ILE A 1 345 ? 5.006 16.462 -8.634 1.00 98.75 345 ILE A O 1
ATOM 2759 N N . ALA A 1 346 ? 4.824 14.241 -8.388 1.00 98.75 346 ALA A N 1
ATOM 2760 C CA . ALA A 1 346 ? 5.170 14.243 -6.972 1.00 98.75 346 ALA A CA 1
ATOM 2761 C C . ALA A 1 346 ? 6.180 13.143 -6.605 1.00 98.75 346 ALA A C 1
ATOM 2763 O O . ALA A 1 346 ? 5.958 11.948 -6.817 1.00 98.75 346 ALA A O 1
ATOM 2764 N N . PHE A 1 347 ? 7.288 13.573 -6.003 1.00 98.62 347 PHE A N 1
ATOM 2765 C CA . PHE A 1 347 ? 8.379 12.729 -5.530 1.00 98.62 347 PHE A CA 1
ATOM 2766 C C . PHE A 1 347 ? 8.322 12.544 -4.010 1.00 98.62 347 PHE A C 1
ATOM 2768 O O . PHE A 1 347 ? 8.107 13.508 -3.271 1.00 98.62 347 PHE A O 1
ATOM 2775 N N . LEU A 1 348 ? 8.614 11.333 -3.527 1.00 98.19 348 LEU A N 1
ATOM 2776 C CA . LEU A 1 348 ? 8.853 11.061 -2.104 1.00 98.19 348 LEU A CA 1
ATOM 2777 C C . LEU A 1 348 ? 10.261 10.503 -1.897 1.00 98.19 348 LEU A C 1
ATOM 2779 O O . LEU A 1 348 ? 10.521 9.363 -2.262 1.00 98.19 348 LEU A O 1
ATOM 2783 N N . VAL A 1 349 ? 11.146 11.268 -1.256 1.00 97.31 349 VAL A N 1
ATOM 2784 C CA . VAL A 1 349 ? 12.460 10.785 -0.805 1.00 97.31 349 VAL A CA 1
ATOM 2785 C C . VAL A 1 349 ? 12.341 10.234 0.622 1.00 97.31 349 VAL A C 1
ATOM 2787 O O . VAL A 1 349 ? 11.969 10.970 1.541 1.00 97.31 349 VAL A O 1
ATOM 2790 N N . SER A 1 350 ? 12.648 8.947 0.813 1.00 94.00 350 SER A N 1
ATOM 2791 C CA . SER A 1 350 ? 12.389 8.228 2.073 1.00 94.00 350 SER A CA 1
ATOM 2792 C C . SER A 1 350 ? 13.453 7.190 2.443 1.00 94.00 350 SER A C 1
ATOM 2794 O O . SER A 1 350 ? 13.869 6.386 1.608 1.00 94.00 350 SER A O 1
ATOM 2796 N N . ASP A 1 351 ? 13.831 7.147 3.724 1.00 89.31 351 ASP A N 1
ATOM 2797 C CA . ASP A 1 351 ? 14.686 6.133 4.358 1.00 89.31 351 ASP A CA 1
ATOM 2798 C C . ASP A 1 351 ? 16.080 5.987 3.704 1.00 89.31 351 ASP A C 1
ATOM 2800 O O . ASP A 1 351 ? 16.673 4.899 3.679 1.00 89.31 351 ASP A O 1
ATOM 2804 N N . CYS A 1 352 ? 16.607 7.081 3.149 1.00 89.25 352 CYS A N 1
ATOM 2805 C CA . CYS A 1 352 ? 17.924 7.153 2.513 1.00 89.25 352 CYS A CA 1
ATOM 2806 C C . CYS A 1 352 ? 19.091 6.970 3.503 1.00 89.25 352 CYS A C 1
ATOM 2808 O O . CYS A 1 352 ? 18.980 7.202 4.707 1.00 89.25 352 CYS A O 1
ATOM 2810 N N . SER A 1 353 ? 20.252 6.564 2.986 1.00 88.19 353 SER A N 1
ATOM 2811 C CA . SER A 1 353 ? 21.483 6.456 3.776 1.00 88.19 353 SER A CA 1
ATOM 2812 C C . SER A 1 353 ? 22.112 7.823 4.070 1.00 88.19 353 SER A C 1
ATOM 2814 O O . SER A 1 353 ? 21.959 8.773 3.311 1.00 88.19 353 SER A O 1
ATOM 2816 N N . LYS A 1 354 ? 22.882 7.928 5.164 1.00 83.69 354 LYS A N 1
ATOM 2817 C CA . LYS A 1 354 ? 23.517 9.191 5.607 1.00 83.69 354 LYS A CA 1
ATOM 2818 C C . LYS A 1 354 ? 24.525 9.799 4.616 1.00 83.69 354 LYS A C 1
ATOM 2820 O O . LYS A 1 354 ? 24.972 10.920 4.831 1.00 83.69 354 LYS A O 1
ATOM 2825 N N . SER A 1 355 ? 24.924 9.046 3.595 1.00 88.31 355 SER A N 1
ATOM 2826 C CA . SER A 1 355 ? 25.857 9.450 2.538 1.00 88.31 355 SER A CA 1
ATOM 2827 C C . SER A 1 355 ? 25.188 9.600 1.167 1.00 88.31 355 SER A C 1
ATOM 2829 O O . SER A 1 355 ? 25.882 9.864 0.189 1.00 88.31 355 SER A O 1
ATOM 2831 N N . ASP A 1 356 ? 23.874 9.384 1.076 1.00 91.81 356 ASP A N 1
ATOM 2832 C CA . ASP A 1 356 ? 23.110 9.520 -0.161 1.00 91.81 356 ASP A CA 1
ATOM 2833 C C . ASP A 1 356 ? 22.820 10.991 -0.496 1.00 91.81 356 ASP A C 1
ATOM 2835 O O . ASP A 1 356 ? 22.592 11.818 0.387 1.00 91.81 356 ASP A O 1
ATOM 2839 N N . LYS A 1 357 ? 22.796 11.299 -1.796 1.00 94.94 357 LYS A N 1
ATOM 2840 C CA . LYS A 1 357 ? 22.539 12.633 -2.353 1.00 94.94 357 LYS A CA 1
ATOM 2841 C C . LYS A 1 357 ? 21.284 12.696 -3.225 1.00 94.94 357 LYS A C 1
ATOM 2843 O O . LYS A 1 357 ? 21.087 13.697 -3.911 1.00 94.94 357 LYS A O 1
ATOM 2848 N N . THR A 1 358 ? 20.412 11.679 -3.182 1.00 96.12 358 THR A N 1
ATOM 2849 C CA . THR A 1 358 ? 19.137 11.650 -3.931 1.00 96.12 358 THR A CA 1
ATOM 2850 C C . THR A 1 358 ? 18.380 12.971 -3.845 1.00 96.12 358 THR A C 1
ATOM 2852 O O . THR A 1 358 ? 17.980 13.491 -4.877 1.00 96.12 358 THR A O 1
ATOM 2855 N N . LEU A 1 359 ? 18.226 13.554 -2.650 1.00 96.31 359 LEU A N 1
ATOM 2856 C CA . LEU A 1 359 ? 17.487 14.809 -2.484 1.00 96.31 359 LEU A CA 1
ATOM 2857 C C . LEU A 1 359 ? 18.200 16.012 -3.129 1.00 96.31 359 LEU A C 1
ATOM 2859 O O . LEU A 1 359 ? 17.554 16.784 -3.831 1.00 96.31 359 LEU A O 1
ATOM 2863 N N . GLU A 1 360 ? 19.519 16.153 -2.942 1.00 96.69 360 GLU A N 1
ATOM 2864 C CA . GLU A 1 360 ? 20.310 17.226 -3.573 1.00 96.69 360 GLU A CA 1
ATOM 2865 C C . GLU A 1 360 ? 20.204 17.163 -5.105 1.00 96.69 360 GLU A C 1
ATOM 2867 O O . GLU A 1 360 ? 19.932 18.169 -5.760 1.00 96.69 360 GLU A O 1
ATOM 2872 N N . LYS A 1 361 ? 20.389 15.965 -5.676 1.00 96.62 361 LYS A N 1
ATOM 2873 C CA . LYS A 1 361 ? 20.369 15.751 -7.128 1.00 96.62 361 LYS A CA 1
ATOM 2874 C C . LYS A 1 361 ? 18.969 15.750 -7.728 1.00 96.62 361 LYS A C 1
ATOM 2876 O O . LYS A 1 361 ? 18.827 16.110 -8.892 1.00 96.62 361 LYS A O 1
ATOM 2881 N N . LEU A 1 362 ? 17.941 15.424 -6.947 1.00 98.00 362 LEU A N 1
ATOM 2882 C CA . LEU A 1 362 ? 16.556 15.620 -7.355 1.00 98.00 362 LEU A CA 1
ATOM 2883 C C . LEU A 1 362 ? 16.268 17.114 -7.538 1.00 98.00 362 LEU A C 1
ATOM 2885 O O . LEU A 1 362 ? 15.853 17.494 -8.625 1.00 98.00 362 LEU A O 1
ATOM 2889 N N . TYR A 1 363 ? 16.567 17.961 -6.543 1.00 97.12 363 TYR A N 1
ATOM 2890 C CA . TYR A 1 363 ? 16.374 19.415 -6.654 1.00 97.12 363 TYR A CA 1
ATOM 2891 C C . TYR A 1 363 ? 17.163 20.041 -7.814 1.00 97.12 363 TYR A C 1
ATOM 2893 O O . TYR A 1 363 ? 16.614 20.859 -8.554 1.00 97.12 363 TYR A O 1
ATOM 2901 N N . GLU A 1 364 ? 18.431 19.656 -7.994 1.00 96.94 364 GLU A N 1
ATOM 2902 C CA . GLU A 1 364 ? 19.270 20.076 -9.129 1.00 96.94 364 GLU A CA 1
ATOM 2903 C C . GLU A 1 364 ? 18.589 19.791 -10.477 1.00 96.94 364 GLU A C 1
ATOM 2905 O O . GLU A 1 364 ? 18.460 20.682 -11.319 1.00 96.94 364 GLU A O 1
ATOM 2910 N N . TYR A 1 365 ? 18.103 18.563 -10.670 1.00 97.62 365 TYR A N 1
ATOM 2911 C CA . TYR A 1 365 ? 17.530 18.133 -11.940 1.00 97.62 365 TYR A CA 1
ATOM 2912 C C . TYR A 1 365 ? 16.088 18.597 -12.164 1.00 97.62 365 TYR A C 1
ATOM 2914 O O . TYR A 1 365 ? 15.768 18.991 -13.282 1.00 97.62 365 TYR A O 1
ATOM 2922 N N . THR A 1 366 ? 15.221 18.637 -11.144 1.00 97.38 366 THR A N 1
ATOM 2923 C CA . THR A 1 366 ? 13.856 19.172 -11.311 1.00 97.38 366 THR A CA 1
ATOM 2924 C C . THR A 1 366 ? 13.875 20.656 -11.658 1.00 97.38 366 THR A C 1
ATOM 2926 O O . THR A 1 366 ? 13.085 21.089 -12.494 1.00 97.38 366 THR A O 1
ATOM 2929 N N . SER A 1 367 ? 14.797 21.423 -11.064 1.00 96.88 367 SER A N 1
ATOM 2930 C CA . SER A 1 367 ? 14.961 22.851 -11.370 1.00 96.88 367 SER A CA 1
ATOM 2931 C C . SER A 1 367 ? 15.476 23.037 -12.799 1.00 96.88 367 SER A C 1
ATOM 2933 O O . SER A 1 367 ? 14.871 23.753 -13.590 1.00 96.88 367 SER A O 1
ATOM 2935 N N . ALA A 1 368 ? 16.527 22.302 -13.182 1.00 96.94 368 ALA A N 1
ATOM 2936 C CA . ALA A 1 368 ? 17.045 22.325 -14.547 1.00 96.94 368 ALA A CA 1
ATOM 2937 C C . ALA A 1 368 ? 16.024 21.857 -15.604 1.00 96.94 368 ALA A C 1
ATOM 2939 O O . ALA A 1 368 ? 16.063 22.345 -16.731 1.00 96.94 368 ALA A O 1
ATOM 2940 N N . MET A 1 369 ? 15.115 20.935 -15.267 1.00 96.00 369 MET A N 1
ATOM 2941 C CA . MET A 1 369 ? 14.041 20.484 -16.163 1.00 96.00 369 MET A CA 1
ATOM 2942 C C . MET A 1 369 ? 13.000 21.587 -16.381 1.00 96.00 369 MET A C 1
ATOM 2944 O O . MET A 1 369 ? 12.665 21.896 -17.518 1.00 96.00 369 MET A O 1
ATOM 2948 N N . GLN A 1 370 ? 12.546 22.228 -15.300 1.00 95.88 370 GLN A N 1
ATOM 2949 C CA . GLN A 1 370 ? 11.610 23.359 -15.355 1.00 95.88 370 GLN A CA 1
ATOM 2950 C C . GLN A 1 370 ? 12.198 24.590 -16.066 1.00 95.88 370 GLN A C 1
ATOM 2952 O O . GLN A 1 370 ? 11.469 25.361 -16.680 1.00 95.88 370 GLN A O 1
ATOM 2957 N N . GLU A 1 371 ? 13.522 24.759 -16.031 1.00 95.25 371 GLU A N 1
ATOM 2958 C CA . GLU A 1 371 ? 14.229 25.834 -16.735 1.00 95.25 371 GLU A CA 1
ATOM 2959 C C . GLU A 1 371 ? 14.615 25.506 -18.194 1.00 95.25 371 GLU A C 1
ATOM 2961 O O . GLU A 1 371 ? 15.226 26.355 -18.847 1.00 95.25 371 GLU A O 1
ATOM 2966 N N . GLY A 1 372 ? 14.321 24.303 -18.710 1.00 92.06 372 GLY A N 1
ATOM 2967 C CA . GLY A 1 372 ? 14.715 23.880 -20.066 1.00 92.06 372 GLY A CA 1
ATOM 2968 C C . GLY A 1 372 ? 16.231 23.684 -20.254 1.00 92.06 372 GLY A C 1
ATOM 2969 O O . GLY A 1 372 ? 16.762 23.885 -21.342 1.00 92.06 372 GLY A O 1
ATOM 2970 N N . LYS A 1 373 ? 16.961 23.349 -19.181 1.00 94.50 373 LYS A N 1
ATOM 2971 C CA . LYS A 1 373 ? 18.440 23.273 -19.126 1.00 94.50 373 LYS A CA 1
ATOM 2972 C C . LYS A 1 373 ? 18.988 21.885 -18.788 1.00 94.50 373 LYS A C 1
ATOM 2974 O O . LYS A 1 373 ? 20.205 21.703 -18.741 1.00 94.50 373 LYS A O 1
ATOM 2979 N N . LEU A 1 374 ? 18.122 20.905 -18.520 1.00 95.12 374 LEU A N 1
ATOM 2980 C CA . LEU A 1 374 ? 18.553 19.597 -18.024 1.00 95.12 374 LEU A CA 1
ATOM 2981 C C . LEU A 1 374 ? 19.350 18.786 -19.058 1.00 95.12 374 LEU A C 1
ATOM 2983 O O . LEU A 1 374 ? 20.296 18.100 -18.677 1.00 95.12 374 LEU A O 1
ATOM 2987 N N . VAL A 1 375 ? 19.028 18.881 -20.352 1.00 92.56 375 VAL A N 1
ATOM 2988 C CA . VAL A 1 375 ? 19.694 18.082 -21.398 1.00 92.56 375 VAL A CA 1
ATOM 2989 C C . VAL A 1 375 ? 21.211 18.358 -21.464 1.00 92.56 375 VAL A C 1
ATOM 2991 O O . VAL A 1 375 ? 21.967 17.397 -21.300 1.00 92.56 375 VAL A O 1
ATOM 2994 N N . PRO A 1 376 ? 21.698 19.618 -21.561 1.00 92.19 376 PRO A N 1
ATOM 2995 C CA . PRO A 1 376 ? 23.126 19.929 -21.428 1.00 92.19 376 PRO A CA 1
ATOM 2996 C C . PRO A 1 376 ? 23.782 19.387 -20.149 1.00 92.19 376 PRO A C 1
ATOM 2998 O O . PRO A 1 376 ? 24.872 18.824 -20.213 1.00 92.19 376 PRO A O 1
ATOM 3001 N N . ILE A 1 377 ? 23.113 19.500 -18.995 1.00 93.38 377 ILE A N 1
ATOM 3002 C CA . ILE A 1 377 ? 23.643 19.049 -17.694 1.00 93.38 377 ILE A CA 1
ATOM 3003 C C . ILE A 1 377 ? 23.819 17.523 -17.660 1.00 93.38 377 ILE A C 1
ATOM 3005 O O . ILE A 1 377 ? 24.829 17.020 -17.156 1.00 93.38 377 ILE A O 1
ATOM 3009 N N . LEU A 1 378 ? 22.867 16.774 -18.222 1.00 91.50 378 LEU A N 1
ATOM 3010 C CA . LEU A 1 378 ? 22.959 15.319 -18.337 1.00 91.50 378 LEU A CA 1
ATOM 3011 C C . LEU A 1 378 ? 24.064 14.897 -19.314 1.00 91.50 378 LEU A C 1
ATOM 3013 O O . LEU A 1 378 ? 24.803 13.957 -19.017 1.00 91.50 378 LEU A O 1
ATOM 3017 N N . GLU A 1 379 ? 24.225 15.602 -20.439 1.00 89.12 379 GLU A N 1
ATOM 3018 C CA . GLU A 1 379 ? 25.332 15.351 -21.363 1.00 89.12 379 GLU A CA 1
ATOM 3019 C C . GLU A 1 379 ? 26.703 15.645 -20.743 1.00 89.12 379 GLU A C 1
ATOM 3021 O O . GLU A 1 379 ? 27.617 14.834 -20.890 1.00 89.12 379 GLU A O 1
ATOM 3026 N N . ASP A 1 380 ? 26.874 16.773 -20.047 1.00 88.00 380 ASP A N 1
ATOM 3027 C CA . ASP A 1 380 ? 28.151 17.135 -19.425 1.00 88.00 380 ASP A CA 1
ATOM 3028 C C . ASP A 1 380 ? 28.533 16.162 -18.307 1.00 88.00 380 ASP A C 1
ATOM 3030 O O . ASP A 1 380 ? 29.686 15.726 -18.242 1.00 88.00 380 ASP A O 1
ATOM 3034 N N . ARG A 1 381 ? 27.568 15.709 -17.493 1.00 84.00 381 ARG A N 1
ATOM 3035 C CA . ARG A 1 381 ? 27.819 14.657 -16.494 1.00 84.00 381 ARG A CA 1
ATOM 3036 C C . ARG A 1 381 ? 28.222 13.332 -17.161 1.00 84.00 381 ARG A C 1
ATOM 3038 O O . ARG A 1 381 ? 29.109 12.642 -16.658 1.00 84.00 381 ARG A O 1
ATOM 3045 N N . GLU A 1 382 ? 27.648 12.994 -18.317 1.00 80.25 382 GLU A N 1
ATOM 3046 C CA . GLU A 1 382 ? 28.036 11.814 -19.103 1.00 80.25 382 GLU A CA 1
ATOM 3047 C C . GLU A 1 382 ? 29.428 11.971 -19.760 1.00 80.25 382 GLU A C 1
ATOM 3049 O O . GLU A 1 382 ? 30.213 11.015 -19.794 1.00 80.25 382 GLU A O 1
ATOM 3054 N N . ARG A 1 383 ? 29.775 13.179 -20.233 1.00 82.06 383 ARG A N 1
ATOM 3055 C CA . ARG A 1 383 ? 31.118 13.539 -20.729 1.00 82.06 383 ARG A CA 1
ATOM 3056 C C . ARG A 1 383 ? 32.166 13.424 -19.618 1.00 82.06 383 ARG A C 1
ATOM 3058 O O . ARG A 1 383 ? 33.208 12.809 -19.843 1.00 82.06 383 ARG A O 1
ATOM 3065 N N . GLU A 1 384 ? 31.883 13.925 -18.415 1.00 78.12 384 GLU A N 1
ATOM 3066 C CA . GLU A 1 384 ? 32.771 13.811 -17.250 1.00 78.12 384 GLU A CA 1
ATOM 3067 C C . GLU A 1 384 ? 33.051 12.358 -16.846 1.00 78.12 384 GLU A C 1
ATOM 3069 O O . GLU A 1 384 ? 34.202 12.007 -16.572 1.00 78.12 384 GLU A O 1
ATOM 3074 N N . ILE A 1 385 ? 32.017 11.510 -16.795 1.00 71.44 385 ILE A N 1
ATOM 3075 C CA . ILE A 1 385 ? 32.151 10.095 -16.411 1.00 71.44 385 ILE A CA 1
ATOM 3076 C C . ILE A 1 385 ? 33.075 9.364 -17.397 1.00 71.44 385 ILE A C 1
ATOM 3078 O O . ILE A 1 385 ? 34.009 8.681 -16.975 1.00 71.44 385 ILE A O 1
ATOM 3082 N N . LYS A 1 386 ? 32.884 9.577 -18.706 1.00 65.31 386 LYS A N 1
ATOM 3083 C CA . LYS A 1 386 ? 33.756 9.021 -19.756 1.00 65.31 386 LYS A CA 1
ATOM 3084 C C . LYS A 1 386 ? 35.182 9.579 -19.671 1.00 65.31 386 LYS A C 1
ATOM 3086 O O . LYS A 1 386 ? 36.145 8.817 -19.746 1.00 65.31 386 LYS A O 1
ATOM 3091 N N . GLY A 1 387 ? 35.324 10.893 -19.481 1.00 57.34 387 GLY A N 1
ATOM 3092 C CA . GLY A 1 387 ? 36.614 11.589 -19.433 1.00 57.34 387 GLY A CA 1
ATOM 3093 C C . GLY A 1 387 ? 37.511 11.180 -18.261 1.00 57.34 387 GLY A C 1
ATOM 3094 O O . GLY A 1 387 ? 38.732 11.227 -18.382 1.00 57.34 387 GLY A O 1
ATOM 3095 N N . LYS A 1 388 ? 36.931 10.714 -17.147 1.00 54.72 388 LYS A N 1
ATOM 3096 C CA . LYS A 1 388 ? 37.678 10.236 -15.967 1.00 54.72 388 LYS A CA 1
ATOM 3097 C C . LYS A 1 388 ? 38.307 8.844 -16.145 1.00 54.72 388 LYS A C 1
ATOM 3099 O O . LYS A 1 388 ? 39.040 8.406 -15.264 1.00 54.72 388 LYS A O 1
ATOM 3104 N N . GLY A 1 389 ? 38.079 8.165 -17.275 1.00 48.72 389 GLY A N 1
ATOM 3105 C CA . GLY A 1 389 ? 38.827 6.959 -17.658 1.00 48.72 389 GLY A CA 1
ATOM 3106 C C . GLY A 1 389 ? 38.507 5.706 -16.836 1.00 48.72 389 GLY A C 1
ATOM 3107 O O . GLY A 1 389 ? 39.357 4.826 -16.702 1.00 48.72 389 GLY A O 1
ATOM 3108 N N . VAL A 1 390 ? 37.296 5.614 -16.280 1.00 41.66 390 VAL A N 1
ATOM 3109 C CA . VAL A 1 390 ? 36.877 4.514 -15.400 1.00 41.66 390 VAL A CA 1
ATOM 3110 C C . VAL A 1 390 ? 35.924 3.572 -16.139 1.00 41.66 390 VAL A C 1
ATOM 3112 O O . VAL A 1 390 ? 34.727 3.815 -16.203 1.00 41.66 390 VAL A O 1
ATOM 3115 N N . PHE A 1 391 ? 36.452 2.454 -16.649 1.00 47.78 391 PHE A N 1
ATOM 3116 C CA . PHE A 1 391 ? 35.674 1.210 -16.676 1.00 47.78 391 PHE A CA 1
ATOM 3117 C C . PHE A 1 391 ? 35.753 0.627 -15.263 1.00 47.78 391 PHE A C 1
ATOM 3119 O O . PHE A 1 391 ? 36.746 -0.021 -14.914 1.00 47.78 391 PHE A O 1
ATOM 3126 N N . GLY A 1 392 ? 34.747 0.896 -14.435 1.00 50.97 392 GLY A N 1
ATOM 3127 C CA . GLY A 1 392 ? 34.656 0.327 -13.099 1.00 50.97 392 GLY A CA 1
ATOM 3128 C C . GLY A 1 392 ? 34.505 -1.189 -13.170 1.00 50.97 392 GLY A C 1
ATOM 3129 O O . GLY A 1 392 ? 34.055 -1.744 -14.174 1.00 50.97 392 GLY A O 1
ATOM 3130 N N . SER A 1 393 ? 34.833 -1.894 -12.084 1.00 51.94 393 SER A N 1
ATOM 3131 C CA . SER A 1 393 ? 34.475 -3.315 -11.973 1.00 51.94 393 SER A CA 1
ATOM 3132 C C . SER A 1 393 ? 32.958 -3.527 -12.044 1.00 51.94 393 SER A C 1
ATOM 3134 O O . SER A 1 393 ? 32.523 -4.576 -12.508 1.00 51.94 393 SER A O 1
ATOM 3136 N N . SER A 1 394 ? 32.183 -2.512 -11.643 1.00 55.28 394 SER A N 1
ATOM 3137 C CA . SER A 1 394 ? 30.730 -2.406 -11.790 1.00 55.28 394 SER A CA 1
ATOM 3138 C C . SER A 1 394 ? 30.251 -2.397 -13.237 1.00 55.28 394 SER A C 1
ATOM 3140 O O . SER A 1 394 ? 29.168 -2.894 -13.494 1.00 55.28 394 SER A O 1
ATOM 3142 N N . ASP A 1 395 ? 31.036 -1.874 -14.182 1.00 68.31 395 ASP A N 1
ATOM 3143 C CA . ASP A 1 395 ? 30.559 -1.555 -15.539 1.00 68.31 395 ASP A CA 1
ATOM 3144 C C . ASP A 1 395 ? 31.019 -2.612 -16.559 1.00 68.31 395 ASP A C 1
ATOM 3146 O O . ASP A 1 395 ? 30.731 -2.543 -17.754 1.00 68.31 395 ASP A O 1
ATOM 3150 N N . LEU A 1 396 ? 31.752 -3.628 -16.087 1.00 74.44 396 LEU A N 1
ATOM 3151 C CA . LEU A 1 396 ? 32.246 -4.731 -16.907 1.00 74.44 396 LEU A CA 1
ATOM 3152 C C . LEU A 1 396 ? 31.114 -5.566 -17.520 1.00 74.44 396 LEU A C 1
ATOM 3154 O O . LEU A 1 396 ? 31.336 -6.127 -18.593 1.00 74.44 396 LEU A O 1
ATOM 3158 N N . TYR A 1 397 ? 29.925 -5.627 -16.900 1.00 80.75 397 TYR A N 1
ATOM 3159 C CA . TYR A 1 397 ? 28.780 -6.378 -17.437 1.00 80.75 397 TYR A CA 1
ATOM 3160 C C . TYR A 1 397 ? 28.353 -5.875 -18.820 1.00 80.75 397 TYR A C 1
ATOM 3162 O O . TYR A 1 397 ? 27.952 -6.686 -19.649 1.00 80.75 397 TYR A O 1
ATOM 3170 N N . LEU A 1 398 ? 28.531 -4.580 -19.117 1.00 83.19 398 LEU A N 1
ATOM 3171 C CA . LEU A 1 398 ? 28.192 -3.977 -20.411 1.00 83.19 398 LEU A CA 1
ATOM 3172 C C . LEU A 1 398 ? 28.910 -4.667 -21.584 1.00 83.19 398 LEU A C 1
ATOM 3174 O O . LEU A 1 398 ? 28.364 -4.751 -22.678 1.00 83.19 398 LEU A O 1
ATOM 3178 N N . LYS A 1 399 ? 30.101 -5.241 -21.354 1.00 84.50 399 LYS A N 1
ATOM 3179 C CA . LYS A 1 399 ? 30.849 -6.030 -22.355 1.00 84.50 399 LYS A CA 1
ATOM 3180 C C . LYS A 1 399 ? 30.251 -7.415 -22.643 1.00 84.50 399 LYS A C 1
ATOM 3182 O O . LYS A 1 399 ? 30.746 -8.109 -23.529 1.00 84.50 399 LYS A O 1
ATOM 3187 N N . TYR A 1 400 ? 29.285 -7.841 -21.836 1.00 87.19 400 TYR A N 1
ATOM 3188 C CA . TYR A 1 400 ? 28.637 -9.149 -21.879 1.00 87.19 400 TYR A CA 1
ATOM 3189 C C . TYR A 1 400 ? 27.135 -9.049 -22.174 1.00 87.19 400 TYR A C 1
ATOM 3191 O O . TYR A 1 400 ? 26.496 -10.090 -22.290 1.00 87.19 400 TYR A O 1
ATOM 3199 N N . MET A 1 401 ? 26.575 -7.841 -22.298 1.00 88.88 401 MET A N 1
ATOM 3200 C CA . MET A 1 401 ? 25.191 -7.614 -22.730 1.00 88.88 401 MET A CA 1
ATOM 3201 C C . MET A 1 401 ? 24.992 -7.999 -24.211 1.00 88.88 401 MET A C 1
ATOM 3203 O O . MET A 1 401 ? 25.983 -8.136 -24.935 1.00 88.88 401 MET A O 1
ATOM 3207 N N . PRO A 1 402 ? 23.742 -8.184 -24.681 1.00 88.44 402 PRO A N 1
ATOM 3208 C CA . PRO A 1 402 ? 23.460 -8.542 -26.068 1.00 88.44 402 PRO A CA 1
ATOM 3209 C C . PRO A 1 402 ? 23.979 -7.499 -27.065 1.00 88.44 402 PRO A C 1
ATOM 3211 O O . PRO A 1 402 ? 24.080 -6.308 -26.760 1.00 88.44 402 PRO A O 1
ATOM 3214 N N . GLU A 1 403 ? 24.294 -7.942 -28.280 1.00 85.75 403 GLU A N 1
ATOM 3215 C CA . GLU A 1 403 ? 24.740 -7.046 -29.347 1.00 85.75 403 GLU A CA 1
ATOM 3216 C C . GLU A 1 403 ? 23.661 -5.993 -29.664 1.00 85.75 403 GLU A C 1
ATOM 3218 O O . GLU A 1 403 ? 22.463 -6.267 -29.615 1.00 85.75 403 GLU A O 1
ATOM 3223 N N . GLY A 1 404 ? 24.083 -4.750 -29.903 1.00 81.00 404 GLY A N 1
ATOM 3224 C CA . GLY A 1 404 ? 23.181 -3.610 -30.094 1.00 81.00 404 GLY A CA 1
ATOM 3225 C C . GLY A 1 404 ? 22.541 -3.029 -28.822 1.00 81.00 404 GLY A C 1
ATOM 3226 O O . GLY A 1 404 ? 22.113 -1.881 -28.870 1.00 81.00 404 GLY A O 1
ATOM 3227 N N . TYR A 1 405 ? 22.528 -3.716 -27.667 1.00 86.31 405 TYR A N 1
ATOM 3228 C CA . TYR A 1 405 ? 21.868 -3.228 -26.434 1.00 86.31 405 TYR A CA 1
ATOM 3229 C C . TYR A 1 405 ? 22.280 -1.796 -26.043 1.00 86.31 405 TYR A C 1
ATOM 3231 O O . TYR A 1 405 ? 21.433 -0.915 -25.915 1.00 86.31 405 TYR A O 1
ATOM 3239 N N . ILE A 1 406 ? 23.589 -1.537 -25.936 1.00 81.19 406 ILE A N 1
ATOM 3240 C CA . ILE A 1 406 ? 24.130 -0.218 -25.558 1.00 81.19 406 ILE A CA 1
ATOM 3241 C C . ILE A 1 406 ? 23.768 0.860 -26.595 1.00 81.19 406 ILE A C 1
ATOM 3243 O O . ILE A 1 406 ? 23.656 2.038 -26.257 1.00 81.19 406 ILE A O 1
ATOM 3247 N N . GLU A 1 407 ? 23.619 0.483 -27.864 1.00 83.94 407 GLU A N 1
ATOM 3248 C CA . GLU A 1 407 ? 23.272 1.410 -28.941 1.00 83.94 407 GLU A CA 1
ATOM 3249 C C . GLU A 1 407 ? 21.772 1.712 -28.958 1.00 83.94 407 GLU A C 1
ATOM 3251 O O . GLU A 1 407 ? 21.399 2.873 -29.098 1.00 83.94 407 GLU A O 1
ATOM 3256 N N . ASN A 1 408 ? 20.928 0.715 -28.681 1.00 84.62 408 ASN A N 1
ATOM 3257 C CA . ASN A 1 408 ? 19.491 0.890 -28.476 1.00 84.62 408 ASN A CA 1
ATOM 3258 C C . ASN A 1 408 ? 19.207 1.827 -27.290 1.00 84.62 408 ASN A C 1
ATOM 3260 O O . ASN A 1 408 ? 18.493 2.808 -27.468 1.00 84.62 408 ASN A O 1
ATOM 3264 N N . VAL A 1 409 ? 19.834 1.602 -26.125 1.00 84.69 409 VAL A N 1
ATOM 3265 C CA . VAL A 1 409 ? 19.677 2.478 -24.945 1.00 84.69 409 VAL A CA 1
ATOM 3266 C C . VAL A 1 409 ? 20.127 3.912 -25.241 1.00 84.69 409 VAL A C 1
ATOM 3268 O O . VAL A 1 409 ? 19.433 4.858 -24.883 1.00 84.69 409 VAL A O 1
ATOM 3271 N N . LYS A 1 410 ? 21.243 4.108 -25.955 1.00 82.19 410 LYS A N 1
ATOM 3272 C CA . LYS A 1 410 ? 21.666 5.453 -26.391 1.00 82.19 410 LYS A CA 1
ATOM 3273 C C . LYS A 1 410 ? 20.677 6.086 -27.366 1.00 82.19 410 LYS A C 1
ATOM 3275 O O . LYS A 1 410 ? 20.359 7.260 -27.219 1.00 82.19 410 LYS A O 1
ATOM 3280 N N . LYS A 1 411 ? 20.204 5.326 -28.356 1.00 85.00 411 LYS A N 1
ATOM 3281 C CA . LYS A 1 411 ? 19.281 5.796 -29.396 1.00 85.00 411 LYS A CA 1
ATOM 3282 C C . LYS A 1 411 ? 17.931 6.218 -28.814 1.00 85.00 411 LYS A C 1
ATOM 3284 O O . LYS A 1 411 ? 17.383 7.212 -29.270 1.00 85.00 411 LYS A O 1
ATOM 3289 N N . SER A 1 412 ? 17.443 5.529 -27.783 1.00 83.19 412 SER A N 1
ATOM 3290 C CA . SER A 1 412 ? 16.236 5.908 -27.034 1.00 83.19 412 SER A CA 1
ATOM 3291 C C . SER A 1 412 ? 16.350 7.245 -26.289 1.00 83.19 412 SER A C 1
ATOM 3293 O O . SER A 1 412 ? 15.333 7.765 -25.848 1.00 83.19 412 SER A O 1
ATOM 3295 N N . TYR A 1 413 ? 17.556 7.810 -26.157 1.00 82.69 413 TYR A N 1
ATOM 3296 C CA . TYR A 1 413 ? 17.822 9.068 -25.450 1.00 82.69 413 TYR A CA 1
ATOM 3297 C C . TYR A 1 413 ? 18.683 10.053 -26.261 1.00 82.69 413 TYR A C 1
ATOM 3299 O O . TYR A 1 413 ? 19.363 10.914 -25.688 1.00 82.69 413 TYR A O 1
ATOM 3307 N N . ALA A 1 414 ? 18.660 9.922 -27.589 1.00 83.81 414 ALA A N 1
ATOM 3308 C CA . ALA A 1 414 ? 19.385 10.759 -28.540 1.00 83.81 414 ALA A CA 1
ATOM 3309 C C . ALA A 1 414 ? 18.412 11.501 -29.479 1.00 83.81 414 ALA A C 1
ATOM 3311 O O . ALA A 1 414 ? 17.328 10.987 -29.756 1.00 83.81 414 ALA A O 1
ATOM 3312 N N . PRO A 1 415 ? 18.785 12.686 -29.998 1.00 82.00 415 PRO A N 1
ATOM 3313 C CA . PRO A 1 415 ? 17.935 13.442 -30.913 1.00 82.00 415 PRO A CA 1
ATOM 3314 C C . PRO A 1 415 ? 17.739 12.724 -32.269 1.00 82.00 415 PRO A C 1
ATOM 3316 O O . PRO A 1 415 ? 18.611 11.956 -32.689 1.00 82.00 415 PRO A O 1
ATOM 3319 N N . PRO A 1 416 ? 16.650 13.018 -33.009 1.00 86.00 416 PRO A N 1
ATOM 3320 C CA . PRO A 1 416 ? 15.650 14.052 -32.729 1.00 86.00 416 PRO A CA 1
ATOM 3321 C C . PRO A 1 416 ? 14.659 13.651 -31.627 1.00 86.00 416 PRO A C 1
ATOM 3323 O O . PRO A 1 416 ? 14.088 12.565 -31.658 1.00 86.00 416 PRO A O 1
ATOM 3326 N N . PHE A 1 417 ? 14.436 14.561 -30.679 1.00 88.06 417 PHE A N 1
ATOM 3327 C CA . PHE A 1 417 ? 13.420 14.417 -29.636 1.00 88.06 417 PHE A CA 1
ATOM 3328 C C . PHE A 1 417 ? 12.033 14.866 -30.140 1.00 88.06 417 PHE A C 1
ATOM 3330 O O . PHE A 1 417 ? 11.933 15.579 -31.142 1.00 88.06 417 PHE A O 1
ATOM 3337 N N . HIS A 1 418 ? 10.962 14.467 -29.447 1.00 90.25 418 HIS A N 1
ATOM 3338 C CA . HIS A 1 418 ? 9.608 14.981 -29.705 1.00 90.25 418 HIS A CA 1
ATOM 3339 C C . HIS A 1 418 ? 9.426 16.405 -29.151 1.00 90.25 418 HIS A C 1
ATOM 3341 O O . HIS A 1 418 ? 10.208 16.861 -28.318 1.00 90.25 418 HIS A O 1
ATOM 3347 N N . SER A 1 419 ? 8.372 17.100 -29.594 1.00 89.06 419 SER A N 1
ATOM 3348 C CA . SER A 1 419 ? 8.081 18.498 -29.228 1.00 89.06 419 SER A CA 1
ATOM 3349 C C . SER A 1 419 ? 8.019 18.740 -27.719 1.00 89.06 419 SER A C 1
ATOM 3351 O O . SER A 1 419 ? 8.510 19.759 -27.243 1.00 89.06 419 SER A O 1
ATOM 3353 N N . GLU A 1 420 ? 7.468 17.787 -26.965 1.00 89.31 420 GLU A N 1
ATOM 3354 C CA . GLU A 1 420 ? 7.299 17.934 -25.515 1.00 89.31 420 GLU A CA 1
ATOM 3355 C C . GLU A 1 420 ? 8.599 17.720 -24.717 1.00 89.31 420 GLU A C 1
ATOM 3357 O O . GLU A 1 420 ? 8.650 18.093 -23.556 1.00 89.31 420 GLU A O 1
ATOM 3362 N N . TYR A 1 421 ? 9.669 17.162 -25.298 1.00 91.69 421 TYR A N 1
ATOM 3363 C CA . TYR A 1 421 ? 10.785 16.589 -24.523 1.00 91.69 421 TYR A CA 1
ATOM 3364 C C . TYR A 1 421 ? 11.496 17.582 -23.583 1.00 91.69 421 TYR A C 1
ATOM 3366 O O . TYR A 1 421 ? 11.839 17.232 -22.456 1.00 91.69 421 TYR A O 1
ATOM 3374 N N . GLU A 1 422 ? 11.680 18.837 -24.011 1.00 91.25 422 GLU A N 1
ATOM 3375 C CA . GLU A 1 422 ? 12.256 19.914 -23.181 1.00 91.25 422 GLU A CA 1
ATOM 3376 C C . GLU A 1 422 ? 11.186 20.844 -22.565 1.00 91.25 422 GLU A C 1
ATOM 3378 O O . GLU A 1 422 ? 11.517 21.850 -21.935 1.00 91.25 422 GLU A O 1
ATOM 3383 N N . LYS A 1 423 ? 9.895 20.526 -22.733 1.00 94.31 423 LYS A N 1
ATOM 3384 C CA . LYS A 1 423 ? 8.768 21.302 -22.199 1.00 94.31 423 LYS A CA 1
ATOM 3385 C C . LYS A 1 423 ? 8.660 21.100 -20.680 1.00 94.31 423 LYS A C 1
ATOM 3387 O O . LYS A 1 423 ? 8.670 19.951 -20.226 1.00 94.31 423 LYS A O 1
ATOM 3392 N N . PRO A 1 424 ? 8.512 22.173 -19.882 1.00 96.19 424 PRO A N 1
ATOM 3393 C CA . PRO A 1 424 ? 8.291 22.055 -18.445 1.00 96.19 424 PRO A CA 1
ATOM 3394 C C . PRO A 1 424 ? 7.028 21.255 -18.098 1.00 96.19 424 PRO A C 1
ATOM 3396 O O . PRO A 1 424 ? 5.995 21.368 -18.760 1.00 96.19 424 PRO A O 1
ATOM 3399 N N . PHE A 1 425 ? 7.113 20.477 -17.020 1.00 98.00 425 PHE A N 1
ATOM 3400 C CA . PHE A 1 425 ? 5.982 19.742 -16.449 1.00 98.00 425 PHE A CA 1
ATOM 3401 C C . PHE A 1 425 ? 5.040 20.679 -15.684 1.00 98.00 425 PHE A C 1
ATOM 3403 O O . PHE A 1 425 ? 5.507 21.637 -15.066 1.00 98.00 425 PHE A O 1
ATOM 3410 N N . ARG A 1 426 ? 3.735 20.380 -15.679 1.00 98.06 426 ARG A N 1
ATOM 3411 C CA . ARG A 1 426 ? 2.660 21.204 -15.092 1.00 98.06 426 ARG A CA 1
ATOM 3412 C C . ARG A 1 426 ? 2.974 21.700 -13.681 1.00 98.06 426 ARG A C 1
ATOM 3414 O O . ARG A 1 426 ? 2.832 22.885 -13.389 1.00 98.06 426 ARG A O 1
ATOM 3421 N N . SER A 1 427 ? 3.419 20.792 -12.817 1.00 97.88 427 SER A N 1
ATOM 3422 C CA . SER A 1 427 ? 3.975 21.111 -11.506 1.00 97.88 427 SER A CA 1
ATOM 3423 C C . SER A 1 427 ? 4.927 20.013 -11.035 1.00 97.88 427 SER A C 1
ATOM 3425 O O . SER A 1 427 ? 4.906 18.885 -11.534 1.00 97.88 427 SER A O 1
ATOM 3427 N N . ILE A 1 428 ? 5.778 20.341 -10.059 1.00 98.31 428 ILE A N 1
ATOM 3428 C CA . ILE A 1 428 ? 6.633 19.372 -9.369 1.00 98.31 428 ILE A CA 1
ATOM 3429 C C . ILE A 1 428 ? 6.532 19.605 -7.864 1.00 98.31 428 ILE A C 1
ATOM 3431 O O . ILE A 1 428 ? 6.801 20.701 -7.373 1.00 98.31 428 ILE A O 1
ATOM 3435 N N . GLN A 1 429 ? 6.198 18.551 -7.127 1.00 98.31 429 GLN A N 1
ATOM 3436 C CA . GLN A 1 429 ? 6.192 18.516 -5.668 1.00 98.31 429 GLN A CA 1
ATOM 3437 C C . GLN A 1 429 ? 7.284 17.550 -5.187 1.00 98.31 429 GLN A C 1
ATOM 3439 O O . GLN A 1 429 ? 7.380 16.419 -5.661 1.00 98.31 429 GLN A O 1
ATOM 3444 N N . ILE A 1 430 ? 8.125 17.989 -4.249 1.00 98.38 430 ILE A N 1
ATOM 3445 C CA . ILE A 1 430 ? 9.171 17.158 -3.636 1.00 98.38 430 ILE A CA 1
ATOM 3446 C C . ILE A 1 430 ? 8.889 17.064 -2.142 1.00 98.38 430 ILE A C 1
ATOM 3448 O O . ILE A 1 430 ? 8.882 18.073 -1.437 1.00 98.38 430 ILE A O 1
ATOM 3452 N N . TYR A 1 431 ? 8.700 15.843 -1.652 1.00 98.06 431 TYR A N 1
ATOM 3453 C CA . TYR A 1 431 ? 8.545 15.559 -0.233 1.00 98.06 431 TYR A CA 1
ATOM 3454 C C . TYR A 1 431 ? 9.722 14.732 0.288 1.00 98.06 431 TYR A C 1
ATOM 3456 O O . TYR A 1 431 ? 10.227 13.841 -0.395 1.00 98.06 431 TYR A O 1
ATOM 3464 N N . GLN A 1 432 ? 10.115 14.977 1.538 1.00 96.31 432 GLN A N 1
ATOM 3465 C CA . GLN A 1 432 ? 11.057 14.136 2.274 1.00 96.31 432 GLN A CA 1
ATOM 3466 C C . GLN A 1 432 ? 10.375 13.598 3.533 1.00 96.31 432 GLN A C 1
ATOM 3468 O O . GLN A 1 432 ? 9.866 14.377 4.342 1.00 96.31 432 GLN A O 1
ATOM 3473 N N . LYS A 1 433 ? 10.356 12.272 3.711 1.00 94.62 433 LYS A N 1
ATOM 3474 C CA . LYS A 1 433 ? 9.762 11.633 4.893 1.00 94.62 433 LYS A CA 1
ATOM 3475 C C . LYS A 1 433 ? 10.266 10.204 5.068 1.00 94.62 433 LYS A C 1
ATOM 3477 O O . LYS A 1 433 ? 10.097 9.388 4.173 1.00 94.62 433 LYS A O 1
ATOM 3482 N N . ASP A 1 434 ? 10.791 9.885 6.246 1.00 92.19 434 ASP A N 1
ATOM 3483 C CA . ASP A 1 434 ? 11.213 8.522 6.585 1.00 92.19 434 ASP A CA 1
ATOM 3484 C C . ASP A 1 434 ? 10.068 7.708 7.206 1.00 92.19 434 ASP A C 1
ATOM 3486 O O . ASP A 1 434 ? 9.224 8.231 7.948 1.00 92.19 434 ASP A O 1
ATOM 3490 N N . PHE A 1 435 ? 10.043 6.405 6.920 1.00 89.50 435 PHE A N 1
ATOM 3491 C CA . PHE A 1 435 ? 9.000 5.482 7.363 1.00 89.50 435 PHE A CA 1
ATOM 3492 C C . PHE A 1 435 ? 9.478 4.478 8.419 1.00 89.50 435 PHE A C 1
ATOM 3494 O O . PHE A 1 435 ? 8.633 3.916 9.130 1.00 89.50 435 PHE A O 1
ATOM 3501 N N . GLY A 1 436 ? 10.797 4.333 8.592 1.00 82.50 436 GLY A N 1
ATOM 3502 C CA . GLY A 1 436 ? 11.455 3.469 9.576 1.00 82.50 436 GLY A CA 1
ATOM 3503 C C . GLY A 1 436 ? 12.060 2.199 8.970 1.00 82.50 436 GLY A C 1
ATOM 3504 O O . GLY A 1 436 ? 12.234 1.204 9.675 1.00 82.50 436 GLY A O 1
ATOM 3505 N N . GLN A 1 437 ? 12.344 2.191 7.666 1.00 73.56 437 GLN A N 1
ATOM 3506 C CA . GLN A 1 437 ? 12.841 1.017 6.957 1.00 73.56 437 GLN A CA 1
ATOM 3507 C C . GLN A 1 437 ? 14.356 0.862 7.158 1.00 73.56 437 GLN A C 1
ATOM 3509 O O . GLN A 1 437 ? 15.158 1.546 6.524 1.00 73.56 437 GLN A O 1
ATOM 3514 N N . VAL A 1 438 ? 14.751 -0.081 8.017 1.00 62.72 438 VAL A N 1
ATOM 3515 C CA . VAL A 1 438 ? 16.155 -0.352 8.381 1.00 62.72 438 VAL A CA 1
ATOM 3516 C C . VAL A 1 438 ? 17.064 -0.491 7.145 1.00 62.72 438 VAL A C 1
ATOM 3518 O O . VAL A 1 438 ? 16.682 -1.061 6.121 1.00 62.72 438 VAL A O 1
ATOM 3521 N N . ILE A 1 439 ? 18.275 0.063 7.248 1.00 51.38 439 ILE A N 1
ATOM 3522 C CA . ILE A 1 439 ? 19.322 0.049 6.216 1.00 51.38 439 ILE A CA 1
ATOM 3523 C C . ILE A 1 439 ? 20.360 -1.020 6.581 1.00 51.38 439 ILE A C 1
ATOM 3525 O O . ILE A 1 439 ? 20.746 -1.110 7.744 1.00 51.38 439 ILE A O 1
ATOM 3529 N N . GLY A 1 440 ? 20.866 -1.762 5.589 1.00 43.62 440 GLY A N 1
ATOM 3530 C CA . GLY A 1 440 ? 22.047 -2.625 5.759 1.00 43.62 440 GLY A CA 1
ATOM 3531 C C . GLY A 1 440 ? 21.786 -4.133 5.812 1.00 43.62 440 GLY A C 1
ATOM 3532 O O . GLY A 1 440 ? 22.474 -4.830 6.547 1.00 43.62 440 GLY A O 1
ATOM 3533 N N . GLN A 1 441 ? 20.822 -4.634 5.036 1.00 37.62 441 GLN A N 1
ATOM 3534 C CA . GLN A 1 441 ? 20.663 -6.065 4.748 1.00 37.62 441 GLN A CA 1
ATOM 3535 C C . GLN A 1 441 ? 21.010 -6.341 3.277 1.00 37.62 441 GLN A C 1
ATOM 3537 O O . GLN A 1 441 ? 20.635 -5.557 2.399 1.00 37.62 441 GLN A O 1
ATOM 3542 N N . GLY A 1 442 ? 21.762 -7.417 3.021 1.00 41.09 442 GLY A N 1
ATOM 3543 C CA . GLY A 1 442 ? 22.295 -7.783 1.705 1.00 41.09 442 GLY A CA 1
ATOM 3544 C C . GLY A 1 442 ? 21.220 -8.179 0.688 1.00 41.09 442 GLY A C 1
ATOM 3545 O O . GLY A 1 442 ? 20.021 -8.079 0.943 1.00 41.09 442 GLY A O 1
ATOM 3546 N N . PHE A 1 443 ? 21.618 -8.629 -0.508 1.00 41.03 443 PHE A N 1
ATOM 3547 C CA . PHE A 1 443 ? 20.647 -9.229 -1.437 1.00 41.03 443 PHE A CA 1
ATOM 3548 C C . PHE A 1 443 ? 20.027 -10.498 -0.830 1.00 41.03 443 PHE A C 1
ATOM 3550 O O . PHE A 1 443 ? 18.809 -10.616 -0.812 1.00 41.03 443 PHE A O 1
ATOM 3557 N N . SER A 1 444 ? 20.838 -11.367 -0.223 1.00 41.22 444 SER A N 1
ATOM 3558 C CA . SER A 1 444 ? 20.402 -12.550 0.534 1.00 41.22 444 SER A CA 1
ATOM 3559 C C . SER A 1 444 ? 19.435 -12.218 1.680 1.00 41.22 444 SER A C 1
ATOM 3561 O O . SER A 1 444 ? 18.310 -12.705 1.702 1.00 41.22 444 SER A O 1
ATOM 3563 N N . ASP A 1 445 ? 19.839 -11.345 2.607 1.00 44.88 445 ASP A N 1
ATOM 3564 C CA . ASP A 1 445 ? 19.090 -11.070 3.846 1.00 44.88 445 ASP A CA 1
ATOM 3565 C C . ASP A 1 445 ? 17.694 -10.458 3.611 1.00 44.88 445 ASP A C 1
ATOM 3567 O O . ASP A 1 445 ? 16.819 -10.535 4.474 1.00 44.88 445 ASP A O 1
ATOM 3571 N N . ARG A 1 446 ? 17.481 -9.823 2.449 1.00 48.78 446 ARG A N 1
ATOM 3572 C CA . ARG A 1 446 ? 16.200 -9.214 2.054 1.00 48.78 446 ARG A CA 1
ATOM 3573 C C . ARG A 1 446 ? 15.126 -10.236 1.642 1.00 48.78 446 ARG A C 1
ATOM 3575 O O . ARG A 1 446 ? 13.993 -9.816 1.401 1.00 48.78 446 ARG A O 1
ATOM 3582 N N . HIS A 1 447 ? 15.469 -11.527 1.591 1.00 49.53 447 HIS A N 1
ATOM 3583 C CA . HIS A 1 447 ? 14.603 -12.634 1.170 1.00 49.53 447 HIS A CA 1
ATOM 3584 C C . HIS A 1 447 ? 14.201 -13.601 2.310 1.00 49.53 447 HIS A C 1
ATOM 3586 O O . HIS A 1 447 ? 13.823 -14.733 2.049 1.00 49.53 447 HIS A O 1
ATOM 3592 N N . ASP A 1 448 ? 14.232 -13.198 3.587 1.00 55.12 448 ASP A N 1
ATOM 3593 C CA . ASP A 1 448 ? 13.395 -13.880 4.598 1.00 55.12 448 ASP A CA 1
ATOM 3594 C C . ASP A 1 448 ? 11.940 -13.424 4.383 1.00 55.12 448 ASP A C 1
ATOM 3596 O O . ASP A 1 448 ? 11.648 -12.225 4.474 1.00 55.12 448 ASP A O 1
ATOM 3600 N N . VAL A 1 449 ? 11.024 -14.360 4.109 1.00 55.31 449 VAL A N 1
ATOM 3601 C CA . VAL A 1 449 ? 9.588 -14.104 3.863 1.00 55.31 449 VAL A CA 1
ATOM 3602 C C . VAL A 1 449 ? 8.978 -13.171 4.918 1.00 55.31 449 VAL A C 1
ATOM 3604 O O . VAL A 1 449 ? 8.254 -12.225 4.589 1.00 55.31 449 VAL A O 1
ATOM 3607 N N . LYS A 1 450 ? 9.316 -13.358 6.202 1.00 62.16 450 LYS A N 1
ATOM 3608 C CA . LYS A 1 450 ? 8.758 -12.550 7.299 1.00 62.16 450 LYS A CA 1
ATOM 3609 C C . LYS A 1 450 ? 9.409 -11.168 7.405 1.00 62.16 450 LYS A C 1
ATOM 3611 O O . LYS A 1 450 ? 8.790 -10.259 7.957 1.00 62.16 450 LYS A O 1
ATOM 3616 N N . ILE A 1 451 ? 10.592 -10.957 6.823 1.00 68.44 451 ILE A N 1
ATOM 3617 C CA . ILE A 1 451 ? 11.176 -9.620 6.609 1.00 68.44 451 ILE A CA 1
ATOM 3618 C C . ILE A 1 451 ? 10.526 -8.941 5.394 1.00 68.44 451 ILE A C 1
ATOM 3620 O O . ILE A 1 451 ? 10.190 -7.755 5.447 1.00 68.44 451 ILE A O 1
ATOM 3624 N N . GLN A 1 452 ? 10.288 -9.682 4.312 1.00 70.69 452 GLN A N 1
ATOM 3625 C CA . GLN A 1 452 ? 9.741 -9.141 3.069 1.00 70.69 452 GLN A CA 1
ATOM 3626 C C . GLN A 1 452 ? 8.278 -8.678 3.215 1.00 70.69 452 GLN A C 1
ATOM 3628 O O . GLN A 1 452 ? 7.930 -7.601 2.725 1.00 70.69 452 GLN A O 1
ATOM 3633 N N . GLY A 1 453 ? 7.445 -9.406 3.969 1.00 81.94 453 GLY A N 1
ATOM 3634 C CA . GLY A 1 453 ? 6.086 -8.966 4.314 1.00 81.94 453 GLY A CA 1
ATOM 3635 C C . GLY A 1 453 ? 6.063 -7.660 5.125 1.00 81.94 453 GLY A C 1
ATOM 3636 O O . GLY A 1 453 ? 5.256 -6.768 4.857 1.00 81.94 453 GLY A O 1
ATOM 3637 N N . ILE A 1 454 ? 7.006 -7.484 6.062 1.00 83.25 454 ILE A N 1
ATOM 3638 C CA . ILE A 1 454 ? 7.194 -6.218 6.798 1.00 83.25 454 ILE A CA 1
ATOM 3639 C C . ILE A 1 454 ? 7.649 -5.099 5.846 1.00 83.25 454 ILE A C 1
ATOM 3641 O O . ILE A 1 454 ? 7.169 -3.969 5.953 1.00 83.25 454 ILE A O 1
ATOM 3645 N N . ARG A 1 455 ? 8.533 -5.406 4.883 1.00 83.88 455 ARG A N 1
ATOM 3646 C CA . ARG A 1 455 ? 8.985 -4.451 3.860 1.00 83.88 455 ARG A CA 1
ATOM 3647 C C . ARG A 1 455 ? 7.821 -3.929 3.013 1.00 83.88 455 ARG A C 1
ATOM 3649 O O . ARG A 1 455 ? 7.707 -2.713 2.876 1.00 83.88 455 ARG A O 1
ATOM 3656 N N . ARG A 1 456 ? 6.945 -4.807 2.502 1.00 88.19 456 ARG A N 1
ATOM 3657 C CA . ARG A 1 456 ? 5.746 -4.396 1.741 1.00 88.19 456 ARG A CA 1
ATOM 3658 C C . ARG A 1 456 ? 4.830 -3.510 2.586 1.00 88.19 456 ARG A C 1
ATOM 3660 O O . ARG A 1 456 ? 4.507 -2.407 2.161 1.00 88.19 456 ARG A O 1
ATOM 3667 N N . LYS A 1 457 ? 4.508 -3.910 3.824 1.00 91.50 457 LYS A N 1
ATOM 3668 C CA . LYS A 1 457 ? 3.683 -3.102 4.751 1.00 91.50 457 LYS A CA 1
ATOM 3669 C C . LYS A 1 457 ? 4.251 -1.679 4.971 1.00 91.50 457 LYS A C 1
ATOM 3671 O O . LYS A 1 457 ? 3.487 -0.715 5.006 1.00 91.50 457 LYS A O 1
ATOM 3676 N N . LEU A 1 458 ? 5.579 -1.508 5.043 1.00 90.50 458 LEU A N 1
ATOM 3677 C CA . LEU A 1 458 ? 6.216 -0.178 5.102 1.00 90.50 458 LEU A CA 1
ATOM 3678 C C . LEU A 1 458 ? 6.136 0.599 3.775 1.00 90.50 458 LEU A C 1
ATOM 3680 O O . LEU A 1 458 ? 5.823 1.789 3.799 1.00 90.50 458 LEU A O 1
ATOM 3684 N N . MET A 1 459 ? 6.368 -0.055 2.632 1.00 90.75 459 MET A N 1
ATOM 3685 C CA . MET A 1 459 ? 6.262 0.574 1.306 1.00 90.75 459 MET A CA 1
ATOM 3686 C C . MET A 1 459 ? 4.829 1.025 0.991 1.00 90.75 459 MET A C 1
ATOM 3688 O O . MET A 1 459 ? 4.643 2.129 0.487 1.00 90.75 459 MET A O 1
ATOM 3692 N N . GLY A 1 460 ? 3.813 0.254 1.395 1.00 95.38 460 GLY A N 1
ATOM 3693 C CA . GLY A 1 460 ? 2.405 0.650 1.276 1.00 95.38 460 GLY A CA 1
ATOM 3694 C C . GLY A 1 460 ? 2.106 1.925 2.067 1.00 95.38 460 GLY A C 1
ATOM 3695 O O . GLY A 1 460 ? 1.454 2.836 1.563 1.00 95.38 460 GLY A O 1
ATOM 3696 N N . ARG A 1 461 ? 2.690 2.069 3.269 1.00 95.75 461 ARG A N 1
ATOM 3697 C CA . ARG A 1 461 ? 2.596 3.309 4.061 1.00 95.75 461 ARG A CA 1
ATOM 3698 C C . ARG A 1 461 ? 3.248 4.505 3.353 1.00 95.75 461 ARG A C 1
ATOM 3700 O O . ARG A 1 461 ? 2.734 5.614 3.478 1.00 95.75 461 ARG A O 1
ATOM 3707 N N . ALA A 1 462 ? 4.342 4.289 2.619 1.00 95.88 462 ALA A N 1
ATOM 3708 C CA . ALA A 1 462 ? 5.019 5.325 1.838 1.00 95.88 462 ALA A CA 1
ATOM 3709 C C . ALA A 1 462 ? 4.217 5.736 0.590 1.00 95.88 462 ALA A C 1
ATOM 3711 O O . ALA A 1 462 ? 3.934 6.925 0.428 1.00 95.88 462 ALA A O 1
ATOM 3712 N N . ARG A 1 463 ? 3.769 4.770 -0.233 1.00 97.56 463 ARG A N 1
ATOM 3713 C CA . ARG A 1 463 ? 2.908 5.033 -1.404 1.00 97.56 463 ARG A CA 1
ATOM 3714 C C . ARG A 1 463 ? 1.608 5.735 -0.977 1.00 97.56 463 ARG A C 1
ATOM 3716 O O . ARG A 1 463 ? 1.301 6.802 -1.499 1.00 97.56 463 ARG A O 1
ATOM 3723 N N . ASN A 1 464 ? 0.912 5.242 0.051 1.00 98.06 464 ASN A N 1
ATOM 3724 C CA . ASN A 1 464 ? -0.311 5.883 0.556 1.00 98.06 464 ASN A CA 1
ATOM 3725 C C . ASN A 1 464 ? -0.087 7.324 1.031 1.00 98.06 464 ASN A C 1
ATOM 3727 O O . ASN A 1 464 ? -0.926 8.178 0.761 1.00 98.06 464 ASN A O 1
ATOM 3731 N N . TRP A 1 465 ? 1.030 7.614 1.710 1.00 97.94 465 TRP A N 1
ATOM 3732 C CA . TRP A 1 465 ? 1.317 8.972 2.178 1.00 97.94 465 TRP A CA 1
ATOM 3733 C C . TRP A 1 465 ? 1.621 9.939 1.023 1.00 97.94 465 TRP A C 1
ATOM 3735 O O . TRP A 1 465 ? 1.129 11.070 1.032 1.00 97.94 465 TRP A O 1
ATOM 3745 N N . LEU A 1 466 ? 2.394 9.500 0.020 1.00 98.38 466 LEU A N 1
ATOM 3746 C CA . LEU A 1 466 ? 2.653 10.289 -1.189 1.00 98.38 466 LEU A CA 1
ATOM 3747 C C . LEU A 1 466 ? 1.335 10.589 -1.920 1.00 98.38 466 LEU A C 1
ATOM 3749 O O . LEU A 1 466 ? 1.023 11.754 -2.160 1.00 98.38 466 LEU A O 1
ATOM 3753 N N . LEU A 1 467 ? 0.528 9.555 -2.175 1.00 98.44 467 LEU A N 1
ATOM 3754 C CA . LEU A 1 467 ? -0.780 9.652 -2.824 1.00 98.44 467 LEU A CA 1
ATOM 3755 C C . LEU A 1 467 ? -1.702 10.659 -2.128 1.00 98.44 467 LEU A C 1
ATOM 3757 O O . LEU A 1 467 ? -2.163 11.604 -2.764 1.00 98.44 467 LEU A O 1
ATOM 3761 N N . SER A 1 468 ? -1.934 10.491 -0.821 1.00 97.00 468 SER A N 1
ATOM 3762 C CA . SER A 1 468 ? -2.864 11.328 -0.050 1.00 97.00 468 SER A CA 1
ATOM 3763 C C . SER A 1 468 ? -2.436 12.793 0.062 1.00 97.00 468 SER A C 1
ATOM 3765 O O . SER A 1 468 ? -3.264 13.650 0.350 1.00 97.00 468 SER A O 1
ATOM 3767 N N . THR A 1 469 ? -1.147 13.086 -0.137 1.00 97.38 469 THR A N 1
ATOM 3768 C CA . THR A 1 469 ? -0.609 14.456 -0.109 1.00 97.38 469 THR A CA 1
ATOM 3769 C C . THR A 1 469 ? -0.653 15.093 -1.504 1.00 97.38 469 THR A C 1
ATOM 3771 O O . THR A 1 469 ? -1.002 16.268 -1.658 1.00 97.38 469 THR A O 1
ATOM 3774 N N . ALA A 1 470 ? -0.339 14.306 -2.536 1.00 98.25 470 ALA A N 1
ATOM 3775 C CA . ALA A 1 470 ? -0.184 14.774 -3.906 1.00 98.25 470 ALA A CA 1
ATOM 3776 C C . ALA A 1 470 ? -1.510 14.905 -4.675 1.00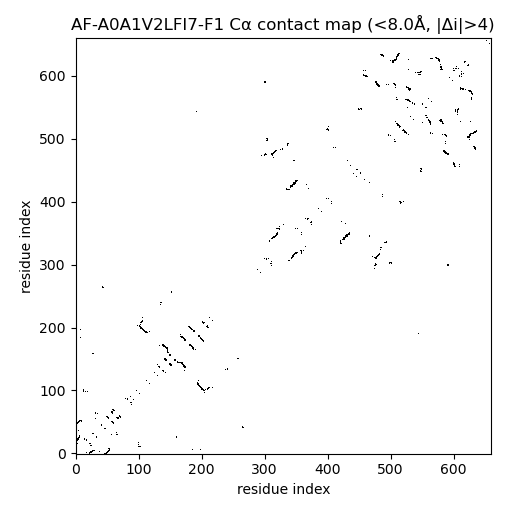 98.25 470 ALA A C 1
ATOM 3778 O O . ALA A 1 470 ? -1.674 15.890 -5.394 1.00 98.25 470 ALA A O 1
ATOM 3779 N N . ILE A 1 471 ? -2.462 13.978 -4.503 1.00 98.12 471 ILE A N 1
ATOM 3780 C CA . ILE A 1 471 ? -3.702 13.933 -5.300 1.00 98.12 471 ILE A CA 1
ATOM 3781 C C . ILE A 1 471 ? -4.587 15.172 -5.100 1.00 98.12 471 ILE A C 1
ATOM 3783 O O . ILE A 1 471 ? -4.604 15.783 -4.025 1.00 98.12 471 ILE A O 1
ATOM 3787 N N . LYS A 1 472 ? -5.284 15.577 -6.165 1.00 97.38 472 LYS A N 1
ATOM 3788 C CA . LYS A 1 472 ? -6.157 16.757 -6.243 1.00 97.38 472 LYS A CA 1
ATOM 3789 C C . LYS A 1 472 ? -7.500 16.382 -6.896 1.00 97.38 472 LYS A C 1
ATOM 3791 O O . LYS A 1 472 ? -7.592 15.333 -7.542 1.00 97.38 472 LYS A O 1
ATOM 3796 N N . PRO A 1 473 ? -8.555 17.208 -6.748 1.00 96.56 473 PRO A N 1
ATOM 3797 C CA . PRO A 1 473 ? -9.858 16.945 -7.366 1.00 96.56 473 PRO A CA 1
ATOM 3798 C C . PRO A 1 473 ? -9.790 16.797 -8.892 1.00 96.56 473 PRO A C 1
ATOM 3800 O O . PRO A 1 473 ? -10.420 15.900 -9.442 1.00 96.56 473 PRO A O 1
ATOM 3803 N N . TYR A 1 474 ? -8.964 17.623 -9.543 1.00 96.44 474 TYR A N 1
ATOM 3804 C CA . TYR A 1 474 ? -8.835 17.727 -10.999 1.00 96.44 474 TYR A CA 1
ATOM 3805 C C . TYR A 1 474 ? -7.953 16.659 -11.669 1.00 96.44 474 TYR A C 1
ATOM 3807 O O . TYR A 1 474 ? -7.767 16.691 -12.883 1.00 96.44 474 TYR A O 1
ATOM 3815 N N . HIS A 1 475 ? -7.362 15.726 -10.916 1.00 98.62 475 HIS A N 1
ATOM 3816 C CA . HIS A 1 475 ? -6.639 14.606 -11.528 1.00 98.62 475 HIS A CA 1
ATOM 3817 C C . HIS A 1 475 ? -7.638 13.609 -12.110 1.00 98.62 475 HIS A C 1
ATOM 3819 O O . HIS A 1 475 ? -8.505 13.132 -11.376 1.00 98.62 475 HIS A O 1
ATOM 3825 N N . SER A 1 476 ? -7.495 13.268 -13.391 1.00 98.69 476 SER A N 1
ATOM 3826 C CA . SER A 1 476 ? -8.242 12.176 -14.039 1.00 98.69 476 SER A CA 1
ATOM 3827 C C . SER A 1 476 ? -7.490 10.850 -13.926 1.00 98.69 476 SER A C 1
ATOM 3829 O O . SER A 1 476 ? -8.100 9.803 -13.716 1.00 98.69 476 SER A O 1
ATOM 3831 N N . TRP A 1 477 ? -6.155 10.901 -13.964 1.00 98.81 477 TRP A N 1
ATOM 3832 C CA . TRP A 1 477 ? -5.276 9.733 -13.915 1.00 98.81 477 TRP A CA 1
ATOM 3833 C C . TRP A 1 477 ? -4.199 9.868 -12.839 1.00 98.81 477 TRP A C 1
ATOM 3835 O O . TRP A 1 477 ? -3.717 10.962 -12.547 1.00 98.81 477 TRP A O 1
ATOM 3845 N N . VAL A 1 478 ? -3.775 8.735 -12.285 1.00 98.81 478 VAL A N 1
ATOM 3846 C CA . VAL A 1 478 ? -2.597 8.606 -11.422 1.00 98.81 478 VAL A CA 1
ATOM 3847 C C . VAL A 1 478 ? -1.686 7.549 -12.037 1.00 98.81 478 VAL A C 1
ATOM 3849 O O . VAL A 1 478 ? -2.110 6.418 -12.272 1.00 98.81 478 VAL A O 1
ATOM 3852 N N . TYR A 1 479 ? -0.434 7.917 -12.293 1.00 98.81 479 TYR A N 1
ATOM 3853 C CA . TYR A 1 479 ? 0.586 7.048 -12.865 1.00 98.81 479 TYR A CA 1
ATOM 3854 C C . TYR A 1 479 ? 1.701 6.816 -11.843 1.00 98.81 479 TYR A C 1
ATOM 3856 O O . TYR A 1 479 ? 2.447 7.731 -11.502 1.00 98.81 479 TYR A O 1
ATOM 3864 N N . TRP A 1 480 ? 1.825 5.594 -11.334 1.00 98.50 480 TRP A N 1
ATOM 3865 C CA . TRP A 1 480 ? 2.963 5.197 -10.507 1.00 98.50 480 TRP A CA 1
ATOM 3866 C C . TRP A 1 480 ? 4.116 4.749 -11.382 1.00 98.50 480 TRP A C 1
ATOM 3868 O O . TRP A 1 480 ? 3.911 3.988 -12.330 1.00 98.50 480 TRP A O 1
ATOM 3878 N N . ARG A 1 481 ? 5.329 5.165 -11.016 1.00 95.44 481 ARG A N 1
ATOM 3879 C CA . ARG A 1 481 ? 6.547 4.704 -11.674 1.00 95.44 481 ARG A CA 1
ATOM 3880 C C . ARG A 1 481 ? 7.691 4.557 -10.682 1.00 95.44 481 ARG A C 1
ATOM 3882 O O . ARG A 1 481 ? 7.970 5.488 -9.927 1.00 95.44 481 ARG A O 1
ATOM 3889 N N . ASP A 1 482 ? 8.367 3.417 -10.719 1.00 94.69 482 ASP A N 1
ATOM 3890 C CA . ASP A 1 482 ? 9.651 3.256 -10.039 1.00 94.69 482 ASP A CA 1
ATOM 3891 C C . ASP A 1 482 ? 10.782 3.908 -10.884 1.00 94.69 482 ASP A C 1
ATOM 3893 O O . ASP A 1 482 ? 10.629 4.195 -12.077 1.00 94.69 482 ASP A O 1
ATOM 3897 N N . VAL A 1 483 ? 11.901 4.245 -10.238 1.00 94.69 483 VAL A N 1
ATOM 3898 C CA . VAL A 1 483 ? 12.941 5.176 -10.744 1.00 94.69 483 VAL A CA 1
ATOM 3899 C C . VAL A 1 483 ? 13.914 4.554 -11.762 1.00 94.69 483 VAL A C 1
ATOM 3901 O O . VAL A 1 483 ? 14.652 5.252 -12.456 1.00 94.69 483 VAL A O 1
ATOM 3904 N N . ASP A 1 484 ? 13.923 3.233 -11.838 1.00 93.12 484 ASP A N 1
ATOM 3905 C CA . ASP A 1 484 ? 14.936 2.365 -12.436 1.00 93.12 484 ASP A CA 1
ATOM 3906 C C . ASP A 1 484 ? 14.491 1.728 -13.772 1.00 93.12 484 ASP A C 1
ATOM 3908 O O . ASP A 1 484 ? 15.119 0.796 -14.281 1.00 93.12 484 ASP A O 1
ATOM 3912 N N . ILE A 1 485 ? 13.447 2.280 -14.403 1.00 94.12 485 ILE A N 1
ATOM 3913 C CA . ILE A 1 485 ? 13.068 1.960 -15.787 1.00 94.12 485 ILE A CA 1
ATOM 3914 C C . ILE A 1 485 ? 14.119 2.474 -16.782 1.00 94.12 485 ILE A C 1
ATOM 3916 O O . ILE A 1 485 ? 14.383 3.671 -16.884 1.00 94.12 485 ILE A O 1
ATOM 3920 N N . GLU A 1 486 ? 14.690 1.549 -17.556 1.00 91.50 486 GLU A N 1
ATOM 3921 C CA . GLU A 1 486 ? 15.721 1.808 -18.561 1.00 91.50 486 GLU A CA 1
ATOM 3922 C C . GLU A 1 486 ? 15.166 2.020 -19.970 1.00 91.50 486 GLU A C 1
ATOM 3924 O O . GLU A 1 486 ? 15.704 2.858 -20.691 1.00 91.50 486 GLU A O 1
ATOM 3929 N N . LEU A 1 487 ? 14.101 1.316 -20.371 1.00 92.12 487 LEU A N 1
ATOM 3930 C CA . LEU A 1 487 ? 13.437 1.526 -21.664 1.00 92.12 487 LEU A CA 1
ATOM 3931 C C . LEU A 1 487 ? 11.918 1.499 -21.506 1.00 92.12 487 LEU A C 1
ATOM 3933 O O . LEU A 1 487 ? 11.353 0.657 -20.811 1.00 92.12 487 LEU A O 1
ATOM 3937 N N . SER A 1 488 ? 11.264 2.412 -22.212 1.00 93.75 488 SER A N 1
ATOM 3938 C CA . SER A 1 488 ? 9.813 2.535 -22.316 1.00 93.75 488 SER A CA 1
ATOM 3939 C C . SER A 1 488 ? 9.488 3.066 -23.710 1.00 93.75 488 SER A C 1
ATOM 3941 O O . SER A 1 488 ? 10.247 3.906 -24.202 1.00 93.75 488 SER A O 1
ATOM 3943 N N . PRO A 1 489 ? 8.377 2.654 -24.340 1.00 92.88 489 PRO A N 1
ATOM 3944 C CA . PRO A 1 489 ? 7.772 3.448 -25.401 1.00 92.88 489 PRO A CA 1
ATOM 3945 C C . PRO A 1 489 ? 7.425 4.848 -24.871 1.00 92.88 489 PRO A C 1
ATOM 3947 O O . PRO A 1 489 ? 7.253 5.037 -23.661 1.00 92.88 489 PRO A O 1
ATOM 3950 N N . ALA A 1 490 ? 7.390 5.829 -25.770 1.00 93.06 490 ALA A N 1
ATOM 3951 C CA . ALA A 1 490 ? 7.215 7.238 -25.418 1.00 93.06 490 ALA A CA 1
ATOM 3952 C C . ALA A 1 490 ? 5.734 7.603 -25.208 1.00 93.06 490 ALA A C 1
ATOM 3954 O O . ALA A 1 490 ? 5.376 8.372 -24.321 1.00 93.06 490 ALA A O 1
ATOM 3955 N N . ASP A 1 491 ? 4.882 6.946 -25.984 1.00 94.38 491 ASP A N 1
ATOM 3956 C CA . ASP A 1 491 ? 3.422 6.960 -25.998 1.00 94.38 491 ASP A CA 1
ATOM 3957 C C . ASP A 1 491 ? 2.805 6.064 -24.913 1.00 94.38 491 ASP A C 1
ATOM 3959 O O . ASP A 1 491 ? 1.699 5.553 -25.067 1.00 94.38 491 ASP A O 1
ATOM 3963 N N . ILE A 1 492 ? 3.517 5.833 -23.807 1.00 96.88 492 ILE A N 1
ATOM 3964 C CA . ILE A 1 492 ? 3.105 4.877 -22.771 1.00 96.88 492 ILE A CA 1
ATOM 3965 C C . ILE A 1 492 ? 1.831 5.288 -22.027 1.00 96.88 492 ILE A C 1
ATOM 3967 O O . ILE A 1 492 ? 1.011 4.429 -21.700 1.00 96.88 492 ILE A O 1
ATOM 3971 N N . LEU A 1 493 ? 1.632 6.587 -21.793 1.00 98.12 493 LEU A N 1
ATOM 3972 C CA . LEU A 1 493 ? 0.405 7.089 -21.179 1.00 98.12 493 LEU A CA 1
ATOM 3973 C C . LEU A 1 493 ? -0.768 6.946 -22.149 1.00 98.12 493 LEU A C 1
ATOM 3975 O O . LEU A 1 493 ? -1.743 6.287 -21.805 1.00 98.12 493 LEU A O 1
ATOM 3979 N N . GLU A 1 494 ? -0.633 7.463 -23.373 1.00 97.12 494 GLU A N 1
ATOM 3980 C CA . GLU A 1 494 ? -1.630 7.312 -24.437 1.00 97.12 494 GLU A CA 1
ATOM 3981 C C . GLU A 1 494 ? -1.999 5.835 -24.679 1.00 97.12 494 GLU A C 1
ATOM 3983 O O . GLU A 1 494 ? -3.178 5.488 -24.724 1.00 97.12 494 GLU A O 1
ATOM 3988 N N . THR A 1 495 ? -1.005 4.942 -24.757 1.00 97.38 495 THR A N 1
ATOM 3989 C CA . THR A 1 495 ? -1.228 3.505 -24.983 1.00 97.38 495 THR A CA 1
ATOM 3990 C C . THR A 1 495 ? -2.047 2.875 -23.862 1.00 97.38 495 THR A C 1
ATOM 3992 O O . THR A 1 495 ? -3.000 2.153 -24.141 1.00 97.38 495 THR A O 1
ATOM 3995 N N . MET A 1 496 ? -1.711 3.147 -22.597 1.00 98.31 496 MET A N 1
ATOM 3996 C CA . MET A 1 496 ? -2.443 2.573 -21.464 1.00 98.31 496 MET A CA 1
ATOM 3997 C C . MET A 1 496 ? -3.827 3.209 -21.263 1.00 98.31 496 MET A C 1
ATOM 3999 O O . MET A 1 496 ? -4.748 2.517 -20.830 1.00 98.31 496 MET A O 1
ATOM 4003 N N . MET A 1 497 ? -4.004 4.490 -21.609 1.00 98.31 497 MET A N 1
ATOM 4004 C CA . MET A 1 497 ? -5.303 5.172 -21.555 1.00 98.31 497 MET A CA 1
ATOM 4005 C C . MET A 1 497 ? -6.332 4.536 -22.492 1.00 98.31 497 MET A C 1
ATOM 4007 O O . MET A 1 497 ? -7.498 4.459 -22.112 1.00 98.31 497 MET A O 1
ATOM 4011 N N . ASN A 1 498 ? -5.923 4.005 -23.654 1.00 97.38 498 ASN A N 1
ATOM 4012 C CA . ASN A 1 498 ? -6.825 3.361 -24.624 1.00 97.38 498 ASN A CA 1
ATOM 4013 C C . ASN A 1 498 ? -7.739 2.278 -24.011 1.00 97.38 498 ASN A C 1
ATOM 4015 O O . ASN A 1 498 ? -8.878 2.108 -24.445 1.00 97.38 498 ASN A O 1
ATOM 4019 N N . PHE A 1 499 ? -7.271 1.573 -22.976 1.00 97.94 499 PHE A N 1
ATOM 4020 C CA . PHE A 1 499 ? -8.027 0.527 -22.273 1.00 97.94 499 PHE A CA 1
ATOM 4021 C C . PHE A 1 499 ? -8.957 1.078 -21.171 1.00 97.94 499 PHE A C 1
ATOM 4023 O O . PHE A 1 499 ? -9.755 0.337 -20.599 1.00 97.94 499 PHE A O 1
ATOM 4030 N N . GLY A 1 500 ? -8.896 2.381 -20.876 1.00 96.19 500 GLY A N 1
ATOM 4031 C CA . GLY A 1 500 ? -9.647 3.060 -19.815 1.00 96.19 500 GLY A CA 1
ATOM 4032 C C . GLY A 1 500 ? -11.172 3.014 -19.958 1.00 96.19 500 GLY A C 1
ATOM 4033 O O . GLY A 1 500 ? -11.891 3.225 -18.982 1.00 96.19 500 GLY A O 1
ATOM 4034 N N . SER A 1 501 ? -11.679 2.700 -21.151 1.00 94.69 501 SER A N 1
ATOM 4035 C CA . SER A 1 501 ? -13.103 2.466 -21.418 1.00 94.69 501 SER A CA 1
ATOM 4036 C C . SER A 1 501 ? -13.653 1.211 -20.725 1.00 94.69 501 SER A C 1
ATOM 4038 O O . SER A 1 501 ? -14.829 1.187 -20.368 1.00 94.69 501 SER A O 1
ATOM 4040 N N . GLU A 1 502 ? -12.814 0.196 -20.494 1.00 96.75 502 GLU A N 1
ATOM 4041 C CA . GLU A 1 502 ? -13.189 -1.053 -19.815 1.00 96.75 502 GLU A CA 1
ATOM 4042 C C . GLU A 1 502 ? -12.445 -1.266 -18.483 1.00 96.75 502 GLU A C 1
ATOM 4044 O O . GLU A 1 502 ? -12.989 -1.902 -17.581 1.00 96.75 502 GLU A O 1
ATOM 4049 N N . TYR A 1 503 ? -11.234 -0.724 -18.329 1.00 98.50 503 TYR A N 1
ATOM 4050 C CA . TYR A 1 503 ? -10.346 -1.000 -17.197 1.00 98.50 503 TYR A CA 1
ATOM 4051 C C . TYR A 1 503 ? -10.067 0.248 -16.350 1.00 98.50 503 TYR A C 1
ATOM 4053 O O . TYR A 1 503 ? -9.994 1.367 -16.854 1.00 98.50 503 TYR A O 1
ATOM 4061 N N . ASP A 1 504 ? -9.892 0.057 -15.041 1.00 98.50 504 ASP A N 1
ATOM 4062 C CA . ASP A 1 504 ? -9.675 1.136 -14.062 1.00 98.50 504 ASP A CA 1
ATOM 4063 C C . ASP A 1 504 ? -8.215 1.230 -13.596 1.00 98.50 504 ASP A C 1
ATOM 4065 O O . ASP A 1 504 ? -7.791 2.245 -13.034 1.00 98.50 504 ASP A O 1
ATOM 4069 N N . VAL A 1 505 ? -7.455 0.159 -13.842 1.00 98.75 505 VAL A N 1
ATOM 4070 C CA . VAL A 1 505 ? -6.017 0.011 -13.605 1.00 98.75 505 VAL A CA 1
ATOM 4071 C C . VAL A 1 505 ? -5.416 -0.747 -14.793 1.00 98.75 505 VAL A C 1
ATOM 4073 O O . VAL A 1 505 ? -5.975 -1.757 -15.218 1.00 98.75 505 VAL A O 1
ATOM 4076 N N . ILE A 1 506 ? -4.292 -0.274 -15.327 1.00 98.75 506 ILE A N 1
ATOM 4077 C CA . ILE A 1 506 ? -3.620 -0.803 -16.517 1.00 98.75 506 ILE A CA 1
ATOM 4078 C C . ILE A 1 506 ? -2.125 -0.956 -16.220 1.00 98.75 506 ILE A C 1
ATOM 4080 O O . ILE A 1 506 ? -1.469 -0.008 -15.779 1.00 98.75 506 ILE A O 1
ATOM 4084 N N . ILE A 1 507 ? -1.603 -2.163 -16.450 1.00 98.12 507 ILE A N 1
ATOM 4085 C CA . ILE A 1 507 ? -0.244 -2.583 -16.095 1.00 98.12 507 ILE A CA 1
ATOM 4086 C C . ILE A 1 507 ? 0.500 -3.091 -17.345 1.00 98.12 507 ILE A C 1
ATOM 4088 O O . ILE A 1 507 ? 0.055 -4.072 -17.952 1.00 98.12 507 ILE A O 1
ATOM 4092 N N . PRO A 1 508 ? 1.642 -2.495 -17.732 1.00 98.06 508 PRO A N 1
ATOM 4093 C CA . PRO A 1 508 ? 2.491 -3.019 -18.797 1.00 98.06 508 PRO A CA 1
ATOM 4094 C C . PRO A 1 508 ? 3.302 -4.226 -18.302 1.00 98.06 508 PRO A C 1
ATOM 4096 O O . PRO A 1 508 ? 3.537 -4.392 -17.103 1.00 98.06 508 PRO A O 1
ATOM 4099 N N . ASN A 1 509 ? 3.800 -5.056 -19.217 1.00 97.75 509 ASN A N 1
ATOM 4100 C CA . ASN A 1 509 ? 4.740 -6.107 -18.845 1.00 97.75 509 ASN A CA 1
ATOM 4101 C C . ASN A 1 509 ? 6.127 -5.521 -18.527 1.00 97.75 509 ASN A C 1
ATOM 4103 O O . ASN A 1 509 ? 6.585 -4.607 -19.211 1.00 97.75 509 ASN A O 1
ATOM 4107 N N . VAL A 1 510 ? 6.823 -6.062 -17.523 1.00 97.12 510 VAL A N 1
ATOM 4108 C CA . VAL A 1 510 ? 8.119 -5.548 -17.053 1.00 97.12 510 VAL A CA 1
ATOM 4109 C C . VAL A 1 510 ? 9.183 -6.636 -17.113 1.00 97.12 510 VAL A C 1
ATOM 4111 O O . VAL A 1 510 ? 9.142 -7.628 -16.379 1.00 97.12 510 VAL A O 1
ATOM 4114 N N . TRP A 1 511 ? 10.163 -6.429 -17.988 1.00 95.69 511 TRP A N 1
ATOM 4115 C CA . TRP A 1 511 ? 11.304 -7.323 -18.195 1.00 95.69 511 TRP A CA 1
ATOM 4116 C C . TRP A 1 511 ? 12.622 -6.630 -17.835 1.00 95.69 511 TRP A C 1
ATOM 4118 O O . TRP A 1 511 ? 12.671 -5.424 -17.604 1.00 95.69 511 TRP A O 1
ATOM 4128 N N . ARG A 1 512 ? 13.711 -7.395 -17.754 1.00 93.81 512 ARG A N 1
ATOM 4129 C CA . ARG A 1 512 ? 15.065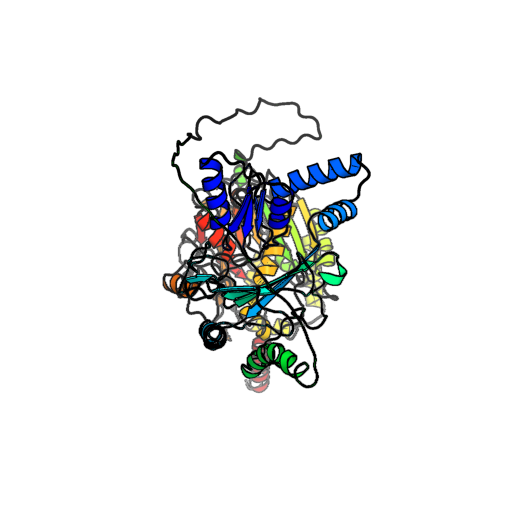 -6.898 -17.478 1.00 93.81 512 ARG A CA 1
ATOM 4130 C C . ARG A 1 512 ? 16.039 -7.504 -18.494 1.00 93.81 512 ARG A C 1
ATOM 4132 O O . ARG A 1 512 ? 16.007 -8.724 -18.686 1.00 93.81 512 ARG A O 1
ATOM 4139 N N . PRO A 1 513 ? 16.901 -6.708 -19.151 1.00 92.50 513 PRO A N 1
ATOM 4140 C CA . PRO A 1 513 ? 17.948 -7.248 -20.008 1.00 92.50 513 PRO A CA 1
ATOM 4141 C C . PRO A 1 513 ? 19.001 -7.942 -19.135 1.00 92.50 513 PRO A C 1
ATOM 4143 O O . PRO A 1 513 ? 19.190 -7.591 -17.973 1.00 92.50 513 PRO A O 1
ATOM 4146 N N . LEU A 1 514 ? 19.701 -8.931 -19.679 1.00 91.19 514 LEU A N 1
ATOM 4147 C CA . LEU A 1 514 ? 20.744 -9.673 -18.975 1.00 91.19 514 LEU A CA 1
ATOM 4148 C C . LEU A 1 514 ? 22.007 -9.785 -19.829 1.00 91.19 514 LEU A C 1
ATOM 4150 O O . LEU A 1 514 ? 21.927 -9.795 -21.057 1.00 91.19 514 LEU A O 1
ATOM 4154 N N . PRO A 1 515 ? 23.177 -9.995 -19.211 1.00 90.44 515 PRO A N 1
ATOM 4155 C CA . PRO A 1 515 ? 24.320 -10.552 -19.907 1.00 90.44 515 PRO A CA 1
ATOM 4156 C C . PRO A 1 515 ? 23.964 -11.837 -20.671 1.00 90.44 515 PRO A C 1
ATOM 4158 O O . PRO A 1 515 ? 23.207 -12.686 -20.198 1.00 90.44 515 PRO A O 1
ATOM 4161 N N . VAL A 1 516 ? 24.569 -12.029 -21.843 1.00 90.06 516 VAL A N 1
ATOM 4162 C CA . VAL A 1 516 ? 24.352 -13.188 -22.726 1.00 90.06 516 VAL A CA 1
ATOM 4163 C C . VAL A 1 516 ? 24.665 -14.512 -22.015 1.00 90.06 516 VAL A C 1
ATOM 4165 O O . VAL A 1 516 ? 24.004 -15.514 -22.271 1.00 90.06 516 VAL A O 1
ATOM 4168 N N . TYR A 1 517 ? 25.609 -14.521 -21.064 1.00 85.38 517 TYR A N 1
ATOM 4169 C CA . TYR A 1 517 ? 25.928 -15.712 -20.262 1.00 85.38 517 TYR A CA 1
ATOM 4170 C C . TYR A 1 517 ? 24.837 -16.097 -19.237 1.00 85.38 517 TYR A C 1
ATOM 4172 O O . TYR A 1 517 ? 24.930 -17.173 -18.653 1.00 85.38 517 TYR A O 1
ATOM 4180 N N . LEU A 1 518 ? 23.814 -15.253 -19.043 1.00 86.44 518 LEU A N 1
ATOM 4181 C CA . LEU A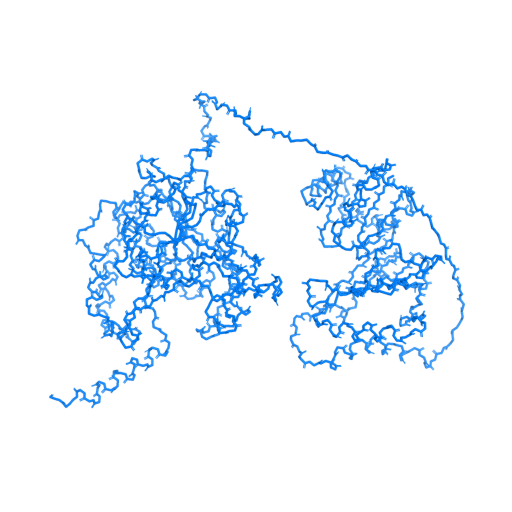 1 518 ? 22.618 -15.509 -18.226 1.00 86.44 518 LEU A CA 1
ATOM 4182 C C . LEU A 1 518 ? 21.333 -15.662 -19.068 1.00 86.44 518 LEU A C 1
ATOM 4184 O O . LEU A 1 518 ? 20.250 -15.763 -18.504 1.00 86.44 518 LEU A O 1
ATOM 4188 N N . GLY A 1 519 ? 21.429 -15.663 -20.404 1.00 87.31 519 GLY A N 1
ATOM 4189 C CA . GLY A 1 519 ? 20.277 -15.814 -21.307 1.00 87.31 519 GLY A CA 1
ATOM 4190 C C . GLY A 1 519 ? 19.795 -14.535 -22.006 1.00 87.31 519 GLY A C 1
ATOM 4191 O O . GLY A 1 519 ? 18.885 -14.610 -22.824 1.00 87.31 519 GLY A O 1
ATOM 4192 N N . GLY A 1 520 ? 20.415 -13.375 -21.762 1.00 89.94 520 GLY A N 1
ATOM 4193 C CA . GLY A 1 520 ? 20.173 -12.143 -22.534 1.00 89.94 520 GLY A CA 1
ATOM 4194 C 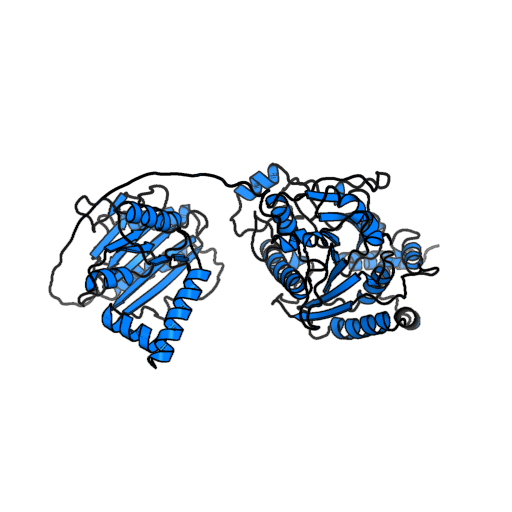C . GLY A 1 520 ? 18.974 -11.284 -22.099 1.00 89.94 520 GLY A C 1
ATOM 4195 O O . GLY A 1 520 ? 19.040 -10.062 -22.206 1.00 89.94 520 GLY A O 1
ATOM 4196 N N . GLU A 1 521 ? 17.908 -11.879 -21.560 1.00 92.62 521 GLU A N 1
ATOM 4197 C CA . GLU A 1 521 ? 16.765 -11.177 -20.951 1.00 92.62 521 GLU A CA 1
ATOM 4198 C C . GLU A 1 521 ? 15.996 -12.088 -19.979 1.00 92.62 521 GLU A C 1
ATOM 4200 O O . GLU A 1 521 ? 16.076 -13.311 -20.082 1.00 92.62 521 GLU A O 1
ATOM 4205 N N . GLN A 1 522 ? 15.234 -11.500 -19.052 1.00 93.00 522 GLN A N 1
ATOM 4206 C CA . GLN A 1 522 ? 14.307 -12.225 -18.175 1.00 93.00 522 GLN A CA 1
ATOM 4207 C C . GLN A 1 522 ? 13.049 -11.405 -17.820 1.00 93.00 522 GLN A C 1
ATOM 4209 O O . GLN A 1 522 ? 13.105 -10.172 -17.817 1.00 93.00 522 GLN A O 1
ATOM 4214 N N . PRO A 1 523 ? 11.955 -12.074 -17.407 1.00 93.06 523 PRO A N 1
ATOM 4215 C CA . PRO A 1 523 ? 10.921 -11.514 -16.532 1.00 93.06 523 PRO A CA 1
ATOM 4216 C C . PRO A 1 523 ? 11.505 -10.737 -15.345 1.00 93.06 523 PRO A C 1
ATOM 4218 O O . PRO A 1 523 ? 12.479 -11.194 -14.741 1.00 93.06 523 PRO A O 1
ATOM 4221 N N . TYR A 1 524 ? 10.910 -9.597 -14.982 1.00 92.81 524 TYR A N 1
ATOM 4222 C CA . TYR A 1 524 ? 11.322 -8.818 -13.809 1.00 92.81 524 TYR A CA 1
ATOM 4223 C C . TYR A 1 524 ? 10.212 -8.682 -12.765 1.00 92.81 524 TYR A C 1
ATOM 4225 O O . TYR A 1 524 ? 10.383 -9.145 -11.638 1.00 92.81 524 TYR A O 1
ATOM 4233 N N . ASP A 1 525 ? 9.074 -8.081 -13.125 1.00 93.06 525 ASP A N 1
ATOM 4234 C CA . ASP A 1 525 ? 7.984 -7.873 -12.169 1.00 93.06 525 ASP A CA 1
ATOM 4235 C C . ASP A 1 525 ? 7.052 -9.097 -12.121 1.00 93.06 525 ASP A C 1
ATOM 4237 O O . ASP A 1 525 ? 6.184 -9.289 -12.974 1.00 93.06 525 ASP A O 1
ATOM 4241 N N . LEU A 1 526 ? 7.250 -9.943 -11.106 1.00 92.69 526 LEU A N 1
ATOM 4242 C CA . LEU A 1 526 ? 6.420 -11.124 -10.843 1.00 92.69 526 LEU A CA 1
ATOM 4243 C C . LEU A 1 526 ? 5.189 -10.826 -9.966 1.00 92.69 526 LEU A C 1
ATOM 4245 O O . LEU A 1 526 ? 4.433 -11.747 -9.669 1.00 92.69 526 LEU A O 1
ATOM 4249 N N . ASN A 1 527 ? 4.972 -9.574 -9.550 1.00 94.19 527 ASN A N 1
ATOM 4250 C CA . ASN A 1 527 ? 3.864 -9.172 -8.670 1.00 94.19 527 ASN A CA 1
ATOM 4251 C C . ASN A 1 527 ? 2.554 -8.910 -9.444 1.00 94.19 527 ASN A C 1
ATOM 4253 O O . ASN A 1 527 ? 1.481 -8.835 -8.849 1.00 94.19 527 ASN A O 1
ATOM 4257 N N . SER A 1 528 ? 2.635 -8.780 -10.770 1.00 96.25 528 SER A N 1
ATOM 4258 C CA . SER A 1 528 ? 1.479 -8.719 -11.668 1.00 96.25 528 SER A CA 1
ATOM 4259 C C . SER A 1 528 ? 1.048 -10.137 -12.044 1.00 96.25 528 SER A C 1
ATOM 4261 O O . SER A 1 528 ? 1.759 -10.814 -12.791 1.00 96.25 528 SER A O 1
ATOM 4263 N N . TRP A 1 529 ? -0.089 -10.613 -11.530 1.00 96.56 529 TRP A N 1
ATOM 4264 C CA . TRP A 1 529 ? -0.517 -12.009 -11.698 1.00 96.56 529 TRP A CA 1
ATOM 4265 C C . TRP A 1 529 ? -2.037 -12.219 -11.687 1.00 96.56 529 TRP A C 1
ATOM 4267 O O . TRP A 1 529 ? -2.794 -11.444 -11.102 1.00 96.56 529 TRP A O 1
ATOM 4277 N N . ILE A 1 530 ? -2.467 -13.311 -12.323 1.00 96.94 530 ILE A N 1
ATOM 4278 C CA . ILE A 1 530 ? -3.834 -13.852 -12.288 1.00 96.94 530 ILE A CA 1
ATOM 4279 C C . ILE A 1 530 ? -3.930 -14.865 -11.138 1.00 96.94 530 ILE A C 1
ATOM 4281 O O . ILE A 1 530 ? -3.010 -15.665 -10.939 1.00 96.94 530 ILE A O 1
ATOM 4285 N N . GLU A 1 531 ? -5.018 -14.837 -10.363 1.00 95.12 531 GLU A N 1
ATOM 4286 C CA . GLU A 1 531 ? -5.189 -15.723 -9.206 1.00 95.12 531 GLU A CA 1
ATOM 4287 C C . GLU A 1 531 ? -5.384 -17.199 -9.594 1.00 95.12 531 GLU A C 1
ATOM 4289 O O . GLU A 1 531 ? -5.984 -17.516 -10.621 1.00 95.12 531 GLU A O 1
ATOM 4294 N N . SER A 1 532 ? -4.930 -18.115 -8.733 1.00 94.19 532 SER A N 1
ATOM 4295 C CA . SER A 1 532 ? -5.123 -19.561 -8.905 1.00 94.19 532 SER A CA 1
ATOM 4296 C C . SER A 1 532 ? -6.007 -20.167 -7.805 1.00 94.19 532 SER A C 1
ATOM 4298 O O . SER A 1 532 ? -6.134 -19.642 -6.694 1.00 94.19 532 SER A O 1
ATOM 4300 N N . ASN A 1 533 ? -6.592 -21.338 -8.077 1.00 94.12 533 ASN A N 1
ATOM 4301 C CA . ASN A 1 533 ? -7.315 -22.094 -7.049 1.00 94.12 533 ASN A CA 1
ATOM 4302 C C . ASN A 1 533 ? -6.373 -22.615 -5.952 1.00 94.12 533 ASN A C 1
ATOM 4304 O O . ASN A 1 533 ? -6.806 -22.863 -4.830 1.00 94.12 533 ASN A O 1
ATOM 4308 N N . GLU A 1 534 ? -5.097 -22.792 -6.274 1.00 91.94 534 GLU A N 1
ATOM 4309 C CA . GLU A 1 534 ? -4.052 -23.355 -5.426 1.00 91.94 534 GLU A CA 1
ATOM 4310 C C . GLU A 1 534 ? -3.567 -22.311 -4.416 1.00 91.94 534 GLU A C 1
ATOM 4312 O O . GLU A 1 534 ? -3.544 -22.594 -3.219 1.00 91.94 534 GLU A O 1
ATOM 4317 N N . ALA A 1 535 ? -3.333 -21.074 -4.855 1.00 91.31 535 ALA A N 1
ATOM 4318 C CA . ALA A 1 535 ? -3.083 -19.930 -3.984 1.00 91.31 535 ALA A CA 1
ATOM 4319 C C . ALA A 1 535 ? -4.303 -19.605 -3.101 1.00 91.31 535 ALA A C 1
ATOM 4321 O O . ALA A 1 535 ? -4.148 -19.358 -1.907 1.00 91.31 535 ALA A O 1
ATOM 4322 N N . LEU A 1 536 ? -5.533 -19.711 -3.626 1.00 92.69 536 LEU A N 1
ATOM 4323 C CA . LEU A 1 536 ? -6.761 -19.564 -2.824 1.00 92.69 536 LEU A CA 1
ATOM 4324 C C . LEU A 1 536 ? -7.000 -20.710 -1.822 1.00 92.69 536 LEU A C 1
ATOM 4326 O O . LEU A 1 536 ? -7.773 -20.535 -0.875 1.00 92.69 536 LEU A O 1
ATOM 4330 N N . LYS A 1 537 ? -6.375 -21.881 -2.007 1.00 92.44 537 LYS A N 1
ATOM 4331 C CA . LYS A 1 537 ? -6.316 -22.952 -0.993 1.00 92.44 537 LYS A CA 1
ATOM 4332 C C . LYS A 1 537 ? -5.215 -22.657 0.025 1.00 92.44 537 LYS A C 1
ATOM 4334 O O . LYS A 1 537 ? -5.488 -22.724 1.218 1.00 92.44 537 LYS A O 1
ATOM 4339 N N . LEU A 1 538 ? -4.023 -22.273 -0.437 1.00 89.00 538 LEU A N 1
ATOM 4340 C CA . LEU A 1 538 ? -2.871 -21.919 0.395 1.00 89.00 538 LEU A CA 1
ATOM 4341 C C . LEU A 1 538 ? -3.198 -20.780 1.369 1.00 89.00 538 LEU A C 1
ATOM 4343 O O . LEU A 1 538 ? -2.988 -20.940 2.566 1.00 89.00 538 LEU A O 1
ATOM 4347 N N . ALA A 1 539 ? -3.793 -19.682 0.895 1.00 89.31 539 ALA A N 1
ATOM 4348 C CA . ALA A 1 539 ? -4.179 -18.542 1.730 1.00 89.31 539 ALA A CA 1
ATOM 4349 C C . ALA A 1 539 ? -5.092 -18.947 2.906 1.00 89.31 539 ALA A C 1
ATOM 4351 O O . ALA A 1 539 ? -4.924 -18.460 4.017 1.00 89.31 539 ALA A O 1
ATOM 4352 N N . LYS A 1 540 ? -5.989 -19.926 2.709 1.00 90.25 540 LYS A N 1
ATOM 4353 C CA . LYS A 1 540 ? -6.865 -20.472 3.770 1.00 90.25 540 LYS A CA 1
ATOM 4354 C C . LYS A 1 540 ? -6.134 -21.334 4.810 1.00 90.25 540 LYS A C 1
ATOM 4356 O O . LYS A 1 540 ? -6.768 -21.783 5.761 1.00 90.25 540 LYS A O 1
ATOM 4361 N N . THR A 1 541 ? -4.842 -21.604 4.619 1.00 88.56 541 THR A N 1
ATOM 4362 C CA . THR A 1 541 ? -3.979 -22.344 5.559 1.00 88.56 541 THR A CA 1
ATOM 4363 C C . THR A 1 541 ? -2.943 -21.462 6.261 1.00 88.56 541 THR A C 1
ATOM 4365 O O . THR A 1 541 ? -2.212 -21.959 7.114 1.00 88.56 541 THR A O 1
ATOM 4368 N N . LEU A 1 542 ? -2.880 -20.170 5.920 1.00 85.00 542 LEU A N 1
ATOM 4369 C CA . LEU A 1 542 ? -1.988 -19.183 6.532 1.00 85.00 542 LEU A CA 1
ATOM 4370 C C . LEU A 1 542 ? -2.728 -18.375 7.610 1.00 85.00 542 LEU A C 1
ATOM 4372 O O . LEU A 1 542 ? -3.953 -18.254 7.571 1.00 85.00 542 LEU A O 1
ATOM 4376 N N . ASP A 1 543 ? -1.987 -17.786 8.554 1.00 86.31 543 ASP A N 1
ATOM 4377 C CA . ASP A 1 543 ? -2.552 -16.789 9.475 1.00 86.31 543 ASP A CA 1
ATOM 4378 C C . ASP A 1 543 ? -2.990 -15.535 8.686 1.00 86.31 543 ASP A C 1
ATOM 4380 O O . ASP A 1 543 ? -2.350 -15.154 7.706 1.00 86.31 543 ASP A O 1
ATOM 4384 N N . GLU A 1 544 ? -4.031 -14.823 9.135 1.00 80.38 544 GLU A N 1
ATOM 4385 C CA . GLU A 1 544 ? -4.509 -13.581 8.484 1.00 80.38 544 GLU A CA 1
ATOM 4386 C C . GLU A 1 544 ? -3.421 -12.484 8.407 1.00 80.38 544 GLU A C 1
ATOM 4388 O O . GLU A 1 544 ? -3.442 -11.625 7.528 1.00 80.38 544 GLU A O 1
ATOM 4393 N N . ASP A 1 545 ? -2.435 -12.532 9.306 1.00 82.69 545 ASP A N 1
ATOM 4394 C CA . ASP A 1 545 ? -1.306 -11.598 9.375 1.00 82.69 545 ASP A CA 1
ATOM 4395 C C . ASP A 1 545 ? -0.154 -11.956 8.402 1.00 82.69 545 ASP A C 1
ATOM 4397 O O . ASP A 1 545 ? 0.670 -11.086 8.084 1.00 82.69 545 ASP A O 1
ATOM 4401 N N . ASP A 1 546 ? -0.089 -13.205 7.914 1.00 85.38 546 ASP A N 1
ATOM 4402 C CA . ASP A 1 546 ? 0.961 -13.690 7.007 1.00 85.38 546 ASP A CA 1
ATOM 4403 C C . ASP A 1 546 ? 0.765 -13.145 5.582 1.00 85.38 546 ASP A C 1
ATOM 4405 O O . ASP A 1 546 ? -0.345 -13.090 5.048 1.00 85.38 546 ASP A O 1
ATOM 4409 N N . VAL A 1 547 ? 1.875 -12.745 4.959 1.00 86.06 547 VAL A N 1
ATOM 4410 C CA . VAL A 1 547 ? 1.910 -12.151 3.618 1.00 86.06 547 VAL A CA 1
ATOM 4411 C C . VAL A 1 547 ? 2.513 -13.166 2.649 1.00 86.06 547 VAL A C 1
ATOM 4413 O O . VAL A 1 547 ? 3.709 -13.446 2.726 1.00 86.06 547 VAL A O 1
ATOM 4416 N N . ILE A 1 548 ? 1.694 -13.689 1.735 1.00 86.31 548 ILE A N 1
ATOM 4417 C CA . ILE A 1 548 ? 2.157 -14.350 0.514 1.00 86.31 548 ILE A CA 1
ATOM 4418 C C . ILE A 1 548 ? 2.921 -13.306 -0.293 1.00 86.31 548 ILE A C 1
ATOM 4420 O O . ILE A 1 548 ? 2.447 -12.185 -0.491 1.00 86.31 548 ILE A O 1
ATOM 4424 N N . VAL A 1 549 ? 4.108 -13.683 -0.753 1.00 74.12 549 VAL A N 1
ATOM 4425 C CA . VAL A 1 549 ? 4.884 -12.910 -1.715 1.00 74.12 549 VAL A CA 1
ATOM 4426 C C . VAL A 1 549 ? 5.424 -13.872 -2.760 1.00 74.12 549 VAL A C 1
ATOM 4428 O O . VAL A 1 549 ? 5.901 -14.951 -2.414 1.00 74.12 549 VAL A O 1
ATOM 4431 N N . GLU A 1 550 ? 5.362 -13.483 -4.029 1.00 67.00 550 GLU A N 1
ATOM 4432 C CA . GLU A 1 550 ? 5.857 -14.317 -5.122 1.00 67.00 550 GLU A CA 1
ATOM 4433 C C . GLU A 1 550 ? 7.391 -14.436 -5.148 1.00 67.00 550 GLU A C 1
ATOM 4435 O O . GLU A 1 550 ? 8.120 -13.531 -4.726 1.00 67.00 550 GLU A O 1
ATOM 4440 N N . GLY A 1 551 ? 7.872 -15.565 -5.681 1.00 57.16 551 GLY A N 1
ATOM 4441 C CA . GLY A 1 551 ? 9.299 -15.874 -5.845 1.00 57.16 551 GLY A CA 1
ATOM 4442 C C . GLY A 1 551 ? 9.889 -16.897 -4.861 1.00 57.16 551 GLY A C 1
ATOM 4443 O O . GLY A 1 551 ? 11.109 -17.037 -4.830 1.00 57.16 551 GLY A O 1
ATOM 4444 N N . TYR A 1 552 ? 9.067 -17.611 -4.079 1.00 59.34 552 TYR A N 1
ATOM 4445 C CA . TYR A 1 552 ? 9.527 -18.543 -3.034 1.00 59.34 552 TYR A CA 1
ATOM 4446 C C . TYR A 1 552 ? 9.096 -19.987 -3.280 1.00 59.34 552 TYR A C 1
ATOM 4448 O O . TYR A 1 552 ? 7.913 -20.268 -3.449 1.00 59.34 552 TYR A O 1
ATOM 4456 N N . GLU A 1 553 ? 10.045 -20.923 -3.176 1.00 55.69 553 GLU A N 1
ATOM 4457 C CA . GLU A 1 553 ? 9.771 -22.371 -3.206 1.00 55.69 553 GLU A CA 1
ATOM 4458 C C . GLU A 1 553 ? 8.847 -22.823 -2.057 1.00 55.69 553 GLU A C 1
ATOM 4460 O O . GLU A 1 553 ? 8.139 -23.821 -2.173 1.00 55.69 553 GLU A O 1
ATOM 4465 N N . GLU A 1 554 ? 8.828 -22.068 -0.955 1.00 61.19 554 GLU A N 1
ATOM 4466 C CA . GLU A 1 554 ? 8.011 -22.319 0.239 1.00 61.19 554 GLU A CA 1
ATOM 4467 C C . GLU A 1 554 ? 6.500 -22.176 -0.026 1.00 61.19 554 GLU A C 1
ATOM 4469 O O . GLU A 1 554 ? 5.691 -22.785 0.677 1.00 61.19 554 GLU A O 1
ATOM 4474 N N . TYR A 1 555 ? 6.113 -21.414 -1.057 1.00 71.38 555 TYR A N 1
ATOM 4475 C CA . TYR A 1 555 ? 4.724 -21.158 -1.435 1.00 71.38 555 TYR A CA 1
ATOM 4476 C C . TYR A 1 555 ? 4.500 -21.455 -2.921 1.00 71.38 555 TYR A C 1
ATOM 4478 O O . TYR A 1 555 ? 4.616 -20.586 -3.780 1.00 71.38 555 TYR A O 1
ATOM 4486 N N . ALA A 1 556 ? 4.102 -22.691 -3.227 1.00 78.31 556 ALA A N 1
ATOM 4487 C CA . ALA A 1 556 ? 3.661 -23.077 -4.565 1.00 78.31 556 ALA A CA 1
ATOM 4488 C C . ALA A 1 556 ? 2.291 -22.443 -4.893 1.00 78.31 556 ALA A C 1
ATOM 4490 O O . ALA A 1 556 ? 1.243 -23.068 -4.725 1.00 78.31 556 ALA A O 1
ATOM 4491 N N . THR A 1 557 ? 2.299 -21.181 -5.332 1.00 84.69 557 THR A N 1
ATOM 4492 C CA . THR A 1 557 ? 1.094 -20.391 -5.639 1.00 84.69 557 THR A CA 1
ATOM 4493 C C . THR A 1 557 ? 0.427 -20.794 -6.955 1.00 84.69 557 THR A C 1
ATOM 4495 O O . THR A 1 557 ? -0.781 -20.623 -7.088 1.00 84.69 557 THR A O 1
ATOM 4498 N N . TRP A 1 558 ? 1.165 -21.351 -7.923 1.00 87.75 558 TRP A N 1
ATOM 4499 C CA . TRP A 1 558 ? 0.669 -21.723 -9.266 1.00 87.75 558 TRP A CA 1
ATOM 4500 C C . TRP A 1 558 ? -0.061 -20.585 -10.008 1.00 87.75 558 TRP A C 1
ATOM 4502 O O . TRP A 1 558 ? -0.971 -20.828 -10.802 1.00 87.75 558 TRP A O 1
ATOM 4512 N N . ARG A 1 559 ? 0.308 -19.333 -9.730 1.00 93.00 559 ARG A N 1
ATOM 4513 C CA . ARG A 1 559 ? -0.275 -18.147 -10.366 1.00 93.00 559 ARG A CA 1
ATOM 4514 C C . ARG A 1 559 ? 0.287 -17.936 -11.768 1.00 93.00 559 ARG A C 1
ATOM 4516 O O . ARG A 1 559 ? 1.450 -18.227 -12.043 1.00 93.00 559 ARG A O 1
ATOM 4523 N N . ALA A 1 560 ? -0.536 -17.393 -12.661 1.00 93.69 560 ALA A N 1
ATOM 4524 C CA . ALA A 1 560 ? -0.076 -16.968 -13.978 1.00 93.69 560 ALA A CA 1
ATOM 4525 C C . ALA A 1 560 ? 0.434 -15.523 -13.876 1.00 93.69 560 ALA A C 1
ATOM 4527 O O . ALA A 1 560 ? -0.354 -14.578 -13.874 1.00 93.69 560 ALA A O 1
ATOM 4528 N N . HIS A 1 561 ? 1.750 -15.347 -13.743 1.00 94.75 561 HIS A N 1
ATOM 4529 C CA . HIS A 1 561 ? 2.361 -14.015 -13.712 1.00 94.75 561 HIS A CA 1
ATOM 4530 C C . HIS A 1 561 ? 2.406 -13.421 -15.122 1.00 94.75 561 HIS A C 1
ATOM 4532 O O . HIS A 1 561 ? 2.867 -14.086 -16.054 1.00 94.75 561 HIS A O 1
ATOM 4538 N N . LEU A 1 562 ? 2.016 -12.150 -15.261 1.00 96.88 562 LEU A N 1
ATOM 4539 C CA . LEU A 1 562 ? 2.011 -11.392 -16.519 1.00 96.88 562 LEU A CA 1
ATOM 4540 C C . LEU A 1 562 ? 3.345 -11.526 -17.269 1.00 96.88 562 LEU A C 1
ATOM 4542 O O . LEU A 1 562 ? 3.382 -11.707 -18.487 1.00 96.88 562 LEU A O 1
ATOM 4546 N N . ALA A 1 563 ? 4.452 -11.513 -16.527 1.00 94.44 563 ALA A N 1
ATOM 4547 C CA . ALA A 1 563 ? 5.792 -11.590 -17.085 1.00 94.44 563 ALA A CA 1
ATOM 4548 C C . ALA A 1 563 ? 6.113 -12.900 -17.826 1.00 94.44 563 ALA A C 1
ATOM 4550 O O . ALA A 1 563 ? 6.944 -12.866 -18.729 1.00 94.44 563 ALA A O 1
ATOM 4551 N N . TYR A 1 564 ? 5.428 -14.013 -17.539 1.00 95.06 564 TYR A N 1
ATOM 4552 C CA . TYR A 1 564 ? 5.600 -15.281 -18.267 1.00 95.06 564 TYR A CA 1
ATOM 4553 C C . TYR A 1 564 ? 4.638 -15.466 -19.456 1.00 95.06 564 TYR A C 1
ATOM 4555 O O . TYR A 1 564 ? 4.828 -16.396 -20.233 1.00 95.06 564 TYR A O 1
ATOM 4563 N N . ILE A 1 565 ? 3.636 -14.594 -19.631 1.00 96.31 565 ILE A N 1
ATOM 4564 C CA . ILE A 1 565 ? 2.642 -14.682 -20.725 1.00 96.31 565 ILE A CA 1
ATOM 4565 C C . ILE A 1 565 ? 3.203 -14.114 -22.053 1.00 96.31 565 ILE A C 1
ATOM 4567 O O . ILE A 1 565 ? 2.714 -14.422 -23.136 1.00 96.31 565 ILE A O 1
ATOM 4571 N N . ARG A 1 566 ? 4.275 -13.313 -21.992 1.00 95.69 566 ARG A N 1
ATOM 4572 C CA . ARG A 1 566 ? 4.863 -12.597 -23.136 1.00 95.69 566 ARG A CA 1
ATOM 4573 C C . ARG A 1 566 ? 5.434 -13.506 -24.237 1.00 95.69 566 ARG A C 1
ATOM 4575 O O . ARG A 1 566 ? 6.564 -13.983 -24.139 1.00 95.69 566 ARG A O 1
ATOM 4582 N N . ASP A 1 567 ? 4.737 -13.566 -25.369 1.00 95.12 567 ASP A N 1
ATOM 4583 C CA . ASP A 1 567 ? 5.367 -13.677 -26.695 1.00 95.12 567 ASP A CA 1
ATOM 4584 C C . ASP A 1 567 ? 5.986 -12.316 -27.084 1.00 95.12 567 ASP A C 1
ATOM 4586 O O . ASP A 1 567 ? 5.469 -11.259 -26.721 1.00 95.12 567 ASP A O 1
ATOM 4590 N N . LYS A 1 568 ? 7.086 -12.331 -27.841 1.00 91.06 568 LYS A N 1
ATOM 4591 C CA . LYS A 1 568 ? 7.702 -11.138 -28.448 1.00 91.06 568 LYS A CA 1
ATOM 4592 C C . LYS A 1 568 ? 6.976 -10.654 -29.708 1.00 91.06 568 LYS A C 1
ATOM 4594 O O . LYS A 1 568 ? 7.234 -9.539 -30.147 1.00 91.06 568 LYS A O 1
ATOM 4599 N N . ASN A 1 569 ? 6.126 -11.497 -30.294 1.00 94.56 569 ASN A N 1
ATOM 4600 C CA . ASN A 1 569 ? 5.394 -11.252 -31.541 1.00 94.56 569 ASN A CA 1
ATOM 4601 C C . ASN A 1 569 ? 3.867 -11.216 -31.334 1.00 94.56 569 ASN A C 1
ATOM 4603 O O . ASN A 1 569 ? 3.129 -11.157 -32.317 1.00 94.56 569 ASN A O 1
ATOM 4607 N N . GLY A 1 570 ? 3.400 -11.300 -30.082 1.00 94.56 570 GLY A N 1
ATOM 4608 C CA . GLY A 1 570 ? 1.982 -11.186 -29.734 1.00 94.56 570 GLY A CA 1
ATOM 4609 C C . GLY A 1 570 ? 1.460 -9.756 -29.891 1.00 94.56 570 GLY A C 1
ATOM 4610 O O . GLY A 1 570 ? 2.239 -8.808 -30.027 1.00 94.56 570 GLY A O 1
ATOM 4611 N N . ASP A 1 571 ? 0.138 -9.599 -29.877 1.00 95.69 571 ASP A N 1
ATOM 4612 C CA . ASP A 1 571 ? -0.503 -8.295 -30.055 1.00 95.69 571 ASP A CA 1
ATOM 4613 C C . ASP A 1 571 ? -0.241 -7.403 -28.821 1.00 95.69 571 ASP A C 1
ATOM 4615 O O . ASP A 1 571 ? -0.619 -7.785 -27.711 1.00 95.69 571 ASP A O 1
ATOM 4619 N N . PRO A 1 572 ? 0.377 -6.210 -28.952 1.00 93.12 572 PRO A N 1
ATOM 4620 C CA . PRO A 1 572 ? 0.532 -5.287 -27.824 1.00 93.12 572 PRO A CA 1
ATOM 4621 C C . PRO A 1 572 ? -0.807 -4.826 -27.220 1.00 93.12 572 PRO A C 1
ATOM 4623 O O . PRO A 1 572 ? -0.797 -4.290 -26.115 1.00 93.12 572 PRO A O 1
ATOM 4626 N N . ASN A 1 573 ? -1.929 -5.045 -27.917 1.00 94.69 573 ASN A N 1
ATOM 4627 C CA . ASN A 1 573 ? -3.285 -4.756 -27.455 1.00 94.69 573 ASN A CA 1
ATOM 4628 C C . ASN A 1 573 ? -3.998 -5.961 -26.813 1.00 94.69 573 ASN A C 1
ATOM 4630 O O . ASN A 1 573 ? -5.154 -5.826 -26.412 1.00 94.69 573 ASN A O 1
ATOM 4634 N N . GLU A 1 574 ? -3.356 -7.132 -26.710 1.00 97.25 574 GLU A N 1
ATOM 4635 C CA . GLU A 1 574 ? -3.905 -8.235 -25.914 1.00 97.25 574 GLU A CA 1
ATOM 4636 C C . GLU A 1 574 ? -3.976 -7.825 -24.434 1.00 97.25 574 GLU A C 1
ATOM 4638 O O . GLU A 1 574 ? -3.098 -7.123 -23.926 1.00 97.25 574 GLU A O 1
ATOM 4643 N N . VAL A 1 575 ? -5.022 -8.271 -23.733 1.00 98.00 575 VAL A N 1
ATOM 4644 C CA . VAL A 1 575 ? -5.260 -7.963 -22.319 1.00 98.00 575 VAL A CA 1
ATOM 4645 C C . VAL A 1 575 ? -5.579 -9.242 -21.556 1.00 98.00 575 VAL A C 1
ATOM 4647 O O . VAL A 1 575 ? -6.397 -10.049 -21.995 1.00 98.00 575 VAL A O 1
ATOM 4650 N N . VAL A 1 576 ? -4.993 -9.388 -20.368 1.00 97.75 576 VAL A N 1
ATOM 4651 C CA . VAL A 1 576 ? -5.419 -10.368 -19.360 1.00 97.75 576 VAL A CA 1
ATOM 4652 C C . VAL A 1 576 ? -5.955 -9.648 -18.123 1.00 97.75 576 VAL A C 1
ATOM 4654 O O . VAL A 1 576 ? -5.374 -8.653 -17.688 1.00 97.75 576 VAL A O 1
ATOM 4657 N N . GLU A 1 577 ? -7.050 -10.134 -17.531 1.00 98.12 577 GLU A N 1
ATOM 4658 C CA . GLU A 1 577 ? -7.516 -9.603 -16.242 1.00 98.12 577 GLU A CA 1
ATOM 4659 C C . GLU A 1 577 ? -6.593 -10.060 -15.104 1.00 98.12 577 GLU A C 1
ATOM 4661 O O . GLU A 1 577 ? -6.320 -11.252 -14.957 1.00 98.12 577 GLU A O 1
ATOM 4666 N N . LEU A 1 578 ? -6.134 -9.111 -14.283 1.00 98.12 578 LEU A N 1
ATOM 4667 C CA . LEU A 1 578 ? -5.228 -9.369 -13.160 1.00 98.12 578 LEU A CA 1
ATOM 4668 C C . LEU A 1 578 ? -5.931 -9.349 -11.793 1.00 98.12 578 LEU A C 1
ATOM 4670 O O . LEU A 1 578 ? -6.964 -8.709 -11.584 1.00 98.12 578 LEU A O 1
ATOM 4674 N N . ASP A 1 579 ? -5.295 -10.020 -10.836 1.00 97.50 579 ASP A N 1
ATOM 4675 C CA . ASP A 1 579 ? -5.650 -10.048 -9.416 1.00 97.50 579 ASP A CA 1
ATOM 4676 C C . ASP A 1 579 ? -4.575 -9.389 -8.541 1.00 97.50 579 ASP A C 1
ATOM 4678 O O . ASP A 1 579 ? -4.902 -8.651 -7.610 1.00 97.50 579 ASP A O 1
ATOM 4682 N N . GLY A 1 580 ? -3.303 -9.665 -8.838 1.00 95.56 580 GLY A N 1
ATOM 4683 C CA . GLY A 1 580 ? -2.137 -8.984 -8.286 1.00 95.56 580 GLY A CA 1
ATOM 4684 C C . GLY A 1 580 ? -1.618 -7.923 -9.253 1.00 95.56 580 GLY A C 1
ATOM 4685 O O . GLY A 1 580 ? -1.652 -8.108 -10.470 1.00 95.56 580 GLY A O 1
ATOM 4686 N N . VAL A 1 581 ? -1.134 -6.812 -8.702 1.00 96.50 581 VAL A N 1
ATOM 4687 C CA . VAL A 1 581 ? -0.547 -5.682 -9.429 1.00 96.50 581 VAL A CA 1
ATOM 4688 C C . VAL A 1 581 ? 0.884 -5.481 -8.943 1.00 96.50 581 VAL A C 1
ATOM 4690 O O . VAL A 1 581 ? 1.122 -5.463 -7.737 1.00 96.50 581 VAL A O 1
ATOM 4693 N N . GLY A 1 582 ? 1.824 -5.299 -9.871 1.00 93.50 582 GLY A N 1
ATOM 4694 C CA . GLY A 1 582 ? 3.198 -4.907 -9.571 1.00 93.50 582 GLY A CA 1
ATOM 4695 C C . GLY A 1 582 ? 3.416 -3.403 -9.454 1.00 93.50 582 GLY A C 1
ATOM 4696 O O . GLY A 1 582 ? 2.648 -2.597 -9.973 1.00 93.50 582 GLY A O 1
ATOM 4697 N N . GLY A 1 583 ? 4.451 -3.020 -8.705 1.00 91.62 583 GLY A N 1
ATOM 4698 C CA . GLY A 1 583 ? 4.688 -1.633 -8.287 1.00 91.62 583 GLY A CA 1
ATOM 4699 C C . GLY A 1 583 ? 5.425 -0.748 -9.288 1.00 91.62 583 GLY A C 1
ATOM 4700 O O . GLY A 1 583 ? 5.434 0.470 -9.108 1.00 91.62 583 GLY A O 1
ATOM 4701 N N . VAL A 1 584 ? 6.031 -1.348 -10.317 1.00 94.94 584 VAL A N 1
ATOM 4702 C CA . VAL A 1 584 ? 7.021 -0.683 -11.177 1.00 94.94 584 VAL A CA 1
ATOM 4703 C C . VAL A 1 584 ? 6.392 0.332 -12.135 1.00 94.94 584 VAL A C 1
ATOM 4705 O O . VAL A 1 584 ? 6.985 1.377 -12.414 1.00 94.94 584 VAL A O 1
ATOM 4708 N N . SER A 1 585 ? 5.197 0.037 -12.650 1.00 97.44 585 SER A N 1
ATOM 4709 C CA . SER A 1 585 ? 4.452 0.907 -13.561 1.00 97.44 585 SER A CA 1
ATOM 4710 C C . SER A 1 585 ? 2.957 0.603 -13.448 1.00 97.44 585 SER A C 1
ATOM 4712 O O . SER A 1 585 ? 2.535 -0.516 -13.727 1.00 97.44 585 SER A O 1
ATOM 4714 N N . ILE A 1 586 ? 2.166 1.578 -12.995 1.00 98.56 586 ILE A N 1
ATOM 4715 C CA . ILE A 1 586 ? 0.713 1.437 -12.798 1.00 98.56 586 ILE A CA 1
ATOM 4716 C C . ILE A 1 586 ? 0.042 2.703 -13.319 1.00 98.56 586 ILE A C 1
ATOM 4718 O O . ILE A 1 586 ? 0.156 3.742 -12.668 1.00 98.56 586 ILE A O 1
ATOM 4722 N N . LEU A 1 587 ? -0.696 2.639 -14.429 1.00 98.81 587 LEU A N 1
ATOM 4723 C CA . LEU A 1 587 ? -1.693 3.671 -14.724 1.00 98.81 587 LEU A CA 1
ATOM 4724 C C . LEU A 1 587 ? -3.014 3.268 -14.071 1.00 98.81 587 LEU A C 1
ATOM 4726 O O . LEU A 1 587 ? -3.460 2.135 -14.215 1.00 98.81 587 LEU A O 1
ATOM 4730 N N . ALA A 1 588 ? -3.652 4.182 -13.355 1.00 98.69 588 ALA A N 1
ATOM 4731 C CA . ALA A 1 588 ? -4.969 3.956 -12.779 1.00 98.69 588 ALA A CA 1
ATOM 4732 C C . ALA A 1 588 ? -5.796 5.240 -12.809 1.00 98.69 588 ALA A C 1
ATOM 4734 O O . ALA A 1 588 ? -5.257 6.342 -12.664 1.00 98.69 588 ALA A O 1
ATOM 4735 N N . LYS A 1 589 ? -7.114 5.106 -12.971 1.00 98.69 589 LYS A N 1
ATOM 4736 C CA . LYS A 1 589 ? -8.032 6.245 -12.872 1.00 98.69 589 LYS A CA 1
ATOM 4737 C C . LYS A 1 589 ? -7.908 6.863 -11.482 1.00 98.69 589 LYS A C 1
ATOM 4739 O O . LYS A 1 589 ? -7.851 6.162 -10.472 1.00 98.69 589 LYS A O 1
ATOM 4744 N N . ALA A 1 590 ? -7.898 8.187 -11.394 1.00 98.50 590 ALA A N 1
ATOM 4745 C CA . ALA A 1 590 ? -7.833 8.873 -10.106 1.00 98.50 590 ALA A CA 1
ATOM 4746 C C . ALA A 1 590 ? -9.098 8.623 -9.256 1.00 98.50 590 ALA A C 1
ATOM 4748 O O . ALA A 1 590 ? -9.038 8.656 -8.024 1.00 98.50 590 ALA A O 1
ATOM 4749 N N . SER A 1 591 ? -10.227 8.298 -9.900 1.00 97.06 591 SER A N 1
ATOM 4750 C CA . SER A 1 591 ? -11.452 7.830 -9.245 1.00 97.06 591 SER A CA 1
ATOM 4751 C C . SER A 1 591 ? -11.245 6.532 -8.450 1.00 97.06 591 SER A C 1
ATOM 4753 O O . SER A 1 591 ? -11.755 6.446 -7.336 1.00 97.06 591 SER A O 1
ATOM 4755 N N . THR A 1 592 ? -10.425 5.580 -8.919 1.00 97.62 592 THR A N 1
ATOM 4756 C CA . THR A 1 592 ? -10.060 4.342 -8.190 1.00 97.62 592 THR A CA 1
ATOM 4757 C C . THR A 1 592 ? -9.564 4.651 -6.773 1.00 97.62 592 THR A C 1
ATOM 4759 O O . THR A 1 592 ? -10.076 4.108 -5.792 1.00 97.62 592 THR A O 1
ATOM 4762 N N . PHE A 1 593 ? -8.635 5.604 -6.643 1.00 98.00 593 PHE A N 1
ATOM 4763 C CA . PHE A 1 593 ? -8.107 6.036 -5.345 1.00 98.00 593 PHE A CA 1
ATOM 4764 C C . PHE A 1 593 ? -9.103 6.894 -4.549 1.00 98.00 593 PHE A C 1
ATOM 4766 O O . PHE A 1 593 ? -9.203 6.740 -3.332 1.00 98.00 593 PHE A O 1
ATOM 4773 N N . ARG A 1 594 ? -9.889 7.760 -5.209 1.00 95.50 594 ARG A N 1
ATOM 4774 C CA . ARG A 1 594 ? -10.936 8.568 -4.544 1.00 95.50 594 ARG A CA 1
ATOM 4775 C C . ARG A 1 594 ? -12.080 7.721 -3.966 1.00 95.50 594 ARG A C 1
ATOM 4777 O O . ARG A 1 594 ? -12.647 8.108 -2.951 1.00 95.50 594 ARG A O 1
ATOM 4784 N N . HIS A 1 595 ? -12.365 6.552 -4.540 1.00 94.38 595 HIS A N 1
ATOM 4785 C CA . HIS A 1 595 ? -13.300 5.564 -3.987 1.00 94.38 595 HIS A CA 1
ATOM 4786 C C . HIS A 1 595 ? -12.724 4.748 -2.809 1.00 94.38 595 HIS A C 1
ATOM 4788 O O . HIS A 1 595 ? -13.443 3.944 -2.220 1.00 94.38 595 HIS A O 1
ATOM 4794 N N . GLY A 1 596 ? -11.451 4.945 -2.441 1.00 94.50 596 GLY A N 1
ATOM 4795 C CA . GLY A 1 596 ? -10.825 4.349 -1.254 1.00 94.50 596 GLY A CA 1
ATOM 4796 C C . GLY A 1 596 ? -9.809 3.234 -1.523 1.00 94.50 596 GLY A C 1
ATOM 4797 O O . GLY A 1 596 ? -9.159 2.777 -0.575 1.00 94.50 596 GLY A O 1
ATOM 4798 N N . ALA A 1 597 ? -9.610 2.820 -2.781 1.00 97.38 597 ALA A N 1
ATOM 4799 C CA . ALA A 1 597 ? -8.537 1.888 -3.118 1.00 97.38 597 ALA A CA 1
ATOM 4800 C C . ALA A 1 597 ? -7.180 2.520 -2.771 1.00 97.38 597 ALA A C 1
ATOM 4802 O O . ALA A 1 597 ? -6.951 3.710 -2.984 1.00 97.38 597 ALA A O 1
ATOM 4803 N N . ASN A 1 598 ? -6.279 1.738 -2.189 1.00 97.50 598 ASN A N 1
ATOM 4804 C CA . ASN A 1 598 ? -4.968 2.192 -1.726 1.00 97.50 598 ASN A CA 1
ATOM 4805 C C . ASN A 1 598 ? -3.997 1.002 -1.689 1.00 97.50 598 ASN A C 1
ATOM 4807 O O . ASN A 1 598 ? -4.377 -0.094 -2.085 1.00 97.50 598 ASN A O 1
ATOM 4811 N N . PHE A 1 599 ? -2.767 1.203 -1.214 1.00 98.12 599 PHE A N 1
ATOM 4812 C CA . PHE A 1 599 ? -1.739 0.169 -1.049 1.00 98.12 599 PHE A CA 1
ATOM 4813 C C . PHE A 1 599 ? -1.694 -0.300 0.417 1.00 98.12 599 PHE A C 1
ATOM 4815 O O . PHE A 1 599 ? -1.063 0.372 1.240 1.00 98.12 599 PHE A O 1
ATOM 4822 N N . PRO A 1 600 ? -2.334 -1.422 0.807 1.00 97.56 600 PRO A N 1
ATOM 4823 C CA . PRO A 1 600 ? -2.483 -1.779 2.214 1.00 97.56 600 PRO A CA 1
ATOM 4824 C C . PRO A 1 600 ? -1.146 -1.894 2.956 1.00 97.56 600 PRO A C 1
ATOM 4826 O O . PRO A 1 600 ? -0.289 -2.725 2.651 1.00 97.56 600 PRO A O 1
ATOM 4829 N N . ALA A 1 601 ? -0.996 -1.053 3.983 1.00 94.88 601 ALA A N 1
ATOM 4830 C CA . ALA A 1 601 ? 0.121 -1.061 4.934 1.00 94.88 601 ALA A CA 1
ATOM 4831 C C . ALA A 1 601 ? -0.041 -2.131 6.043 1.00 94.88 601 ALA A C 1
ATOM 4833 O O . ALA A 1 601 ? 0.664 -2.130 7.052 1.00 94.88 601 ALA A O 1
ATOM 4834 N N . PHE A 1 602 ? -1.003 -3.030 5.852 1.00 93.19 602 PHE A N 1
ATOM 4835 C CA . PHE A 1 602 ? -1.418 -4.148 6.694 1.00 93.19 602 PHE A CA 1
ATOM 4836 C C . PHE A 1 602 ? -1.717 -5.341 5.768 1.00 93.19 602 PHE A C 1
ATOM 4838 O O . PHE A 1 602 ? -1.690 -5.179 4.547 1.00 93.19 602 PHE A O 1
ATOM 4845 N N . THR A 1 603 ? -1.962 -6.539 6.306 1.00 93.94 603 THR A N 1
ATOM 4846 C CA . THR A 1 603 ? -2.303 -7.680 5.442 1.00 93.94 603 THR A CA 1
ATOM 4847 C C . THR A 1 603 ? -3.745 -7.563 4.960 1.00 93.94 603 THR A C 1
ATOM 4849 O O . THR A 1 603 ? -4.658 -7.438 5.770 1.00 93.94 603 THR A O 1
ATOM 4852 N N . PHE A 1 604 ? -3.959 -7.642 3.650 1.00 95.25 604 PHE A N 1
ATOM 4853 C CA . PHE A 1 604 ? -5.281 -7.724 3.038 1.00 95.25 604 PHE A CA 1
ATOM 4854 C C . PHE A 1 604 ? -5.336 -8.972 2.155 1.00 95.25 604 PHE A C 1
ATOM 4856 O O . PHE A 1 604 ? -4.579 -9.082 1.191 1.00 95.25 604 PHE A O 1
ATOM 4863 N N . LEU A 1 605 ? -6.197 -9.933 2.512 1.00 94.50 605 LEU A N 1
ATOM 4864 C CA . LEU A 1 605 ? -6.320 -11.237 1.839 1.00 94.50 605 LEU A CA 1
ATOM 4865 C C . LEU A 1 605 ? -4.959 -11.937 1.635 1.00 94.50 605 LEU A C 1
ATOM 4867 O O . LEU A 1 605 ? -4.657 -12.382 0.532 1.00 94.50 605 LEU A O 1
ATOM 4871 N N . ASN A 1 606 ? -4.123 -11.974 2.678 1.00 93.81 606 ASN A N 1
ATOM 4872 C CA . ASN A 1 606 ? -2.744 -12.488 2.665 1.00 93.81 606 ASN A CA 1
ATOM 4873 C C . ASN A 1 606 ? -1.742 -11.759 1.744 1.00 93.81 606 ASN A C 1
ATOM 4875 O O . ASN A 1 606 ? -0.693 -12.313 1.447 1.00 93.81 606 ASN A O 1
ATOM 4879 N N . HIS A 1 607 ? -1.998 -10.513 1.334 1.00 94.50 607 HIS A N 1
ATOM 4880 C CA . HIS A 1 607 ? -1.051 -9.687 0.563 1.00 94.50 607 HIS A CA 1
ATOM 4881 C C . HIS A 1 607 ? -0.813 -8.331 1.250 1.00 94.50 607 HIS A C 1
ATOM 4883 O O . HIS A 1 607 ? -1.521 -7.971 2.191 1.00 94.50 607 HIS A O 1
ATOM 4889 N N . ALA A 1 608 ? 0.166 -7.554 0.780 1.00 94.69 608 ALA A N 1
ATOM 4890 C CA . ALA A 1 608 ? 0.401 -6.171 1.214 1.00 94.69 608 ALA A CA 1
ATOM 4891 C C . ALA A 1 608 ? 0.887 -5.299 0.039 1.00 94.69 608 ALA A C 1
ATOM 4893 O O . ALA A 1 608 ? 1.333 -5.823 -0.978 1.00 94.69 608 ALA A O 1
ATOM 4894 N N . GLU A 1 609 ? 0.829 -3.973 0.192 1.00 96.12 609 GLU A N 1
ATOM 4895 C CA . GLU A 1 609 ? 1.246 -2.991 -0.825 1.00 96.12 609 GLU A CA 1
ATOM 4896 C C . GLU A 1 609 ? 0.551 -3.168 -2.197 1.00 96.12 609 GLU A C 1
ATOM 4898 O O . GLU A 1 609 ? -0.668 -3.027 -2.264 1.00 96.12 609 GLU A O 1
ATOM 4903 N N . THR A 1 610 ? 1.288 -3.405 -3.287 1.00 97.12 610 THR A N 1
ATOM 4904 C CA . THR A 1 610 ? 0.789 -3.360 -4.679 1.00 97.12 610 THR A CA 1
ATOM 4905 C C . THR A 1 610 ? -0.088 -4.556 -5.055 1.00 97.12 610 THR A C 1
ATOM 4907 O O . THR A 1 610 ? -1.179 -4.378 -5.597 1.00 97.12 610 THR A O 1
ATOM 4910 N N . GLU A 1 611 ? 0.282 -5.763 -4.636 1.00 96.75 611 GLU A N 1
ATOM 4911 C CA . GLU A 1 611 ? -0.543 -6.968 -4.819 1.00 96.75 611 GLU A CA 1
ATOM 4912 C C . GLU A 1 611 ? -1.876 -6.856 -4.063 1.00 96.75 611 GLU A C 1
ATOM 4914 O O . GLU A 1 611 ? -2.937 -7.240 -4.558 1.00 96.75 611 GLU A O 1
ATOM 4919 N N . ALA A 1 612 ? -1.837 -6.256 -2.871 1.00 97.19 612 ALA A N 1
ATOM 4920 C CA . ALA A 1 612 ? -3.028 -5.989 -2.077 1.00 97.19 612 ALA A CA 1
ATOM 4921 C C . ALA A 1 612 ? -3.870 -4.819 -2.617 1.00 97.19 612 ALA A C 1
ATOM 4923 O O . ALA A 1 612 ? -5.089 -4.855 -2.463 1.00 97.19 612 ALA A O 1
ATOM 4924 N N . PHE A 1 613 ? -3.267 -3.829 -3.288 1.00 98.31 613 PHE A N 1
ATOM 4925 C CA . PHE A 1 613 ? -3.995 -2.820 -4.070 1.00 98.31 613 PHE A CA 1
ATOM 4926 C C . PHE A 1 613 ? -4.776 -3.470 -5.221 1.00 98.31 613 PHE A C 1
ATOM 4928 O O . PHE A 1 613 ? -5.959 -3.170 -5.390 1.00 98.31 613 PHE A O 1
ATOM 4935 N N . GLY A 1 614 ? -4.170 -4.419 -5.947 1.00 97.88 614 GLY A N 1
ATOM 4936 C CA . GLY A 1 614 ? -4.865 -5.210 -6.970 1.00 97.88 614 GLY A CA 1
ATOM 4937 C C . GLY A 1 614 ? -6.072 -5.956 -6.392 1.00 97.88 614 GLY A C 1
ATOM 4938 O O . GLY A 1 614 ? -7.212 -5.757 -6.823 1.00 97.88 614 GLY A O 1
ATOM 4939 N N . LYS A 1 615 ? -5.860 -6.715 -5.310 1.00 97.19 615 LYS A N 1
ATOM 4940 C CA . LYS A 1 615 ? -6.940 -7.430 -4.613 1.00 97.19 615 LYS A CA 1
ATOM 4941 C C . LYS A 1 615 ? -8.029 -6.520 -4.050 1.00 97.19 615 LYS A C 1
ATOM 4943 O O . LYS A 1 615 ? -9.200 -6.894 -4.097 1.00 97.19 615 LYS A O 1
ATOM 4948 N N . MET A 1 616 ? -7.676 -5.352 -3.519 1.00 97.88 616 MET A N 1
ATOM 4949 C CA . MET A 1 616 ? -8.633 -4.365 -3.009 1.00 97.88 616 MET A CA 1
ATOM 4950 C C . MET A 1 616 ? -9.489 -3.795 -4.143 1.00 97.88 616 MET A C 1
ATOM 4952 O O . MET A 1 616 ? -10.712 -3.823 -4.051 1.00 97.88 616 MET A O 1
ATOM 4956 N N . THR A 1 617 ? -8.854 -3.390 -5.242 1.00 97.31 617 THR A N 1
ATOM 4957 C CA . THR A 1 617 ? -9.503 -2.880 -6.459 1.00 97.31 617 THR A CA 1
ATOM 4958 C C . THR A 1 617 ? -10.501 -3.900 -7.023 1.00 97.31 617 THR A C 1
ATOM 4960 O O . THR A 1 617 ? -11.680 -3.588 -7.195 1.00 97.31 617 THR A O 1
ATOM 4963 N N . ARG A 1 618 ? -10.096 -5.170 -7.177 1.00 97.06 618 ARG A N 1
ATOM 4964 C CA . ARG A 1 618 ? -10.998 -6.261 -7.605 1.00 97.06 618 ARG A CA 1
ATOM 4965 C C . ARG A 1 618 ? -12.146 -6.506 -6.619 1.00 97.06 618 ARG A C 1
ATOM 4967 O O . ARG A 1 618 ? -13.265 -6.793 -7.038 1.00 97.06 618 ARG A O 1
ATOM 4974 N N . LYS A 1 619 ? -11.914 -6.359 -5.308 1.00 96.56 619 LYS A N 1
ATOM 4975 C CA . LYS A 1 619 ? -12.971 -6.447 -4.280 1.00 96.56 619 LYS A CA 1
ATOM 4976 C C . LYS A 1 619 ? -13.932 -5.257 -4.269 1.00 96.56 619 LYS A C 1
ATOM 4978 O O . LYS A 1 619 ? -15.047 -5.420 -3.785 1.00 96.56 619 LYS A O 1
ATOM 4983 N N . MET A 1 620 ? -13.539 -4.118 -4.834 1.00 96.56 620 MET A N 1
ATOM 4984 C CA . MET A 1 620 ? -14.397 -2.951 -5.065 1.00 96.56 620 MET A CA 1
ATOM 4985 C C . MET A 1 620 ? -15.170 -3.027 -6.397 1.00 96.56 620 MET A C 1
ATOM 4987 O O . MET A 1 620 ? -15.875 -2.085 -6.743 1.00 96.56 620 MET A O 1
ATOM 4991 N N . GLY A 1 621 ? -15.067 -4.140 -7.138 1.00 96.50 621 GLY A N 1
ATOM 4992 C CA . GLY A 1 621 ? -15.775 -4.362 -8.406 1.00 96.50 621 GLY A CA 1
ATOM 4993 C C . GLY A 1 621 ? -15.091 -3.767 -9.643 1.00 96.50 621 GLY A C 1
ATOM 4994 O O . GLY A 1 621 ? -15.649 -3.847 -10.733 1.00 96.50 621 GLY A O 1
ATOM 4995 N N . MET A 1 622 ? -13.895 -3.196 -9.485 1.00 97.62 622 MET A N 1
ATOM 4996 C CA . MET A 1 622 ? -13.130 -2.546 -10.553 1.00 97.62 622 MET A CA 1
ATOM 4997 C C . MET A 1 622 ? -12.322 -3.551 -11.388 1.00 97.62 622 MET A C 1
ATOM 4999 O O . MET A 1 622 ? -11.979 -4.650 -10.928 1.00 97.62 622 MET A O 1
ATOM 5003 N N . LYS A 1 623 ? -11.985 -3.167 -12.622 1.00 98.06 623 LYS A N 1
ATOM 5004 C CA . LYS A 1 623 ? -11.236 -3.997 -13.581 1.00 98.06 623 LYS A CA 1
ATOM 5005 C C . LYS A 1 623 ? -9.756 -3.616 -13.662 1.00 98.06 623 LYS A C 1
ATOM 5007 O O . LYS A 1 623 ? -9.400 -2.440 -13.627 1.00 98.06 623 LYS A O 1
ATOM 5012 N N . ILE A 1 624 ? -8.897 -4.628 -13.816 1.00 98.69 624 ILE A N 1
ATOM 5013 C CA . ILE A 1 624 ? -7.437 -4.479 -13.920 1.00 98.69 624 ILE A CA 1
ATOM 5014 C C . ILE A 1 624 ? -6.943 -5.183 -15.184 1.00 98.69 624 ILE A C 1
ATOM 5016 O O . ILE A 1 624 ? -7.078 -6.401 -15.286 1.00 98.69 624 ILE A O 1
ATOM 5020 N N . ALA A 1 625 ? -6.351 -4.427 -16.104 1.00 98.56 625 ALA A N 1
ATOM 5021 C CA . ALA A 1 625 ? -5.687 -4.931 -17.301 1.00 98.56 625 ALA A CA 1
ATOM 5022 C C . ALA A 1 625 ? -4.198 -5.185 -17.036 1.00 98.56 625 ALA A C 1
ATOM 5024 O O . ALA A 1 625 ? -3.483 -4.300 -16.564 1.00 98.56 625 ALA A O 1
ATOM 5025 N N . GLY A 1 626 ? -3.714 -6.365 -17.410 1.00 98.44 626 GLY A N 1
ATOM 5026 C CA . GLY A 1 626 ? -2.307 -6.616 -17.701 1.00 98.44 626 GLY A CA 1
ATOM 5027 C C . GLY A 1 626 ? -2.102 -6.716 -19.209 1.00 98.44 626 GLY A C 1
ATOM 5028 O O . GLY A 1 626 ? -2.848 -7.436 -19.868 1.00 98.44 626 GLY A O 1
ATOM 5029 N N . LEU A 1 627 ? -1.096 -6.025 -19.746 1.00 98.38 627 LEU A N 1
ATOM 5030 C CA . LEU A 1 627 ? -0.753 -6.029 -21.172 1.00 98.38 627 LEU A CA 1
ATOM 5031 C C . LEU A 1 627 ? 0.448 -6.973 -21.415 1.00 98.38 627 LEU A C 1
ATOM 5033 O O . LEU A 1 627 ? 1.592 -6.536 -21.272 1.00 98.38 627 LEU A O 1
ATOM 5037 N N . PRO A 1 628 ? 0.256 -8.275 -21.723 1.00 97.56 628 PRO A N 1
ATOM 5038 C CA . PRO A 1 628 ? 1.335 -9.268 -21.719 1.00 97.56 628 PRO A CA 1
ATOM 5039 C C . PRO A 1 628 ? 2.443 -9.018 -22.746 1.00 97.56 628 PRO A C 1
ATOM 5041 O O . PRO A 1 628 ? 3.595 -9.353 -22.468 1.00 97.56 628 PRO A O 1
ATOM 5044 N N . HIS A 1 629 ? 2.146 -8.425 -23.903 1.00 97.38 629 HIS A N 1
ATOM 5045 C CA . HIS A 1 629 ? 3.144 -8.204 -24.961 1.00 97.38 629 HIS A CA 1
ATOM 5046 C C . HIS A 1 629 ? 3.735 -6.787 -24.938 1.00 97.38 629 HIS A C 1
ATOM 5048 O O . HIS A 1 629 ? 4.906 -6.594 -25.283 1.00 97.38 629 HIS A O 1
ATOM 5054 N N . TYR A 1 630 ? 2.982 -5.798 -24.447 1.00 97.25 630 TYR A N 1
ATOM 5055 C CA . TYR A 1 630 ? 3.455 -4.423 -24.291 1.00 97.25 630 TYR A CA 1
ATOM 5056 C C . TYR A 1 630 ? 4.493 -4.328 -23.159 1.00 97.25 630 TYR A C 1
ATOM 5058 O O . TYR A 1 630 ? 4.160 -4.349 -21.975 1.00 97.25 630 TYR A O 1
ATOM 5066 N N . THR A 1 631 ? 5.777 -4.282 -23.531 1.00 95.19 631 THR A N 1
ATOM 5067 C CA . THR A 1 631 ? 6.906 -4.508 -22.612 1.00 95.19 631 THR A CA 1
ATOM 5068 C C . THR A 1 631 ? 7.703 -3.231 -22.332 1.00 95.19 631 THR A C 1
ATOM 5070 O O . THR A 1 631 ? 8.285 -2.653 -23.253 1.00 95.19 631 THR A O 1
ATOM 5073 N N . ILE A 1 632 ? 7.836 -2.862 -21.056 1.00 96.00 632 ILE A N 1
ATOM 5074 C CA . ILE A 1 632 ? 8.861 -1.930 -20.560 1.00 96.00 632 ILE A CA 1
ATOM 5075 C C . ILE A 1 632 ? 10.030 -2.688 -19.919 1.00 96.00 632 ILE A C 1
ATOM 5077 O O . ILE A 1 632 ? 9.904 -3.853 -19.531 1.00 96.00 632 ILE A O 1
ATOM 5081 N N . TRP A 1 633 ? 11.178 -2.023 -19.801 1.00 95.06 633 TRP A N 1
ATOM 5082 C CA . TRP A 1 633 ? 12.416 -2.640 -19.331 1.00 95.06 633 TRP A CA 1
ATOM 5083 C C . TRP A 1 633 ? 12.982 -1.923 -18.113 1.00 95.06 633 TRP A C 1
ATOM 5085 O O . TRP A 1 633 ? 13.230 -0.720 -18.151 1.00 95.06 633 TRP A O 1
ATOM 5095 N N . HIS A 1 634 ? 13.234 -2.684 -17.056 1.00 94.81 634 HIS A N 1
ATOM 5096 C CA . HIS A 1 634 ? 13.983 -2.264 -15.879 1.00 94.81 634 HIS A CA 1
ATOM 5097 C C . HIS A 1 634 ? 15.494 -2.367 -16.136 1.00 94.81 634 HIS A C 1
ATOM 5099 O O . HIS A 1 634 ? 15.935 -3.277 -16.841 1.00 94.81 634 HIS A O 1
ATOM 5105 N N . ILE A 1 635 ? 16.297 -1.485 -15.535 1.00 91.00 635 ILE A N 1
ATOM 5106 C CA . ILE A 1 635 ? 17.765 -1.528 -15.616 1.00 91.00 635 ILE A CA 1
ATOM 5107 C C . ILE A 1 635 ? 18.332 -2.860 -15.092 1.00 91.00 635 ILE A C 1
ATOM 5109 O O . ILE A 1 635 ? 17.794 -3.480 -14.165 1.00 91.00 635 ILE A O 1
ATOM 5113 N N . TYR A 1 636 ? 19.460 -3.292 -15.656 1.00 89.38 636 TYR A N 1
ATOM 5114 C CA . TYR A 1 636 ? 20.253 -4.387 -15.104 1.00 89.38 636 TYR A CA 1
ATOM 5115 C C . TYR A 1 636 ? 21.257 -3.894 -14.048 1.00 89.38 636 TYR A C 1
ATOM 5117 O O . TYR A 1 636 ? 22.293 -3.315 -14.376 1.00 89.38 636 TYR A O 1
ATOM 5125 N N . GLU A 1 637 ? 20.987 -4.192 -12.776 1.00 83.62 637 GLU A N 1
ATOM 5126 C CA . GLU A 1 637 ? 21.994 -4.129 -11.710 1.00 83.62 637 GLU A CA 1
ATOM 5127 C C . GLU A 1 637 ? 22.634 -5.520 -11.498 1.00 83.62 637 GLU A C 1
ATOM 5129 O O . GLU A 1 637 ? 21.910 -6.464 -11.161 1.00 83.62 637 GLU A O 1
ATOM 5134 N N . PRO A 1 638 ? 23.963 -5.687 -11.669 1.00 81.81 638 PRO A N 1
ATOM 5135 C CA . PRO A 1 638 ? 24.641 -6.959 -11.415 1.00 81.81 638 PRO A CA 1
ATOM 5136 C C . PRO A 1 638 ? 24.727 -7.274 -9.915 1.00 81.81 638 PRO A C 1
ATOM 5138 O O . PRO A 1 638 ? 25.111 -6.422 -9.111 1.00 81.81 638 PRO A O 1
ATOM 5141 N N . SER A 1 639 ? 24.449 -8.525 -9.544 1.00 80.00 639 SER A N 1
ATOM 5142 C CA . SER A 1 639 ? 24.668 -9.030 -8.183 1.00 80.00 639 SER A CA 1
ATOM 5143 C C . SER A 1 639 ? 26.159 -9.235 -7.866 1.00 80.00 639 SER A C 1
ATOM 5145 O O . SER A 1 639 ? 27.022 -9.182 -8.748 1.00 80.00 639 SER A O 1
ATOM 5147 N N . GLU A 1 640 ? 26.492 -9.516 -6.601 1.00 76.69 640 GLU A N 1
ATOM 5148 C CA . GLU A 1 640 ? 27.869 -9.873 -6.227 1.00 76.69 640 GLU A CA 1
ATOM 5149 C C . GLU A 1 640 ? 28.350 -11.145 -6.948 1.00 76.69 640 GLU A C 1
ATOM 5151 O O . GLU A 1 640 ? 29.495 -11.188 -7.403 1.00 76.69 640 GLU A O 1
ATOM 5156 N N . ASP A 1 641 ? 27.471 -12.134 -7.145 1.00 80.12 641 ASP A N 1
ATOM 5157 C CA . ASP A 1 641 ? 27.773 -13.354 -7.900 1.00 80.12 641 ASP A CA 1
ATOM 5158 C C . ASP A 1 641 ? 28.000 -13.079 -9.395 1.00 80.12 641 ASP A C 1
ATOM 5160 O O . ASP A 1 641 ? 28.922 -13.646 -9.992 1.00 80.12 641 ASP A O 1
ATOM 5164 N N . ASP A 1 642 ? 27.252 -12.143 -9.990 1.00 83.44 642 ASP A N 1
ATOM 5165 C CA . ASP A 1 642 ? 27.476 -11.697 -11.372 1.00 83.44 642 ASP A CA 1
ATOM 5166 C C . ASP A 1 642 ? 28.837 -11.021 -11.521 1.00 83.44 642 ASP A C 1
ATOM 5168 O O . ASP A 1 642 ? 29.609 -11.358 -12.419 1.00 83.44 642 ASP A O 1
ATOM 5172 N N . LEU A 1 643 ? 29.182 -10.109 -10.607 1.00 82.12 643 LEU A N 1
ATOM 5173 C CA . LEU A 1 643 ? 30.494 -9.460 -10.578 1.00 82.12 643 LEU A CA 1
ATOM 5174 C C . LEU A 1 643 ? 31.625 -10.484 -10.362 1.00 82.12 643 LEU A C 1
ATOM 5176 O O . LEU A 1 643 ? 32.708 -10.356 -10.946 1.00 82.12 643 LEU A O 1
ATOM 5180 N N . ILE A 1 644 ? 31.376 -11.536 -9.579 1.00 82.75 644 ILE A N 1
ATOM 5181 C CA . ILE A 1 644 ? 32.293 -12.660 -9.368 1.00 82.75 644 ILE A CA 1
ATOM 5182 C C . ILE A 1 644 ? 32.453 -13.512 -10.642 1.00 82.75 644 ILE A C 1
ATOM 5184 O O . ILE A 1 644 ? 33.591 -13.851 -10.989 1.00 82.75 644 ILE A O 1
ATOM 5188 N N . GLU A 1 645 ? 31.388 -13.848 -11.379 1.00 85.25 645 GLU A N 1
ATOM 5189 C CA . GLU A 1 645 ? 31.503 -14.602 -12.640 1.00 85.25 645 GLU A CA 1
ATOM 5190 C C . GLU A 1 645 ? 32.096 -13.746 -13.767 1.00 85.25 645 GLU A C 1
ATOM 5192 O O . GLU A 1 645 ? 33.011 -14.206 -14.445 1.00 85.25 645 GLU A O 1
ATOM 5197 N N . ILE A 1 646 ? 31.720 -12.471 -13.898 1.00 84.75 646 ILE A N 1
ATOM 5198 C CA . ILE A 1 646 ? 32.374 -11.507 -14.801 1.00 84.75 646 ILE A CA 1
ATOM 5199 C C . ILE A 1 646 ? 33.880 -11.430 -14.505 1.00 84.75 646 ILE A C 1
ATOM 5201 O O . ILE A 1 646 ? 34.705 -11.476 -15.421 1.00 84.75 646 ILE A O 1
ATOM 5205 N N . SER A 1 647 ? 34.273 -11.410 -13.226 1.00 84.12 647 SER A N 1
ATOM 5206 C CA . SER A 1 647 ? 35.680 -11.471 -12.808 1.00 84.12 647 SER A CA 1
ATOM 5207 C C . SER A 1 647 ? 36.350 -12.799 -13.199 1.00 84.12 647 SER A C 1
ATOM 5209 O O . SER A 1 647 ? 37.495 -12.793 -13.663 1.00 84.12 647 SER A O 1
ATOM 5211 N N . LYS A 1 648 ? 35.658 -13.946 -13.099 1.00 85.50 648 LYS A N 1
ATOM 5212 C CA . LYS A 1 648 ? 36.144 -15.246 -13.612 1.00 85.50 648 LYS A CA 1
ATOM 5213 C C . LYS A 1 648 ? 36.297 -15.235 -15.140 1.00 85.50 648 LYS A C 1
ATOM 5215 O O . LYS A 1 648 ? 37.320 -15.710 -15.640 1.00 85.50 648 LYS A O 1
ATOM 5220 N N . LEU A 1 649 ? 35.346 -14.664 -15.881 1.00 85.50 649 LEU A N 1
ATOM 5221 C CA . LEU A 1 649 ? 35.360 -14.550 -17.343 1.00 85.50 649 LEU A CA 1
ATOM 5222 C C . LEU A 1 649 ? 36.501 -13.645 -17.833 1.00 85.50 649 LEU A C 1
ATOM 5224 O O . LEU A 1 649 ? 37.279 -14.065 -18.689 1.00 85.50 649 LEU A O 1
ATOM 5228 N N . GLU A 1 650 ? 36.688 -12.461 -17.246 1.00 85.25 650 GLU A N 1
ATOM 5229 C CA . GLU A 1 650 ? 37.834 -11.577 -17.517 1.00 85.25 650 GLU A CA 1
ATOM 5230 C C . GLU A 1 650 ? 39.173 -12.268 -17.186 1.00 85.25 650 GLU A C 1
ATOM 5232 O O . GLU A 1 650 ? 40.114 -12.219 -17.983 1.00 85.25 650 GLU A O 1
ATOM 5237 N N . ARG A 1 651 ? 39.272 -12.995 -16.060 1.00 83.75 651 ARG A N 1
ATOM 5238 C CA . ARG A 1 651 ? 40.475 -13.777 -15.702 1.00 83.75 651 ARG A CA 1
ATOM 5239 C C . ARG A 1 651 ? 40.755 -14.912 -16.696 1.00 83.75 651 ARG A C 1
ATOM 5241 O O . ARG A 1 651 ? 41.915 -15.117 -17.052 1.00 83.75 651 ARG A O 1
ATOM 5248 N N . ARG A 1 652 ? 39.728 -15.630 -17.174 1.00 84.00 652 ARG A N 1
ATOM 5249 C CA . ARG A 1 652 ? 39.849 -16.639 -18.247 1.00 84.00 652 ARG A CA 1
ATOM 5250 C C . ARG A 1 652 ? 40.318 -15.980 -19.551 1.00 84.00 652 ARG A C 1
ATOM 5252 O O . ARG A 1 652 ? 41.326 -16.410 -20.110 1.00 84.00 652 ARG A O 1
ATOM 5259 N N . LYS A 1 653 ? 39.672 -14.889 -19.980 1.00 82.25 653 LYS A N 1
ATOM 5260 C CA . LYS A 1 653 ? 40.008 -14.138 -21.204 1.00 82.25 653 LYS A CA 1
ATOM 5261 C C . LYS A 1 653 ? 41.458 -13.638 -21.192 1.00 82.25 653 LYS A C 1
ATOM 5263 O O . LYS A 1 653 ? 42.157 -13.805 -22.183 1.00 82.25 653 LYS A O 1
ATOM 5268 N N . ARG A 1 654 ? 41.961 -13.143 -20.054 1.00 81.56 654 ARG A N 1
ATOM 5269 C CA . ARG A 1 654 ? 43.370 -12.718 -19.886 1.00 81.56 654 ARG A CA 1
ATOM 5270 C C . ARG A 1 654 ? 44.381 -13.874 -19.858 1.00 81.56 654 ARG A C 1
ATOM 5272 O O . ARG A 1 654 ? 45.534 -13.660 -20.220 1.00 81.56 654 ARG A O 1
ATOM 5279 N N . ARG A 1 655 ? 43.981 -15.078 -19.425 1.00 77.50 655 ARG A N 1
ATOM 5280 C CA . ARG A 1 655 ? 44.847 -16.276 -19.387 1.00 77.50 655 ARG A CA 1
ATOM 5281 C C . ARG A 1 655 ? 44.949 -16.991 -20.736 1.00 77.50 655 ARG A C 1
ATOM 5283 O O . ARG A 1 655 ? 46.029 -17.464 -21.071 1.00 77.50 655 ARG A O 1
ATOM 5290 N N . PHE A 1 656 ? 43.855 -17.065 -21.494 1.00 69.00 656 PHE A N 1
ATOM 5291 C CA . PHE A 1 656 ? 43.803 -17.806 -22.761 1.00 69.00 656 PHE A CA 1
ATOM 5292 C C . PHE A 1 656 ? 43.896 -16.904 -24.0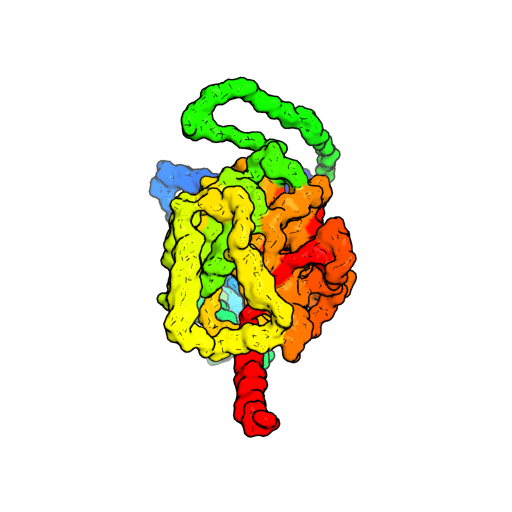03 1.00 69.00 656 PHE A C 1
ATOM 5294 O O . PHE A 1 656 ? 44.551 -17.276 -24.970 1.00 69.00 656 PHE A O 1
ATOM 5301 N N . GLY A 1 657 ? 43.379 -15.671 -23.950 1.00 56.66 657 GLY A N 1
ATOM 5302 C CA . GLY A 1 657 ? 43.439 -14.674 -25.034 1.00 56.66 657 GLY A CA 1
ATOM 5303 C C . GLY A 1 657 ? 44.817 -14.044 -25.287 1.00 56.66 657 GLY A C 1
ATOM 5304 O O . GLY A 1 657 ? 44.894 -12.954 -25.841 1.00 56.66 657 GLY A O 1
ATOM 5305 N N . LYS A 1 658 ? 45.901 -14.705 -24.861 1.00 47.00 658 LYS A N 1
ATOM 5306 C CA . LYS A 1 658 ? 47.292 -14.428 -25.271 1.00 47.00 658 LYS A CA 1
ATOM 5307 C C . LYS A 1 658 ? 47.892 -15.547 -26.140 1.00 47.00 658 LYS A C 1
ATOM 5309 O O . LYS A 1 658 ? 49.098 -15.567 -26.369 1.00 47.00 658 LYS A O 1
ATOM 5314 N N . LYS A 1 659 ? 47.059 -16.480 -26.611 1.00 46.81 659 LYS A N 1
ATOM 5315 C CA . LYS A 1 659 ? 47.388 -17.456 -27.656 1.00 46.81 659 LYS A CA 1
ATOM 5316 C C . LYS A 1 659 ? 46.405 -17.334 -28.820 1.00 46.81 659 LYS A C 1
ATOM 5318 O O . LYS A 1 659 ? 45.506 -18.157 -28.932 1.00 46.81 659 LYS A O 1
ATOM 5323 N N . HIS A 1 660 ? 46.600 -16.310 -29.644 1.00 34.84 660 HIS A N 1
ATOM 5324 C CA . HIS A 1 660 ? 46.412 -16.318 -31.096 1.00 34.84 660 HIS A CA 1
ATOM 5325 C C . HIS A 1 660 ? 47.200 -15.142 -31.681 1.00 34.84 660 HIS A C 1
ATOM 5327 O O . HIS A 1 660 ? 47.295 -14.115 -30.970 1.00 34.84 660 HIS A O 1
#

Nearest PDB structures (foldseek):
  3zf8-assembly1_A-2  TM=9.065E-01  e=1.134E-26  Saccharomyces cerevisiae S288C
  6h4m-assembly2_H  TM=6.984E-01  e=4.205E-05  Staphylococcus aureus subsp. aureus N315
  6h1j-assembly1_B  TM=6.143E-01  e=1.006E-05  Staphylococcus aureus subsp. aureus N315
  6h2n-assembly1_A  TM=5.872E-01  e=4.715E-05  Staphylococcus aureus subsp. aureus N315
  5tz8-assembly1_B  TM=6.055E-01  e=8.355E-05  Staphylococcus aureus

Secondary structure (DSSP, 8-state):
-EEEEETTS--HHHHHHHHH--EEEEE-SSTHHHHHHHHHHHTTT----EEEETTTEEE-TT-SS--HHHHHHHHHHHHHHHHHHT--HHHHHHHHHHHH-EEEEEEEEEE--HHHHHHHHHHHHHTPSPPSEETTEEEEEEEETTTTEETTSSSS--SSPP-TTS-EEEEEEE-SSTT-EEEEEEEE-SSSSEEEEEEEEEESSHHHH----TTTS---------HHHHHHHHHHHHHTGGGSSSS---------------------------GGG---PPPTT----TT-----GGG-S--TTTTTTTPEEEEEEEESS-TTTHHHHHHHHHT--S-GGGEEEEEEE-S--TT--HHHHHHHHHHHHHTT-HHHHHHHHHHHHHHTT---GGGGGGGGSPTTHHHHHHHTTSSSPPTTTTSPPSEEEEEE----------TTGGG-HHHHHHHHHHHHHHHHHHHHHH--TTEEEEEEE-TTEEE--TTHHHHHHGGGGT-SEEEEEEEEE--GGGTSEEE---S-EE--HHHHHHGGGS-TT----SS-TT-----EEHHHH--SSS-TT--EE-SB--SSEEEEEHHHHHTT----SS-BTTB-HHHHHHHHHHHTT--EEEEEEEEEEE--PPPHHHHHHHHHHHHHHHHHTT--

pLDDT: mean 82.82, std 20.58, range [23.22, 98.88]

Foldseek 3Di:
DEEEEEPLDWCLVVLVCVVPVHYYDYAHPDLVGQLVVCVWQVQVVDDHQWYDYPVQFIDGPPHSGGDPPVVVVVVVVVVVVCVVVVHDPVNVVVVSCLRRFDKDKDKDKDQAAPVVVVVVVVVQVVCPVHDQDQQPWGWQWKDWLLVQATPQAPVRGDPYHRDVVWGKMKIWTDDPDPPWIKIWIWTDDPQHSITIIMIMTTHNDDVRRDPPPVVSHPPDDDDDPDPVVVVVVVVVSVVSNVVPPPDDDDDDDDDDDDDDDDDDDDDDDDDDDDPPPPDDDDPPDDPDDPPDDDFDLVLQAFALCCLVSLAAEEEEEEDELCLPLQLLLLLLVLLAQRALLRYEYEYEYEDYDPPGCVVVSVVVQLVCLQVLRNLVVSVVVVVVVVVVPDPDLQNLQVVQADPCPVVVLVVSRDDPGDPRSSPHGSYYHYHYDYQPLDDDDAPVRCPPQVNVQLVQLSVLVVQQVRLVVRDDSRHFKYKYAYSFFRDANNNRVSLQSNCVVAAFKEAEFEKAAGGVVVPGIAGDFQQWWAFDVQLVVVLVVDRLQAADDPDDPVRPRVIGGLRVLEDLPDDLPDWDWTQGFTRHIMMGTPVLVVVPQGFNSTRDSRHGGRSNSSNVCVVVVGTYIYRSNNYTYGYDRDHPVRSVVSVVVVVVCVVPVVPD

InterPro domains:
  IPR005109 Mannan polymerase complex subunit ANP1/MNN9/VAN1 [PF03452] (292-603)
  IPR005846 Alpha-D-phosphohexomutase, alpha/beta/alpha domain III [PF02880] (4-100)
  IPR016055 Alpha-D-phosphohexomutase, alpha/beta/alpha I/II/III [SSF53738] (3-104)
  IPR029044 Nucleotide-diphospho-sugar transferases [G3DSA:3.90.550.10] (288-381)
  IPR029044 Nucleotide-diphospho-sugar transferases [G3DSA:3.90.550.10] (401-639)
  IPR029044 Nucleotide-diphospho-sugar transferases [SSF53448] (313-645)
  IPR036900 Alpha-D-phosphohexomutase, C-terminal domain superfamily [SSF55957] (176-205)
  IPR052086 Mannan Polymerase Complex Subunit [PTHR43083] (221-643)